Protein AF-A0A094PE48-F1 (afdb_monomer_lite)

Radius of gyration: 35.79 Å; chains: 1; bounding box: 101×92×123 Å

Secondary structure (DSSP, 8-state):
-HHHHHHHHHHHHHHHHHHHHHHHHHHHHHHHHHH-TTS-HHHHHHHHHHHHHHHHHHHHHHHHHHHHHHHHHHHHHHHHHHHHHHHHHHHHHHHHHHHHHHHT-S-TTSHHHHHHHHHHHHHHHHHHHHHHHHHSS---HHHHHHHHTT---S---------PPP---------------------------------------PPPP----PPPHHHHHHHHHTT----S-----HHHHHTT-TTS-S--HHHHHHSHHHHHHHHHHHHTT--HHHHHHHHTTSHHHHHHHHHHHHHHHHHHHHHHHHHHT--GGGSHHHHHHHHHHHHHHHHHHHHHS----HHHHHHHHHHHHHHT-TT-HHHHHHHHGGG-PPEEEEETTTEEEEE--HHHHHHHHHHHHHHHHTT--HHHH-TT--TTTTTS-HHHHHHHHHHHSSS-HHHHHHHHHHHHTTT--HHHHHHHHTT--HHHHHHHHHHHHHHHHT--TTTS-TT-HHHHTTEETTEEPPHHHHHHHHTTSTTGGGSHHHHHHHHHHHHHHHHHTTS--

pLDDT: mean 72.5, std 22.16, range [21.67, 96.94]

Structure (mmCIF, N/CA/C/O backbone):
data_AF-A0A094PE48-F1
#
_entry.id   AF-A0A094PE48-F1
#
loop_
_atom_site.group_PDB
_atom_site.id
_atom_site.type_symbol
_atom_site.label_atom_id
_atom_site.label_alt_id
_atom_site.label_comp_id
_atom_site.label_asym_id
_atom_site.label_entity_id
_atom_site.label_seq_id
_atom_site.pdbx_PDB_ins_code
_atom_site.Cartn_x
_atom_site.Cartn_y
_atom_site.Cartn_z
_atom_site.occupancy
_atom_site.B_iso_or_equiv
_atom_site.auth_seq_id
_atom_site.auth_comp_id
_atom_site.auth_asym_id
_atom_site.auth_atom_id
_atom_site.pdbx_PDB_model_num
ATOM 1 N N . MET A 1 1 ? 7.106 21.219 -24.027 1.00 51.66 1 MET A N 1
ATOM 2 C CA . MET A 1 1 ? 6.263 22.219 -23.322 1.00 51.66 1 MET A CA 1
ATOM 3 C C . MET A 1 1 ? 5.459 21.604 -22.176 1.00 51.66 1 MET A C 1
ATOM 5 O O . MET A 1 1 ? 5.628 22.069 -21.058 1.00 51.66 1 MET A O 1
ATOM 9 N N . ALA A 1 2 ? 4.629 20.577 -22.416 1.00 63.12 2 ALA A N 1
ATOM 10 C CA . ALA A 1 2 ? 3.730 19.982 -21.412 1.00 63.12 2 ALA A CA 1
ATOM 11 C C . ALA A 1 2 ? 4.385 19.663 -20.049 1.00 63.12 2 ALA A C 1
ATOM 13 O O . ALA A 1 2 ? 3.868 20.060 -19.009 1.00 63.12 2 ALA A O 1
ATOM 14 N N . GLU A 1 3 ? 5.557 19.024 -20.057 1.00 63.53 3 GLU A N 1
ATOM 15 C CA . GLU A 1 3 ? 6.330 18.662 -18.857 1.00 63.53 3 GLU A CA 1
ATOM 16 C C . GLU A 1 3 ? 6.668 19.873 -17.964 1.00 63.53 3 GLU A C 1
ATOM 18 O O . GLU A 1 3 ? 6.484 19.827 -16.750 1.00 63.53 3 GLU A O 1
ATOM 23 N N . ALA A 1 4 ? 7.072 21.003 -18.555 1.00 66.94 4 ALA A N 1
ATOM 24 C CA . ALA A 1 4 ? 7.342 22.236 -17.813 1.00 66.94 4 ALA A CA 1
ATOM 25 C C . ALA A 1 4 ? 6.063 22.834 -17.193 1.00 66.94 4 ALA A C 1
ATOM 27 O O . ALA A 1 4 ? 6.111 23.407 -16.104 1.00 66.94 4 ALA A O 1
ATOM 28 N N . GLY A 1 5 ? 4.911 22.663 -17.853 1.00 68.94 5 GLY A N 1
ATOM 29 C CA . GLY A 1 5 ? 3.599 23.011 -17.300 1.00 68.94 5 GLY A CA 1
ATOM 30 C C . GLY A 1 5 ? 3.230 22.137 -16.099 1.00 68.94 5 GLY A C 1
ATOM 31 O O . GLY A 1 5 ? 2.875 22.666 -15.046 1.00 68.94 5 GLY A O 1
ATOM 32 N N . PHE A 1 6 ? 3.398 20.817 -16.224 1.00 75.50 6 PHE A N 1
ATOM 33 C CA . PHE A 1 6 ? 3.176 19.861 -15.136 1.00 75.50 6 PHE A CA 1
ATOM 34 C C . PHE A 1 6 ? 4.070 20.158 -13.926 1.00 75.50 6 PHE A C 1
ATOM 36 O O . PHE A 1 6 ? 3.561 20.345 -12.823 1.00 75.50 6 PHE A O 1
ATOM 43 N N . ASN A 1 7 ? 5.383 20.296 -14.137 1.00 73.69 7 ASN A N 1
ATOM 44 C CA . ASN A 1 7 ? 6.352 20.559 -13.071 1.00 73.69 7 ASN A CA 1
ATOM 45 C C . ASN A 1 7 ? 6.084 21.899 -12.362 1.00 73.69 7 ASN A C 1
ATOM 47 O O . ASN A 1 7 ? 6.197 21.980 -11.139 1.00 73.69 7 ASN A O 1
ATOM 51 N N . ARG A 1 8 ? 5.648 22.938 -13.093 1.00 81.88 8 ARG A N 1
ATOM 52 C CA . ARG A 1 8 ? 5.226 24.223 -12.505 1.00 81.88 8 ARG A CA 1
ATOM 53 C C . ARG A 1 8 ? 3.960 24.094 -11.650 1.00 81.88 8 ARG A C 1
ATOM 55 O O . ARG A 1 8 ? 3.874 24.734 -10.604 1.00 81.88 8 ARG A O 1
ATOM 62 N N . LEU A 1 9 ? 2.976 23.305 -12.087 1.00 79.00 9 LEU A N 1
ATOM 63 C CA . LEU A 1 9 ? 1.732 23.090 -11.340 1.00 79.00 9 LEU A CA 1
ATOM 64 C C . LEU A 1 9 ? 1.953 22.206 -10.105 1.00 79.00 9 LEU A C 1
ATOM 66 O O . LEU A 1 9 ? 1.471 22.561 -9.029 1.00 79.00 9 LEU A O 1
ATOM 70 N N . LYS A 1 10 ? 2.732 21.123 -10.226 1.00 79.31 10 LYS A N 1
ATOM 71 C CA . LYS A 1 10 ? 3.126 20.273 -9.094 1.00 79.31 10 LYS A CA 1
ATOM 72 C C . LYS A 1 10 ? 3.924 21.074 -8.060 1.00 79.31 10 LYS A C 1
ATOM 74 O O . LYS A 1 10 ? 3.490 21.178 -6.921 1.00 79.31 10 LYS A O 1
ATOM 79 N N . GLY A 1 11 ? 4.965 21.797 -8.480 1.00 79.75 11 GLY A N 1
ATOM 80 C CA . GLY A 1 11 ? 5.757 22.653 -7.587 1.00 79.75 11 GLY A CA 1
ATOM 81 C C . GLY A 1 11 ? 4.958 23.754 -6.868 1.00 79.75 11 GLY A C 1
ATOM 82 O O . GLY A 1 11 ? 5.394 24.247 -5.827 1.00 79.75 11 GLY A O 1
ATOM 83 N N . ASN A 1 12 ? 3.776 24.133 -7.377 1.00 81.31 12 ASN A N 1
ATOM 84 C CA . ASN A 1 12 ? 2.846 25.006 -6.660 1.00 81.31 12 ASN A CA 1
ATOM 85 C C . ASN A 1 12 ? 2.075 24.265 -5.551 1.00 81.31 12 ASN A C 1
ATOM 87 O O . ASN A 1 12 ? 1.950 24.810 -4.457 1.00 81.31 12 ASN A O 1
ATOM 91 N N . VAL A 1 13 ? 1.610 23.036 -5.806 1.00 83.75 13 VAL A N 1
ATOM 92 C CA . VAL A 1 13 ? 1.013 22.147 -4.787 1.00 83.75 13 VAL A CA 1
ATOM 93 C C . VAL A 1 13 ? 2.031 21.885 -3.672 1.00 83.75 13 VAL A C 1
ATOM 95 O O . VAL A 1 13 ? 1.782 22.264 -2.528 1.00 83.75 13 VAL A O 1
ATOM 98 N N . ASP A 1 14 ? 3.233 21.420 -4.027 1.00 81.94 14 ASP A N 1
ATOM 99 C CA . ASP A 1 14 ? 4.333 21.130 -3.093 1.00 81.94 14 ASP A CA 1
ATOM 100 C C . ASP A 1 14 ? 4.715 22.354 -2.227 1.00 81.94 14 ASP A C 1
ATOM 102 O O . ASP A 1 14 ? 5.267 22.231 -1.132 1.00 81.94 14 ASP A O 1
ATOM 106 N N . ARG A 1 15 ? 4.492 23.578 -2.728 1.00 89.06 15 ARG A N 1
ATOM 107 C CA . ARG A 1 15 ? 4.728 24.836 -1.999 1.00 89.06 15 ARG A CA 1
ATOM 108 C C . ARG A 1 15 ? 3.610 25.139 -0.997 1.00 89.06 15 ARG A C 1
ATOM 110 O O . ARG A 1 15 ? 3.914 25.549 0.122 1.00 89.06 15 ARG A O 1
ATOM 117 N N . ILE A 1 16 ? 2.349 24.936 -1.376 1.00 83.19 16 ILE A N 1
ATOM 118 C CA . ILE A 1 16 ? 1.191 25.171 -0.500 1.00 83.19 16 ILE A CA 1
ATOM 119 C C . ILE A 1 16 ? 1.172 24.144 0.643 1.00 83.19 16 ILE A C 1
ATOM 121 O O . ILE A 1 16 ? 0.955 24.513 1.793 1.00 83.19 16 ILE A O 1
ATOM 125 N N . GLU A 1 17 ? 1.505 22.879 0.377 1.00 82.00 17 GLU A N 1
ATOM 126 C CA . GLU A 1 17 ? 1.587 21.835 1.412 1.00 82.00 17 GLU A CA 1
ATOM 127 C C . GLU A 1 17 ? 2.679 22.130 2.455 1.00 82.00 17 GLU A C 1
ATOM 129 O O . GLU A 1 17 ? 2.459 21.980 3.662 1.00 82.00 17 GLU A O 1
ATOM 134 N N . ARG A 1 18 ? 3.831 22.663 2.022 1.00 86.31 18 ARG A N 1
ATOM 135 C CA . ARG A 1 18 ? 4.873 23.167 2.934 1.00 86.31 18 ARG A CA 1
ATOM 136 C C . ARG A 1 18 ? 4.407 24.375 3.752 1.00 86.31 18 ARG A C 1
ATOM 138 O O . ARG A 1 18 ? 4.722 24.440 4.940 1.00 86.31 18 ARG A O 1
ATOM 145 N N . ALA A 1 19 ? 3.629 25.291 3.170 1.00 85.00 19 ALA A N 1
ATOM 146 C CA . ALA A 1 19 ? 3.027 26.401 3.913 1.00 85.00 19 ALA A CA 1
ATOM 147 C C . ALA A 1 19 ? 2.038 25.894 4.982 1.00 85.00 19 ALA A C 1
ATOM 149 O O . ALA A 1 19 ? 2.153 26.279 6.143 1.00 85.00 19 ALA A O 1
ATOM 150 N N . ILE A 1 20 ? 1.161 24.941 4.641 1.00 87.44 20 ILE A N 1
ATOM 151 C CA . ILE A 1 20 ? 0.234 24.275 5.578 1.00 87.44 20 ILE A CA 1
ATOM 152 C C . ILE A 1 20 ? 0.988 23.611 6.738 1.00 87.44 20 ILE A C 1
ATOM 154 O O . ILE A 1 20 ? 0.581 23.736 7.893 1.00 87.44 20 ILE A O 1
ATOM 158 N N . SER A 1 21 ? 2.098 22.921 6.456 1.00 84.69 21 SER A N 1
ATOM 159 C CA . SER A 1 21 ? 2.946 22.294 7.481 1.00 84.69 21 SER A CA 1
ATOM 160 C C . SER A 1 21 ? 3.569 23.317 8.444 1.00 84.69 21 SER A C 1
ATOM 162 O O . SER A 1 21 ? 3.703 23.064 9.643 1.00 84.69 21 SER A O 1
ATOM 164 N N . THR A 1 22 ? 3.923 24.508 7.958 1.00 83.81 22 THR A N 1
ATOM 165 C CA . THR A 1 22 ? 4.417 25.610 8.799 1.00 83.81 22 THR A CA 1
ATOM 166 C C . THR A 1 22 ? 3.289 26.273 9.596 1.00 83.81 22 THR A C 1
ATOM 168 O O . THR A 1 22 ? 3.425 26.404 10.812 1.00 83.81 22 THR A O 1
ATOM 171 N N . ALA A 1 23 ? 2.148 26.578 8.971 1.00 86.06 23 ALA A N 1
ATOM 172 C CA . ALA A 1 23 ? 0.977 27.151 9.642 1.00 86.06 23 ALA A CA 1
ATOM 173 C C . ALA A 1 23 ? 0.469 26.250 10.784 1.00 86.06 23 ALA A C 1
ATOM 175 O O . ALA A 1 23 ? 0.266 26.725 11.897 1.00 86.06 23 ALA A O 1
ATOM 176 N N . LYS A 1 24 ? 0.376 24.926 10.571 1.00 87.12 24 LYS A N 1
ATOM 177 C CA . LYS A 1 24 ? 0.022 23.953 11.627 1.00 87.12 24 LYS A CA 1
ATOM 178 C C . LYS A 1 24 ? 0.995 23.966 12.815 1.00 87.12 24 LYS A C 1
ATOM 180 O O . LYS A 1 24 ? 0.566 23.798 13.955 1.00 87.12 24 LYS A O 1
ATOM 185 N N . ARG A 1 25 ? 2.296 24.168 12.574 1.00 85.50 25 ARG A N 1
ATOM 186 C CA . ARG A 1 25 ? 3.313 24.259 13.640 1.00 85.50 25 ARG A CA 1
ATOM 187 C C . ARG A 1 25 ? 3.214 25.577 14.415 1.00 85.50 25 ARG A C 1
ATOM 189 O O . ARG A 1 25 ? 3.312 25.542 15.641 1.00 85.50 25 ARG A O 1
ATOM 196 N N . SER A 1 26 ? 2.951 26.697 13.734 1.00 85.50 26 SER A N 1
ATOM 197 C CA . SER A 1 26 ? 2.635 27.985 14.377 1.00 85.50 26 SER A CA 1
ATOM 198 C C . SER A 1 26 ? 1.381 27.861 15.251 1.00 85.50 26 SER A C 1
ATOM 200 O O . SER A 1 26 ? 1.447 28.096 16.457 1.00 85.50 26 SER A O 1
ATOM 202 N N . LEU A 1 27 ? 0.293 27.327 14.684 1.00 90.12 27 LEU A N 1
ATOM 203 C CA . LEU A 1 27 ? -0.998 27.141 15.348 1.00 90.12 27 LEU A CA 1
ATOM 204 C C . LEU A 1 27 ? -0.879 26.314 16.633 1.00 90.12 27 LEU A C 1
ATOM 206 O O . LEU A 1 27 ? -1.335 26.752 17.685 1.00 90.12 27 LEU A O 1
ATOM 210 N N . ASN A 1 28 ? -0.213 25.155 16.588 1.00 86.06 28 ASN A N 1
ATOM 211 C CA . ASN A 1 28 ? 0.002 24.323 17.780 1.00 86.06 28 ASN A CA 1
ATOM 212 C C . ASN A 1 28 ? 0.847 25.038 18.852 1.00 86.06 28 ASN A C 1
ATOM 214 O O . ASN A 1 28 ? 0.590 24.891 20.048 1.00 86.06 28 ASN A O 1
ATOM 218 N N . THR A 1 29 ? 1.835 25.833 18.433 1.00 88.50 29 THR A N 1
ATOM 219 C CA . THR A 1 29 ? 2.709 26.597 19.335 1.00 88.50 29 THR A CA 1
ATOM 220 C C . THR A 1 29 ? 1.939 27.733 20.014 1.00 88.50 29 THR A C 1
ATOM 222 O O . THR A 1 29 ? 1.949 27.849 21.239 1.00 88.50 29 THR A O 1
ATOM 225 N N . ASN A 1 30 ? 1.199 28.529 19.238 1.00 87.31 30 ASN A N 1
ATOM 226 C CA . ASN A 1 30 ? 0.360 29.612 19.746 1.00 87.31 30 ASN A CA 1
ATOM 227 C C . ASN A 1 30 ? -0.808 29.091 20.599 1.00 87.31 30 ASN A C 1
ATOM 229 O O . ASN A 1 30 ? -1.154 29.724 21.595 1.00 87.31 30 ASN A O 1
ATOM 233 N N . LYS A 1 31 ? -1.357 27.907 20.290 1.00 90.81 31 LYS A N 1
ATOM 234 C CA . LYS A 1 31 ? -2.344 27.227 21.142 1.00 90.81 31 LYS A CA 1
ATOM 235 C C . LYS A 1 31 ? -1.775 26.939 22.533 1.00 90.81 31 LYS A C 1
ATOM 237 O O . LYS A 1 31 ? -2.341 27.393 23.525 1.00 90.81 31 LYS A O 1
ATOM 242 N N . LYS A 1 32 ? -0.612 26.273 22.606 1.00 90.25 32 LYS A N 1
ATOM 243 C CA . LYS A 1 32 ? 0.063 25.951 23.877 1.00 90.25 32 LYS A CA 1
ATOM 244 C C . LYS A 1 32 ? 0.302 27.200 24.734 1.00 90.25 32 LYS A C 1
ATOM 246 O O . LYS A 1 32 ? 0.033 27.173 25.932 1.00 90.25 32 LYS A O 1
ATOM 251 N N . PHE A 1 33 ? 0.780 28.288 24.130 1.00 87.19 33 PHE A N 1
ATOM 252 C CA . PHE A 1 33 ? 1.039 29.538 24.852 1.00 87.19 33 PHE A CA 1
ATOM 253 C C . PHE A 1 33 ? -0.226 30.311 25.254 1.00 87.19 33 PHE A C 1
ATOM 255 O O . PHE A 1 33 ? -0.164 31.079 26.205 1.00 87.19 33 PHE A O 1
ATOM 262 N N . ALA A 1 34 ? -1.369 30.119 24.586 1.00 87.31 34 ALA A N 1
ATOM 263 C CA . ALA A 1 34 ? -2.646 30.709 25.000 1.00 87.31 34 ALA A CA 1
ATOM 264 C C . ALA A 1 34 ? -3.308 29.930 26.158 1.00 87.31 34 ALA A C 1
ATOM 266 O O . ALA A 1 34 ? -3.862 30.526 27.089 1.00 87.31 34 ALA A O 1
ATOM 267 N N . GLU A 1 35 ? -3.247 28.598 26.098 1.00 87.44 35 GLU A N 1
ATOM 268 C CA . GLU A 1 35 ? -3.920 27.691 27.037 1.00 87.44 35 GLU A CA 1
ATOM 269 C C . GLU A 1 35 ? -3.127 27.450 28.331 1.00 87.44 35 GLU A C 1
ATOM 271 O O . GLU A 1 35 ? -3.740 27.253 29.379 1.00 87.44 35 GLU A O 1
ATOM 276 N N . GLY A 1 36 ? -1.790 27.507 28.290 1.00 84.56 36 GLY A N 1
ATOM 277 C CA . GLY A 1 36 ? -0.937 27.277 29.461 1.00 84.56 36 GLY A CA 1
ATOM 278 C C . GLY A 1 36 ? -1.162 28.289 30.590 1.00 84.56 36 GLY A C 1
ATOM 279 O O . GLY A 1 36 ? -1.152 29.500 30.365 1.00 84.56 36 GLY A O 1
ATOM 280 N N . VAL A 1 37 ? -1.348 27.783 31.812 1.00 73.06 37 VAL A N 1
ATOM 281 C CA . VAL A 1 37 ? -1.613 28.589 33.018 1.00 73.06 37 VAL A CA 1
ATOM 282 C C . VAL A 1 37 ? -0.365 29.266 33.590 1.00 73.06 37 VAL A C 1
ATOM 284 O O . VAL A 1 37 ? -0.491 30.321 34.202 1.00 73.06 37 VAL A O 1
ATOM 287 N N . ASP A 1 38 ? 0.826 28.726 33.323 1.00 86.56 38 ASP A N 1
ATOM 288 C CA . ASP A 1 38 ? 2.113 29.240 33.827 1.00 86.56 38 ASP A CA 1
ATOM 289 C C . ASP A 1 38 ? 2.657 30.445 33.026 1.00 86.56 38 ASP A C 1
ATOM 291 O O . ASP A 1 38 ? 3.752 30.943 33.289 1.00 86.56 38 ASP A O 1
ATOM 295 N N . TYR A 1 39 ? 1.921 30.903 32.007 1.00 84.19 39 TYR A N 1
ATOM 296 C CA . TYR A 1 39 ? 2.318 31.997 31.118 1.00 84.19 39 TYR A CA 1
ATOM 297 C C . TYR A 1 39 ? 1.633 33.317 31.492 1.00 84.19 39 TYR A C 1
ATOM 299 O O . TYR A 1 39 ? 0.460 33.341 31.867 1.00 84.19 39 TYR A O 1
ATOM 307 N N . SER A 1 40 ? 2.349 34.437 31.331 1.00 90.31 40 SER A N 1
ATOM 308 C CA . SER A 1 40 ? 1.807 35.770 31.619 1.00 90.31 40 SER A CA 1
ATOM 309 C C . SER A 1 40 ? 0.582 36.091 30.759 1.00 90.31 40 SER A C 1
ATOM 311 O O . SER A 1 40 ? 0.492 35.688 29.597 1.00 90.31 40 SER A O 1
ATOM 313 N N . GLU A 1 41 ? -0.359 36.856 31.315 1.00 89.06 41 GLU A N 1
ATOM 314 C CA . GLU A 1 41 ? -1.610 37.213 30.636 1.00 89.06 41 GLU A CA 1
ATOM 315 C C . GLU A 1 41 ? -1.367 37.906 29.285 1.00 89.06 41 GLU A C 1
ATOM 317 O O . GLU A 1 41 ? -2.032 37.589 28.300 1.00 89.06 41 GLU A O 1
ATOM 322 N N . GLU A 1 42 ? -0.350 38.770 29.195 1.00 90.12 42 GLU A N 1
ATOM 323 C CA . GLU A 1 42 ? 0.056 39.410 27.939 1.00 90.12 42 GLU A CA 1
ATOM 324 C C . GLU A 1 42 ? 0.522 38.388 26.887 1.00 90.12 42 GLU A C 1
ATOM 326 O O . GLU A 1 42 ? 0.094 38.455 25.730 1.00 90.12 42 GLU A O 1
ATOM 331 N N . LEU A 1 43 ? 1.354 37.410 27.275 1.00 87.25 43 LEU A N 1
ATOM 332 C CA . LEU A 1 43 ? 1.817 36.357 26.368 1.00 87.25 43 LEU A CA 1
ATOM 333 C C . LEU A 1 43 ? 0.641 35.493 25.902 1.00 87.25 43 LEU A C 1
ATOM 335 O O . LEU A 1 43 ? 0.488 35.271 24.701 1.00 87.25 43 LEU A O 1
ATOM 339 N N . ARG A 1 44 ? -0.242 35.091 26.823 1.00 89.19 44 ARG A N 1
ATOM 340 C CA . ARG A 1 44 ? -1.455 34.320 26.511 1.00 89.19 44 ARG A CA 1
ATOM 341 C C . ARG A 1 44 ? -2.379 35.081 25.560 1.00 89.19 44 ARG A C 1
ATOM 343 O O . ARG A 1 44 ? -2.830 34.523 24.559 1.00 89.19 44 ARG A O 1
ATOM 350 N N . ALA A 1 45 ? -2.612 36.370 25.809 1.00 91.31 45 ALA A N 1
ATOM 351 C CA . ALA A 1 45 ? -3.436 37.231 24.963 1.00 91.31 45 ALA A CA 1
ATOM 352 C C . ALA A 1 45 ? -2.822 37.454 23.570 1.00 91.31 45 ALA A C 1
ATOM 354 O O . ALA A 1 45 ? -3.548 37.471 22.573 1.00 91.31 45 ALA A O 1
ATOM 355 N N . LYS A 1 46 ? -1.493 37.593 23.474 1.00 92.50 46 LYS A N 1
ATOM 356 C CA . LYS A 1 46 ? -0.754 37.694 22.206 1.00 92.50 46 LYS A CA 1
ATOM 357 C C . LYS A 1 46 ? -0.835 36.390 21.410 1.00 92.50 46 LYS A C 1
ATOM 359 O O . LYS A 1 46 ? -1.216 36.410 20.240 1.00 92.50 46 LYS A O 1
ATOM 364 N N . SER A 1 47 ? -0.572 35.255 22.049 1.00 91.00 47 SER A N 1
ATOM 365 C CA . SER A 1 47 ? -0.652 33.936 21.420 1.00 91.00 47 SER A CA 1
ATOM 366 C C . SER A 1 47 ? -2.079 33.563 21.008 1.00 91.00 47 SER A C 1
ATOM 368 O O . SER A 1 47 ? -2.259 33.005 19.931 1.00 91.00 47 SER A O 1
ATOM 370 N N . LEU A 1 48 ? -3.112 33.971 21.754 1.00 92.00 48 LEU A N 1
ATOM 371 C CA . LEU A 1 48 ? -4.513 33.788 21.349 1.00 92.00 48 LEU A CA 1
ATOM 372 C C . LEU A 1 48 ? -4.893 34.609 20.100 1.00 92.00 48 LEU A C 1
ATOM 374 O O . LEU A 1 48 ? -5.725 34.165 19.306 1.00 92.00 48 LEU A O 1
ATOM 378 N N . ARG A 1 49 ? -4.294 35.793 19.894 1.00 92.81 49 ARG A N 1
ATOM 379 C CA . ARG A 1 49 ? -4.455 36.562 18.642 1.00 92.81 49 ARG A CA 1
ATOM 380 C C . ARG A 1 49 ? -3.770 35.843 17.481 1.00 92.81 49 ARG A C 1
ATOM 382 O O . ARG A 1 49 ? -4.404 35.651 16.448 1.00 92.81 49 ARG A O 1
ATOM 389 N N . ASN A 1 50 ? -2.528 35.398 17.675 1.00 89.19 50 ASN A N 1
ATOM 390 C CA . ASN A 1 50 ? -1.764 34.676 16.655 1.00 89.19 50 ASN A CA 1
ATOM 391 C C . ASN A 1 50 ? -2.439 33.355 16.257 1.00 89.19 50 ASN A C 1
ATOM 393 O O . ASN A 1 50 ? -2.627 33.114 15.074 1.00 89.19 50 ASN A O 1
ATOM 397 N N . TYR A 1 51 ? -2.922 32.565 17.220 1.00 90.19 51 TYR A N 1
ATOM 398 C CA . TYR A 1 51 ? -3.683 31.335 16.974 1.00 90.19 51 TYR A CA 1
ATOM 399 C C . TYR A 1 51 ? -4.888 31.566 16.041 1.00 90.19 51 TYR A C 1
ATOM 401 O O . TYR A 1 51 ? -5.116 30.805 15.103 1.00 90.19 51 TYR A O 1
ATOM 409 N N . LYS A 1 52 ? -5.631 32.664 16.246 1.00 92.50 52 LYS A N 1
ATOM 410 C CA . LYS A 1 52 ? -6.776 33.055 15.400 1.00 92.50 52 LYS A CA 1
ATOM 411 C C . LYS A 1 52 ? -6.373 33.584 14.016 1.00 92.50 52 LYS A C 1
ATOM 413 O O . LYS A 1 52 ? -7.227 33.642 13.130 1.00 92.50 52 LYS A O 1
ATOM 418 N N . LEU A 1 53 ? -5.117 33.989 13.825 1.00 91.31 53 LEU A N 1
ATOM 419 C CA . LEU A 1 53 ? -4.549 34.338 12.520 1.00 91.31 53 LEU A CA 1
ATOM 420 C C . LEU A 1 53 ? -4.061 33.075 11.799 1.00 91.31 53 LEU A C 1
ATOM 422 O O . LEU A 1 53 ? -4.507 32.827 10.681 1.00 91.31 53 LEU A O 1
ATOM 426 N N . ASP A 1 54 ? -3.265 32.235 12.473 1.00 88.44 54 ASP A N 1
ATOM 427 C CA . ASP A 1 54 ? -2.786 30.944 11.960 1.00 88.44 54 ASP A CA 1
ATOM 428 C C . ASP A 1 54 ? -3.953 30.054 11.501 1.00 88.44 54 ASP A C 1
ATOM 430 O O . ASP A 1 54 ? -3.860 29.384 10.475 1.00 88.44 54 ASP A O 1
ATOM 434 N N . GLN A 1 55 ? -5.072 30.055 12.241 1.00 91.44 55 GLN A N 1
ATOM 435 C CA . GLN A 1 55 ? -6.271 29.298 11.879 1.00 91.44 55 GLN A CA 1
ATOM 436 C C . GLN A 1 55 ? -6.865 29.776 10.543 1.00 91.44 55 GLN A C 1
ATOM 438 O O . GLN A 1 55 ? -7.127 28.957 9.664 1.00 91.44 55 GLN A O 1
ATOM 443 N N . LYS A 1 56 ? -7.020 31.093 10.352 1.00 93.12 56 LYS A N 1
ATOM 444 C CA . LYS A 1 56 ? -7.537 31.673 9.099 1.00 93.12 56 LYS A CA 1
ATOM 445 C C . LYS A 1 56 ? -6.579 31.472 7.926 1.00 93.12 56 LYS A C 1
ATOM 447 O O . LYS A 1 56 ? -7.020 31.267 6.797 1.00 93.12 56 LYS A O 1
ATOM 452 N N . GLU A 1 57 ? -5.272 31.531 8.177 1.00 90.50 57 GLU A N 1
ATOM 453 C CA . GLU A 1 57 ? -4.264 31.232 7.161 1.00 90.50 57 GLU A CA 1
ATOM 454 C C . GLU A 1 57 ? -4.305 29.750 6.764 1.00 90.50 57 GLU A C 1
ATOM 456 O O . GLU A 1 57 ? -4.296 29.437 5.576 1.00 90.50 57 GLU A O 1
ATOM 461 N N . LEU A 1 58 ? -4.445 28.837 7.729 1.00 90.56 58 LEU A N 1
ATOM 462 C CA . LEU A 1 58 ? -4.590 27.404 7.478 1.00 90.56 58 LEU A CA 1
ATOM 463 C C . LEU A 1 58 ? -5.864 27.077 6.681 1.00 90.56 58 LEU A C 1
ATOM 465 O O . LEU A 1 58 ? -5.788 26.308 5.724 1.00 90.56 58 LEU A O 1
ATOM 469 N N . GLU A 1 59 ? -7.006 27.673 7.036 1.00 93.81 59 GLU A N 1
ATOM 470 C CA . GLU A 1 59 ? -8.274 27.553 6.298 1.00 93.81 59 GLU A CA 1
ATOM 471 C C . GLU A 1 59 ? -8.114 28.025 4.840 1.00 93.81 59 GLU A C 1
ATOM 473 O O . GLU A 1 59 ? -8.482 27.308 3.906 1.00 93.81 59 GLU A O 1
ATOM 478 N N . LYS A 1 60 ? -7.480 29.187 4.624 1.00 95.12 60 LYS A N 1
ATOM 479 C CA . LYS A 1 60 ? -7.193 29.704 3.279 1.00 95.12 60 LYS A CA 1
ATOM 480 C C . LYS A 1 60 ? -6.264 28.775 2.490 1.00 95.12 60 LYS A C 1
ATOM 482 O O . LYS A 1 60 ? -6.574 28.426 1.354 1.00 95.12 60 LYS A O 1
ATOM 487 N N . LEU A 1 61 ? -5.144 28.353 3.080 1.00 93.31 61 LEU A N 1
ATOM 488 C CA . LEU A 1 61 ? -4.159 27.500 2.410 1.00 93.31 61 LEU A CA 1
ATOM 489 C C . LEU A 1 61 ? -4.742 26.130 2.021 1.00 93.31 61 LEU A C 1
ATOM 491 O O . LEU A 1 61 ? -4.336 25.562 1.009 1.00 93.31 61 LEU A O 1
ATOM 495 N N . GLN A 1 62 ? -5.705 25.601 2.781 1.00 90.62 62 GLN A N 1
ATOM 496 C CA . GLN A 1 62 ? -6.427 24.373 2.426 1.00 90.62 62 GLN A CA 1
ATOM 497 C C . GLN A 1 62 ? -7.317 24.550 1.184 1.00 90.62 62 GLN A C 1
ATOM 499 O O . GLN A 1 62 ? -7.359 23.660 0.330 1.00 90.62 62 GLN A O 1
ATOM 504 N N . GLU A 1 63 ? -7.982 25.698 1.034 1.00 94.50 63 GLU A N 1
ATOM 505 C CA . GLU A 1 63 ? -8.740 26.022 -0.180 1.00 94.50 63 GLU A CA 1
ATOM 506 C C . GLU A 1 63 ? -7.802 26.291 -1.374 1.00 94.50 63 GLU A C 1
ATOM 508 O O . GLU A 1 63 ? -8.016 25.730 -2.451 1.00 94.50 63 GLU A O 1
ATOM 513 N N . ASP A 1 64 ? -6.701 27.028 -1.176 1.00 90.00 64 ASP A N 1
ATOM 514 C CA . ASP A 1 64 ? -5.656 27.227 -2.195 1.00 90.00 64 ASP A CA 1
ATOM 515 C C . ASP A 1 64 ? -5.084 25.871 -2.680 1.00 90.00 64 ASP A C 1
ATOM 517 O O . ASP A 1 64 ? -4.902 25.656 -3.884 1.00 90.00 64 ASP A O 1
ATOM 521 N N . LEU A 1 65 ? -4.864 24.910 -1.770 1.00 93.12 65 LEU A N 1
ATOM 522 C CA . LEU A 1 65 ? -4.395 23.553 -2.087 1.00 93.12 65 LEU A CA 1
ATOM 523 C C . LEU A 1 65 ? -5.410 22.765 -2.928 1.00 93.12 65 LEU A C 1
ATOM 525 O O . LEU A 1 65 ? -5.041 22.089 -3.894 1.00 93.12 65 LEU A O 1
ATOM 529 N N . LYS A 1 66 ? -6.691 22.842 -2.561 1.00 92.62 66 LYS A N 1
ATOM 530 C CA . LYS A 1 66 ? -7.817 22.206 -3.261 1.00 92.62 66 LYS A CA 1
ATOM 531 C C . LYS A 1 66 ? -7.985 22.773 -4.674 1.00 92.62 66 LYS A C 1
ATOM 533 O O . LYS A 1 66 ? -8.198 22.010 -5.624 1.00 92.62 66 LYS A O 1
ATOM 538 N N . GLN A 1 67 ? -7.812 24.082 -4.846 1.00 91.25 67 GLN A N 1
ATOM 539 C CA . GLN A 1 67 ? -7.822 24.734 -6.156 1.00 91.25 67 GLN A CA 1
ATOM 540 C C . GLN A 1 67 ? -6.597 24.344 -6.995 1.00 91.25 67 GLN A C 1
ATOM 542 O O . GLN A 1 67 ? -6.763 23.915 -8.139 1.00 91.25 67 GLN A O 1
ATOM 547 N N . ALA A 1 68 ? -5.386 24.378 -6.429 1.00 84.56 68 ALA A N 1
ATOM 548 C CA . ALA A 1 68 ? -4.161 23.958 -7.117 1.00 84.56 68 ALA A CA 1
ATOM 549 C C . ALA A 1 68 ? -4.235 22.497 -7.604 1.00 84.56 68 ALA A C 1
ATOM 551 O O . ALA A 1 68 ? -3.950 22.215 -8.771 1.00 84.56 68 ALA A O 1
ATOM 552 N N . ASN A 1 69 ? -4.717 21.581 -6.758 1.00 83.81 69 ASN A N 1
ATOM 553 C CA . ASN A 1 69 ? -4.964 20.186 -7.128 1.00 83.81 69 ASN A CA 1
ATOM 554 C C . ASN A 1 69 ? -6.038 20.035 -8.219 1.00 83.81 69 ASN A C 1
ATOM 556 O O . ASN A 1 69 ? -5.922 19.171 -9.088 1.00 83.81 69 ASN A O 1
ATOM 560 N N . THR A 1 70 ? -7.070 20.882 -8.217 1.00 91.50 70 THR A N 1
ATOM 561 C CA . THR A 1 70 ? -8.103 20.889 -9.266 1.00 91.50 70 THR A CA 1
ATOM 562 C C . THR A 1 70 ? -7.529 21.326 -10.618 1.00 91.50 70 THR A C 1
ATOM 564 O O . THR A 1 70 ? -7.839 20.712 -11.640 1.00 91.50 70 THR A O 1
ATOM 567 N N . VAL A 1 71 ? -6.654 22.338 -10.641 1.00 87.94 71 VAL A N 1
ATOM 568 C CA . VAL A 1 71 ? -5.955 22.782 -11.861 1.00 87.94 71 VAL A CA 1
ATOM 569 C C . VAL A 1 71 ? -4.992 21.703 -12.367 1.00 87.94 71 VAL A C 1
ATOM 571 O O . VAL A 1 71 ? -5.020 21.379 -13.553 1.00 87.94 71 VAL A O 1
ATOM 574 N N . LEU A 1 72 ? -4.202 21.084 -11.481 1.00 85.19 72 LEU A N 1
ATOM 575 C CA . LEU A 1 72 ? -3.284 19.998 -11.842 1.00 85.19 72 LEU A CA 1
ATOM 576 C C . LEU A 1 72 ? -4.029 18.795 -12.453 1.00 85.19 72 LEU A C 1
ATOM 578 O O . LEU A 1 72 ? -3.632 18.294 -13.505 1.00 85.19 72 LEU A O 1
ATOM 582 N N . LYS A 1 73 ? -5.156 18.379 -11.856 1.00 85.19 73 LYS A N 1
ATOM 583 C CA . LYS A 1 73 ? -6.004 17.292 -12.382 1.00 85.19 73 LYS A CA 1
ATOM 584 C C . LYS A 1 73 ? -6.596 17.618 -13.760 1.00 85.19 73 LYS A C 1
ATOM 586 O O . LYS A 1 73 ? -6.614 16.741 -14.623 1.00 85.19 73 LYS A O 1
ATOM 591 N N . LYS A 1 74 ? -7.035 18.863 -13.996 1.00 84.69 74 LYS A N 1
ATOM 592 C CA . LYS A 1 74 ? -7.498 19.318 -15.323 1.00 84.69 74 LYS A CA 1
ATOM 593 C C . LYS A 1 74 ? -6.378 19.251 -16.363 1.00 84.69 74 LYS A C 1
ATOM 595 O O . LYS A 1 74 ? -6.559 18.604 -17.391 1.00 84.69 74 LYS A O 1
ATOM 600 N N . PHE A 1 75 ? -5.207 19.810 -16.050 1.00 81.50 75 PHE A N 1
ATOM 601 C CA . PHE A 1 75 ? -4.042 19.812 -16.939 1.00 81.50 75 PHE A CA 1
ATOM 602 C C . PHE A 1 75 ? -3.624 18.393 -17.361 1.00 81.50 75 PHE A C 1
ATOM 604 O O . PHE A 1 75 ? -3.478 18.116 -18.550 1.00 81.50 75 PHE A O 1
ATOM 611 N N . VAL A 1 76 ? -3.514 17.457 -16.410 1.00 77.12 76 VAL A N 1
ATOM 612 C CA . VAL A 1 76 ? -3.181 16.049 -16.706 1.00 77.12 76 VAL A CA 1
ATOM 613 C C . VAL A 1 76 ? -4.247 15.385 -17.591 1.00 77.12 76 VAL A C 1
ATOM 615 O O . VAL A 1 76 ? -3.907 14.657 -18.525 1.00 77.12 76 VAL A O 1
ATOM 618 N N . ALA A 1 77 ? -5.534 15.657 -17.353 1.00 76.25 77 ALA A N 1
ATOM 619 C CA . ALA A 1 77 ? -6.626 15.129 -18.174 1.00 76.25 77 ALA A CA 1
ATOM 620 C C . ALA A 1 77 ? -6.695 15.751 -19.585 1.00 76.25 77 ALA A C 1
ATOM 622 O O . ALA A 1 77 ? -7.222 15.124 -20.504 1.00 76.25 77 ALA A O 1
ATOM 623 N N . GLU A 1 78 ? -6.191 16.970 -19.771 1.00 81.88 78 GLU A N 1
ATOM 624 C CA . GLU A 1 78 ? -6.090 17.644 -21.070 1.00 81.88 78 GLU A CA 1
ATOM 625 C C . GLU A 1 78 ? -4.882 17.147 -21.872 1.00 81.88 78 GLU A C 1
ATOM 627 O O . GLU A 1 78 ? -5.049 16.757 -23.025 1.00 81.88 78 GLU A O 1
ATOM 632 N N . GLU A 1 79 ? -3.696 17.047 -21.267 1.00 79.69 79 GLU A N 1
ATOM 633 C CA . GLU A 1 79 ? -2.504 16.488 -21.927 1.00 79.69 79 GLU A CA 1
ATOM 634 C C . GLU A 1 79 ? -2.685 15.005 -22.299 1.00 79.69 79 GLU A C 1
ATOM 636 O O . GLU A 1 79 ? -2.293 14.585 -23.390 1.00 79.69 79 GLU A O 1
ATOM 641 N N . ARG A 1 80 ? -3.365 14.212 -21.455 1.00 73.00 80 ARG A N 1
ATOM 642 C CA . ARG A 1 80 ? -3.755 12.832 -21.799 1.00 73.00 80 ARG A CA 1
ATOM 643 C C . ARG A 1 80 ? -4.728 12.778 -22.984 1.00 73.00 80 ARG A C 1
ATOM 645 O O . ARG A 1 80 ? -4.624 11.870 -23.807 1.00 73.00 80 ARG A O 1
ATOM 652 N N . SER A 1 81 ? -5.639 13.746 -23.092 1.00 79.44 81 SER A N 1
ATOM 653 C CA . SER A 1 81 ? -6.578 13.845 -24.216 1.00 79.44 81 SER A CA 1
ATOM 654 C C . SER A 1 81 ? -5.853 14.228 -25.516 1.00 79.44 81 SER A C 1
ATOM 656 O O . SER A 1 81 ? -6.057 13.565 -26.530 1.00 79.44 81 SER A O 1
ATOM 658 N N . LYS A 1 82 ? -4.916 15.193 -25.476 1.00 83.88 82 LYS A N 1
ATOM 659 C CA . LYS A 1 82 ? -4.062 15.583 -26.622 1.00 83.88 82 LYS A CA 1
ATOM 660 C C . LYS A 1 82 ? -3.228 14.414 -27.153 1.00 83.88 82 LYS A C 1
ATOM 662 O O . LYS A 1 82 ? -3.345 14.079 -28.328 1.00 83.88 82 LYS A O 1
ATOM 667 N N . LYS A 1 83 ? -2.477 13.723 -26.283 1.00 77.50 83 LYS A N 1
ATOM 668 C CA . LYS A 1 83 ? -1.728 12.506 -26.660 1.00 77.50 83 LYS A CA 1
ATOM 669 C C . LYS A 1 83 ? -2.649 11.412 -27.218 1.00 77.50 83 LYS A C 1
ATOM 671 O O . LYS A 1 83 ? -2.269 10.680 -28.130 1.00 77.50 83 LYS A O 1
ATOM 676 N N . GLY A 1 84 ? -3.880 11.320 -26.706 1.00 79.25 84 GLY A N 1
ATOM 677 C CA . GLY A 1 84 ? -4.933 10.474 -27.269 1.00 79.25 84 GLY A CA 1
ATOM 678 C C . GLY A 1 84 ? -5.286 10.847 -28.713 1.00 79.25 84 GLY A C 1
ATOM 679 O O . GLY A 1 84 ? -5.301 9.967 -29.567 1.00 79.25 84 GLY A O 1
ATOM 680 N N . GLN A 1 85 ? -5.512 12.133 -29.004 1.00 81.50 85 GLN A N 1
ATOM 681 C CA . GLN A 1 85 ? -5.822 12.639 -30.353 1.00 81.50 85 GLN A CA 1
ATOM 682 C C . GLN A 1 85 ? -4.669 12.424 -31.347 1.00 81.50 85 GLN A C 1
ATOM 684 O O . GLN A 1 85 ? -4.910 12.085 -32.504 1.00 81.50 85 GLN A O 1
ATOM 689 N N . GLU A 1 86 ? -3.420 12.589 -30.908 1.00 84.62 86 GLU A N 1
ATOM 690 C CA . GLU A 1 86 ? -2.231 12.304 -31.723 1.00 84.62 86 GLU A CA 1
ATOM 691 C C . GLU A 1 86 ? -2.131 10.809 -32.061 1.00 84.62 86 GLU A C 1
ATOM 693 O O . GLU A 1 86 ? -1.955 10.444 -33.227 1.00 84.62 86 GLU A O 1
ATOM 698 N N . LYS A 1 87 ? -2.329 9.929 -31.066 1.00 81.62 87 LYS A N 1
ATOM 699 C CA . LYS A 1 87 ? -2.342 8.475 -31.282 1.00 81.62 87 LYS A CA 1
ATOM 700 C C . LYS A 1 87 ? -3.505 8.040 -32.185 1.00 81.62 87 LYS A C 1
ATOM 702 O O . LYS A 1 87 ? -3.297 7.200 -33.055 1.00 81.62 87 LYS A O 1
ATOM 707 N N . ALA A 1 88 ? -4.696 8.618 -32.010 1.00 88.19 88 ALA A N 1
ATOM 708 C CA . ALA A 1 88 ? -5.877 8.337 -32.830 1.00 88.19 88 ALA A CA 1
ATOM 709 C C . ALA A 1 88 ? -5.606 8.600 -34.321 1.00 88.19 88 ALA A C 1
ATOM 711 O O . ALA A 1 88 ? -5.676 7.666 -35.119 1.00 88.19 88 ALA A O 1
ATOM 712 N N . LYS A 1 89 ? -5.132 9.806 -34.668 1.00 88.94 89 LYS A N 1
ATOM 713 C CA . LYS A 1 89 ? -4.750 10.179 -36.044 1.00 88.94 89 LYS A CA 1
ATOM 714 C C . LYS A 1 89 ? -3.690 9.256 -36.651 1.00 88.94 89 LYS A C 1
ATOM 716 O O . LYS A 1 89 ? -3.771 8.896 -37.825 1.00 88.94 89 LYS A O 1
ATOM 721 N N . LEU A 1 90 ? -2.691 8.850 -35.862 1.00 87.12 90 LEU A N 1
ATOM 722 C CA . LEU A 1 90 ? -1.665 7.907 -36.318 1.00 87.12 90 LEU A CA 1
ATOM 723 C C . LEU A 1 90 ? -2.253 6.516 -36.611 1.00 87.12 90 LEU A C 1
ATOM 725 O O . LEU A 1 90 ? -1.822 5.857 -37.558 1.00 87.12 90 LEU A O 1
ATOM 729 N N . ILE A 1 91 ? -3.224 6.063 -35.817 1.00 89.06 91 ILE A N 1
ATOM 730 C CA . ILE A 1 91 ? -3.894 4.776 -36.026 1.00 89.06 91 ILE A CA 1
ATOM 731 C C . ILE A 1 91 ? -4.851 4.840 -37.220 1.00 89.06 91 ILE A C 1
ATOM 733 O O . ILE A 1 91 ? -4.803 3.937 -38.047 1.00 89.06 91 ILE A O 1
ATOM 737 N N . GLU A 1 92 ? -5.635 5.908 -37.377 1.00 89.00 92 GLU A N 1
ATOM 738 C CA . GLU A 1 92 ? -6.474 6.159 -38.562 1.00 89.00 92 GLU A CA 1
ATOM 739 C C . GLU A 1 92 ? -5.648 6.055 -39.857 1.00 89.00 92 GLU A C 1
ATOM 741 O O . GLU A 1 92 ? -5.999 5.303 -40.769 1.00 89.00 92 GLU A O 1
ATOM 746 N N . GLY A 1 93 ? -4.490 6.726 -39.906 1.00 87.62 93 GLY A N 1
ATOM 747 C CA . GLY A 1 93 ? -3.576 6.684 -41.052 1.00 87.62 93 GLY A CA 1
ATOM 748 C C . GLY A 1 93 ? -2.913 5.321 -41.303 1.00 87.62 93 GLY A C 1
ATOM 749 O O . GLY A 1 93 ? -2.562 5.016 -42.443 1.00 87.62 93 GLY A O 1
ATOM 750 N N . LYS A 1 94 ? -2.753 4.476 -40.274 1.00 90.06 94 LYS A N 1
ATOM 751 C CA . LYS A 1 94 ? -2.312 3.076 -40.433 1.00 90.06 94 LYS A CA 1
ATOM 752 C C . LYS A 1 94 ? -3.457 2.172 -40.902 1.00 90.06 94 LYS A C 1
ATOM 754 O O . LYS A 1 94 ? -3.251 1.340 -41.779 1.00 90.06 94 LYS A O 1
ATOM 759 N N . TYR A 1 95 ? -4.652 2.354 -40.346 1.00 89.38 95 TYR A N 1
ATOM 760 C CA . TYR A 1 95 ? -5.840 1.556 -40.640 1.00 89.38 95 TYR A CA 1
ATOM 761 C C . TYR A 1 95 ? -6.280 1.729 -42.098 1.00 89.38 95 TYR A C 1
ATOM 763 O O . TYR A 1 95 ? -6.508 0.736 -42.783 1.00 89.38 95 TYR A O 1
ATOM 771 N N . ALA A 1 96 ? -6.281 2.968 -42.606 1.00 88.69 96 ALA A N 1
ATOM 772 C CA . ALA A 1 96 ? -6.564 3.261 -44.011 1.00 88.69 96 ALA A CA 1
ATOM 773 C C . ALA A 1 96 ? -5.609 2.526 -44.975 1.00 88.69 96 ALA A C 1
ATOM 775 O O . ALA A 1 96 ? -6.064 1.921 -45.943 1.00 88.69 96 ALA A O 1
ATOM 776 N N . LYS A 1 97 ? -4.301 2.499 -44.675 1.00 88.06 97 LYS A N 1
ATOM 777 C CA . LYS A 1 97 ? -3.295 1.788 -45.488 1.00 88.06 97 LYS A CA 1
ATOM 778 C C . LYS A 1 97 ? -3.463 0.269 -45.462 1.00 88.06 97 LYS A C 1
ATOM 780 O O . LYS A 1 97 ? -3.241 -0.385 -46.475 1.00 88.06 97 LYS A O 1
ATOM 785 N N . LEU A 1 98 ? -3.860 -0.308 -44.326 1.00 88.00 98 LEU A N 1
ATOM 786 C CA . LEU A 1 98 ? -4.181 -1.737 -44.258 1.00 88.00 98 LEU A CA 1
ATOM 787 C C . LEU A 1 98 ? -5.486 -2.062 -44.998 1.00 88.00 98 LEU A C 1
ATOM 789 O O . LEU A 1 98 ? -5.558 -3.085 -45.670 1.00 88.00 98 LEU A O 1
ATOM 793 N N . GLN A 1 99 ? -6.487 -1.181 -44.944 1.00 86.50 99 GLN A N 1
ATOM 794 C CA . GLN A 1 99 ? -7.732 -1.328 -45.702 1.00 86.50 99 GLN A CA 1
ATOM 795 C C . GLN A 1 99 ? -7.489 -1.271 -47.223 1.00 86.50 99 GLN A C 1
ATOM 797 O O . GLN A 1 99 ? -8.062 -2.069 -47.963 1.00 86.50 99 GLN A O 1
ATOM 802 N N . GLU A 1 100 ? -6.602 -0.386 -47.682 1.00 86.69 100 GLU A N 1
ATOM 803 C CA . GLU A 1 100 ? -6.114 -0.328 -49.067 1.00 86.69 100 GLU A CA 1
ATOM 804 C C . GLU A 1 100 ? -5.353 -1.611 -49.453 1.00 86.69 100 GLU A C 1
ATOM 806 O O . GLU A 1 100 ? -5.710 -2.278 -50.423 1.00 86.69 100 GLU A O 1
ATOM 811 N N . ALA A 1 101 ? -4.371 -2.028 -48.643 1.00 85.25 101 ALA A N 1
ATOM 812 C CA . ALA A 1 101 ? -3.602 -3.254 -48.870 1.00 85.25 101 ALA A CA 1
ATOM 813 C C . ALA A 1 101 ? -4.464 -4.532 -48.861 1.00 85.25 101 ALA A C 1
ATOM 815 O O . ALA A 1 101 ? -4.126 -5.501 -49.545 1.00 85.25 101 ALA A O 1
ATOM 816 N N . LEU A 1 102 ? -5.577 -4.534 -48.115 1.00 85.88 102 LEU A N 1
ATOM 817 C CA . LEU A 1 102 ? -6.575 -5.604 -48.120 1.00 85.88 102 LEU A CA 1
ATOM 818 C C . LEU A 1 102 ? -7.414 -5.600 -49.405 1.00 85.88 102 LEU A C 1
ATOM 820 O O . LEU A 1 102 ? -7.683 -6.666 -49.950 1.00 85.88 102 LEU A O 1
ATOM 824 N N . GLY A 1 103 ? -7.794 -4.420 -49.906 1.00 83.88 103 GLY A N 1
ATOM 825 C CA . GLY A 1 103 ? -8.498 -4.264 -51.185 1.00 83.88 103 GLY A CA 1
ATOM 826 C C . GLY A 1 103 ? -7.673 -4.696 -52.403 1.00 83.88 103 GLY A C 1
ATOM 827 O O . GLY A 1 103 ? -8.242 -5.063 -53.426 1.00 83.88 103 GLY A O 1
ATOM 828 N N . LEU A 1 104 ? -6.342 -4.714 -52.275 1.00 83.56 104 LEU A N 1
ATOM 829 C CA . LEU A 1 104 ? -5.407 -5.226 -53.283 1.00 83.56 104 LEU A CA 1
ATOM 830 C C . LEU A 1 104 ? -5.188 -6.755 -53.218 1.00 83.56 104 LEU A C 1
ATOM 832 O O . LEU A 1 104 ? -4.466 -7.298 -54.055 1.00 83.56 104 LEU A O 1
ATOM 836 N N . GLN A 1 105 ? -5.784 -7.475 -52.257 1.00 83.62 105 GLN A N 1
ATOM 837 C CA . GLN A 1 105 ? -5.666 -8.937 -52.180 1.00 83.62 105 GLN A CA 1
ATOM 838 C C . GLN A 1 105 ? -6.655 -9.627 -53.129 1.00 83.62 105 GLN A C 1
ATOM 840 O O . GLN A 1 105 ? -7.862 -9.622 -52.893 1.00 83.62 105 GLN A O 1
ATOM 845 N N . LEU A 1 106 ? -6.130 -10.289 -54.166 1.00 73.00 106 LEU A N 1
ATOM 846 C CA . LEU A 1 106 ? -6.921 -11.068 -55.133 1.00 73.00 106 LEU A CA 1
ATOM 847 C C . LEU A 1 106 ? -7.645 -12.268 -54.495 1.00 73.00 106 LEU A C 1
ATOM 849 O O . LEU A 1 106 ? -8.728 -12.636 -54.942 1.00 73.00 106 LEU A O 1
ATOM 853 N N . ASP A 1 107 ? -7.065 -12.860 -53.446 1.00 81.44 107 ASP A N 1
ATOM 854 C CA . ASP A 1 107 ? -7.691 -13.907 -52.634 1.00 81.44 107 ASP A CA 1
ATOM 855 C C . ASP A 1 107 ? -7.970 -13.383 -51.207 1.00 81.44 107 ASP A C 1
ATOM 857 O O . ASP A 1 107 ? -7.028 -13.197 -50.423 1.00 81.44 107 ASP A O 1
ATOM 861 N N . PRO A 1 108 ? -9.249 -13.184 -50.820 1.00 72.88 108 PRO A N 1
ATOM 862 C CA . PRO A 1 108 ? -9.630 -12.698 -49.495 1.00 72.88 108 PRO A CA 1
ATOM 863 C C . PRO A 1 108 ? -9.483 -13.751 -48.381 1.00 72.88 108 PRO A C 1
ATOM 865 O O . PRO A 1 108 ? -9.646 -13.405 -47.204 1.00 72.88 108 PRO A O 1
ATOM 868 N N . THR A 1 109 ? -9.205 -15.013 -48.726 1.00 82.81 109 THR A N 1
ATOM 869 C CA . THR A 1 109 ? -8.949 -16.130 -47.797 1.00 82.81 109 THR A CA 1
ATOM 870 C C . THR A 1 109 ? -7.459 -16.404 -47.567 1.00 82.81 109 THR A C 1
ATOM 872 O O . THR A 1 109 ? -7.110 -17.086 -46.602 1.00 82.81 109 THR A O 1
ATOM 875 N N . SER A 1 110 ? -6.586 -15.813 -48.389 1.00 87.38 110 SER A N 1
ATOM 876 C CA . SER A 1 110 ? -5.131 -15.966 -48.320 1.00 87.38 110 SER A CA 1
ATOM 877 C C . SER A 1 110 ? -4.548 -15.632 -46.943 1.00 87.38 110 SER A C 1
ATOM 879 O O . SER A 1 110 ? -5.058 -14.787 -46.201 1.00 87.38 110 SER A O 1
ATOM 881 N N . ALA A 1 111 ? -3.402 -16.238 -46.617 1.00 86.12 111 ALA A N 1
ATOM 882 C CA . ALA A 1 111 ? -2.672 -15.942 -45.382 1.00 86.12 111 ALA A CA 1
ATOM 883 C C . ALA A 1 111 ? -2.288 -14.450 -45.260 1.00 86.12 111 ALA A C 1
ATOM 885 O O . ALA A 1 111 ? -2.286 -13.909 -44.154 1.00 86.12 111 ALA A O 1
ATOM 886 N N . ALA A 1 112 ? -2.034 -13.771 -46.386 1.00 82.25 112 ALA A N 1
ATOM 887 C CA . ALA A 1 112 ? -1.799 -12.329 -46.434 1.00 82.25 112 ALA A CA 1
ATOM 888 C C . ALA A 1 112 ? -3.069 -11.532 -46.089 1.00 82.25 112 ALA A C 1
ATOM 890 O O . ALA A 1 112 ? -3.045 -10.718 -45.166 1.00 82.25 112 ALA A O 1
ATOM 891 N N . ALA A 1 113 ? -4.202 -11.818 -46.746 1.00 83.06 113 ALA A N 1
ATOM 892 C CA . ALA A 1 113 ? -5.483 -11.181 -46.436 1.00 83.06 113 ALA A CA 1
ATOM 893 C C . ALA A 1 113 ? -5.937 -11.440 -44.990 1.00 83.06 113 ALA A C 1
ATOM 895 O O . ALA A 1 113 ? -6.520 -10.554 -44.365 1.00 83.06 113 ALA A O 1
ATOM 896 N N . LYS A 1 114 ? -5.648 -12.625 -44.434 1.00 89.81 114 LYS A N 1
ATOM 897 C CA . LYS A 1 114 ? -5.873 -12.920 -43.014 1.00 89.81 114 LYS A CA 1
ATOM 898 C C . LYS A 1 114 ? -4.987 -12.052 -42.118 1.00 89.81 114 LYS A C 1
ATOM 900 O O . LYS A 1 114 ? -5.525 -11.348 -41.271 1.00 89.81 114 LYS A O 1
ATOM 905 N N . LYS A 1 115 ? -3.665 -12.030 -42.337 1.00 89.38 115 LYS A N 1
ATOM 906 C CA . LYS A 1 115 ? -2.744 -11.225 -41.518 1.00 89.38 115 LYS A CA 1
ATOM 907 C C . LYS A 1 115 ? -3.121 -9.739 -41.529 1.00 89.38 115 LYS A C 1
ATOM 909 O O . LYS A 1 115 ? -3.105 -9.111 -40.480 1.00 89.38 115 LYS A O 1
ATOM 914 N N . ILE A 1 116 ? -3.516 -9.189 -42.679 1.00 86.38 116 ILE A N 1
ATOM 915 C CA . ILE A 1 116 ? -3.944 -7.785 -42.777 1.00 86.38 116 ILE A CA 1
ATOM 916 C C . ILE A 1 116 ? -5.207 -7.530 -41.932 1.00 86.38 116 ILE A C 1
ATOM 918 O O . ILE A 1 116 ? -5.282 -6.511 -41.250 1.00 86.38 116 ILE 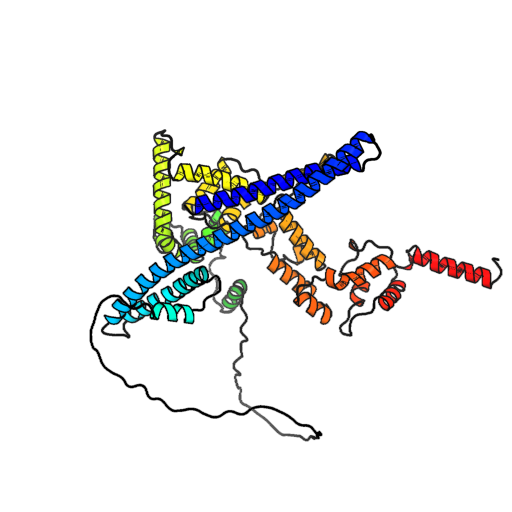A O 1
ATOM 922 N N . LYS A 1 117 ? -6.172 -8.463 -41.905 1.00 87.06 117 LYS A N 1
ATOM 923 C CA . LYS A 1 117 ? -7.349 -8.382 -41.017 1.00 87.06 117 LYS A CA 1
ATOM 924 C C . LYS A 1 117 ? -6.952 -8.454 -39.538 1.00 87.06 117 LYS A C 1
ATOM 926 O O . LYS A 1 117 ? -7.457 -7.660 -38.751 1.00 87.06 117 LYS A O 1
ATOM 931 N N . ASP A 1 118 ? -6.031 -9.346 -39.176 1.00 90.69 118 ASP A N 1
ATOM 932 C CA . ASP A 1 118 ? -5.523 -9.483 -37.804 1.00 90.69 118 ASP A CA 1
ATOM 933 C C . ASP A 1 118 ? -4.773 -8.200 -37.354 1.00 90.69 118 ASP A C 1
ATOM 935 O O . ASP A 1 118 ? -5.013 -7.687 -36.258 1.00 90.69 118 ASP A O 1
ATOM 939 N N . ASP A 1 119 ? -3.946 -7.611 -38.229 1.00 89.94 119 ASP A N 1
ATOM 940 C CA . ASP A 1 119 ? -3.256 -6.329 -38.006 1.00 89.94 119 ASP A CA 1
ATOM 941 C C . ASP A 1 119 ? -4.259 -5.160 -37.850 1.00 89.94 119 ASP A C 1
ATOM 943 O O . ASP A 1 119 ? -4.103 -4.305 -36.972 1.00 89.94 119 ASP A O 1
ATOM 947 N N . MET A 1 120 ? -5.323 -5.123 -38.665 1.00 88.19 120 MET A N 1
ATOM 948 C CA . MET A 1 120 ? -6.414 -4.143 -38.540 1.00 88.19 120 MET A CA 1
ATOM 949 C C . MET A 1 120 ? -7.178 -4.301 -37.218 1.00 88.19 120 MET A C 1
ATOM 951 O O . MET A 1 120 ? -7.551 -3.301 -36.601 1.00 88.19 120 MET A O 1
ATOM 955 N N . ASP A 1 121 ? -7.388 -5.530 -36.748 1.00 89.50 121 ASP A N 1
ATOM 956 C CA . ASP A 1 121 ? -8.097 -5.807 -35.497 1.00 89.50 121 ASP A CA 1
ATOM 957 C C . ASP A 1 121 ? -7.294 -5.457 -34.242 1.00 89.50 121 ASP A C 1
ATOM 959 O O . ASP A 1 121 ? -7.900 -5.080 -33.231 1.00 89.50 121 ASP A O 1
ATOM 963 N N . ALA A 1 122 ? -5.961 -5.510 -34.325 1.00 89.25 122 ALA A N 1
ATOM 964 C CA . ALA A 1 122 ? -5.062 -4.964 -33.314 1.00 89.25 122 ALA A CA 1
ATOM 965 C C . ALA A 1 122 ? -5.144 -3.426 -33.262 1.00 89.25 122 ALA A C 1
ATOM 967 O O . ALA A 1 122 ? -5.296 -2.857 -32.180 1.00 89.25 122 ALA A O 1
ATOM 968 N N . LEU A 1 123 ? -5.144 -2.744 -34.418 1.00 90.38 123 LEU A N 1
ATOM 969 C CA . LEU A 1 123 ? -5.316 -1.284 -34.477 1.00 90.38 123 LEU A CA 1
ATOM 970 C C . LEU A 1 123 ? -6.654 -0.815 -33.879 1.00 90.38 123 LEU A C 1
ATOM 972 O O . LEU A 1 123 ? -6.696 0.244 -33.256 1.00 90.38 123 LEU A O 1
ATOM 976 N N . VAL A 1 124 ? -7.733 -1.596 -34.001 1.00 89.81 124 VAL A N 1
ATOM 977 C CA . VAL A 1 124 ? -9.028 -1.276 -33.366 1.00 89.81 124 VAL A CA 1
ATOM 978 C C . VAL A 1 124 ? -8.926 -1.246 -31.834 1.00 89.81 124 VAL A C 1
ATOM 980 O O . VAL A 1 124 ? -9.474 -0.335 -31.208 1.00 89.81 124 VAL A O 1
ATOM 983 N N . ASP A 1 125 ? -8.222 -2.195 -31.209 1.00 87.56 125 ASP A N 1
ATOM 984 C CA . ASP A 1 125 ? -8.007 -2.178 -29.752 1.00 87.56 125 ASP A CA 1
ATOM 985 C C . ASP A 1 125 ? -7.036 -1.066 -29.324 1.00 87.56 125 ASP A C 1
ATOM 987 O O . ASP A 1 125 ? -7.222 -0.425 -28.284 1.00 87.56 125 ASP A O 1
ATOM 991 N N . ASP A 1 126 ? -6.051 -0.757 -30.165 1.00 86.06 126 ASP A N 1
ATOM 992 C CA . ASP A 1 126 ? -5.104 0.331 -29.934 1.00 86.06 126 ASP A CA 1
ATOM 993 C C . ASP A 1 126 ? -5.787 1.720 -30.007 1.00 86.06 126 ASP A C 1
ATOM 995 O O . ASP A 1 126 ? -5.441 2.638 -29.246 1.00 86.06 126 ASP A O 1
ATOM 999 N N . TYR A 1 127 ? -6.806 1.847 -30.873 1.00 90.12 127 TYR A N 1
ATOM 1000 C CA . TYR A 1 127 ? -7.664 3.026 -31.063 1.00 90.12 127 TYR A CA 1
ATOM 1001 C C . TYR A 1 127 ? -8.714 3.167 -29.962 1.00 90.12 127 TYR A C 1
ATOM 1003 O O . TYR A 1 127 ? -8.912 4.259 -29.437 1.00 90.12 127 TYR A O 1
ATOM 1011 N N . LYS A 1 128 ? -9.315 2.060 -29.510 1.00 90.88 128 LYS A N 1
ATOM 1012 C CA . LYS A 1 128 ? -10.155 2.006 -28.300 1.00 90.88 128 LYS A CA 1
ATOM 1013 C C . LYS A 1 128 ? -9.433 2.616 -27.088 1.00 90.88 128 LYS A C 1
ATOM 1015 O O . LYS A 1 128 ? -10.040 3.370 -26.323 1.00 90.88 128 LYS A O 1
ATOM 1020 N N . GLY A 1 129 ? -8.132 2.349 -26.930 1.00 82.88 129 GLY A N 1
ATOM 1021 C CA . GLY A 1 129 ? -7.289 2.971 -25.897 1.00 82.88 129 GLY A CA 1
ATOM 1022 C C . GLY A 1 129 ? -7.054 4.478 -26.097 1.00 82.88 129 GLY A C 1
ATOM 1023 O O . GLY A 1 129 ? -7.050 5.239 -25.122 1.00 82.88 129 GLY A O 1
ATOM 1024 N N . ALA A 1 130 ? -6.916 4.924 -27.351 1.00 85.12 130 ALA A N 1
ATOM 1025 C CA . ALA A 1 130 ? -6.825 6.342 -27.707 1.00 85.12 130 ALA A CA 1
ATOM 1026 C C . ALA A 1 130 ? -8.142 7.078 -27.399 1.00 85.12 130 ALA A C 1
ATOM 1028 O O . ALA A 1 130 ? -8.143 8.005 -26.589 1.00 85.12 130 ALA A O 1
ATOM 1029 N N . LEU A 1 131 ? -9.273 6.603 -27.935 1.00 82.81 131 LEU A N 1
ATOM 1030 C CA . LEU A 1 131 ? -10.611 7.150 -27.686 1.00 82.81 131 LEU A CA 1
ATOM 1031 C C . LEU A 1 131 ? -10.972 7.171 -26.196 1.00 82.81 131 LEU A C 1
ATOM 1033 O O . LEU A 1 131 ? -11.520 8.161 -25.722 1.00 82.81 131 LEU A O 1
ATOM 1037 N N . THR A 1 132 ? -10.611 6.137 -25.428 1.00 83.44 132 THR A N 1
ATOM 1038 C CA . THR A 1 132 ? -10.811 6.118 -23.964 1.00 83.44 132 THR A CA 1
ATOM 1039 C C . THR A 1 132 ? -10.081 7.279 -23.271 1.00 83.44 132 THR A C 1
ATOM 1041 O O . THR A 1 132 ? -10.597 7.878 -22.327 1.00 83.44 132 THR A O 1
ATOM 1044 N N . SER A 1 133 ? -8.893 7.645 -23.765 1.00 81.38 133 SER A N 1
ATOM 1045 C CA . SER A 1 133 ? -8.106 8.776 -23.251 1.00 81.38 133 SER A CA 1
ATOM 1046 C C . SER A 1 133 ? -8.602 10.140 -23.756 1.00 81.38 133 SER A C 1
ATOM 1048 O O . SER A 1 133 ? -8.481 11.128 -23.033 1.00 81.38 133 SER A O 1
ATOM 1050 N N . ILE A 1 134 ? -9.201 10.202 -24.952 1.00 82.69 134 ILE A N 1
ATOM 1051 C CA . ILE A 1 134 ? -9.832 11.414 -25.502 1.00 82.69 134 ILE A CA 1
ATOM 1052 C C . ILE A 1 134 ? -11.147 11.716 -24.772 1.00 82.69 134 ILE A C 1
ATOM 1054 O O . ILE A 1 134 ? -11.300 12.795 -24.198 1.00 82.69 134 ILE A O 1
ATOM 1058 N N . ASN A 1 135 ? -12.060 10.740 -24.759 1.00 79.75 135 ASN A N 1
ATOM 1059 C CA . ASN A 1 135 ? -13.454 10.862 -24.322 1.00 79.75 135 ASN A CA 1
ATOM 1060 C C . ASN A 1 135 ? -13.631 10.783 -22.797 1.00 79.75 135 ASN A C 1
ATOM 1062 O O . ASN A 1 135 ? -14.747 10.942 -22.304 1.00 79.75 135 ASN A O 1
ATOM 1066 N N . LYS A 1 136 ? -12.547 10.524 -22.046 1.00 80.19 136 LYS A N 1
ATOM 1067 C CA . LYS A 1 136 ? -12.514 10.456 -20.570 1.00 80.19 136 LYS A CA 1
ATOM 1068 C C . LYS A 1 136 ? -13.508 9.436 -19.972 1.00 80.19 136 LYS A C 1
ATOM 1070 O O . LYS A 1 136 ? -13.876 9.535 -18.806 1.00 80.19 136 LYS A O 1
ATOM 1075 N N . ARG A 1 137 ? -13.906 8.438 -20.771 1.00 82.56 137 ARG A N 1
ATOM 1076 C CA . ARG A 1 137 ? -14.788 7.309 -20.432 1.00 82.56 137 ARG A CA 1
ATOM 1077 C C . ARG A 1 137 ? -14.253 6.036 -21.083 1.00 82.56 137 ARG A C 1
ATOM 1079 O O . ARG A 1 137 ? -13.592 6.127 -22.114 1.00 82.56 137 ARG A O 1
ATOM 1086 N N . ALA A 1 138 ? -14.580 4.865 -20.543 1.00 75.81 138 ALA A N 1
ATOM 1087 C CA . ALA A 1 138 ? -14.281 3.603 -21.217 1.00 75.81 138 ALA A CA 1
ATOM 1088 C C . ALA A 1 138 ? -15.026 3.517 -22.562 1.00 75.81 138 ALA A C 1
ATOM 1090 O O . ALA A 1 138 ? -16.243 3.695 -22.609 1.00 75.81 138 ALA A O 1
ATOM 1091 N N . VAL A 1 139 ? -14.291 3.243 -23.640 1.00 80.44 139 VAL A N 1
ATOM 1092 C CA . VAL A 1 139 ? -14.829 3.012 -24.990 1.00 80.44 139 VAL A CA 1
ATOM 1093 C C . VAL A 1 139 ? -14.777 1.516 -25.303 1.00 80.44 139 VAL A C 1
ATOM 1095 O O . VAL A 1 139 ? -13.840 0.816 -24.906 1.00 80.44 139 VAL A O 1
ATOM 1098 N N . ASN A 1 140 ? -15.794 0.998 -25.993 1.00 82.81 140 ASN A N 1
ATOM 1099 C CA . ASN A 1 140 ? -15.879 -0.428 -26.333 1.00 82.81 140 ASN A CA 1
ATOM 1100 C C . ASN A 1 140 ? -15.312 -0.733 -27.741 1.00 82.81 140 ASN A C 1
ATOM 1102 O O . ASN A 1 140 ? -15.139 0.169 -28.559 1.00 82.81 140 ASN A O 1
ATOM 1106 N N . LYS A 1 141 ? -15.003 -2.008 -28.042 1.00 82.25 141 LYS A N 1
ATOM 1107 C CA . LYS A 1 141 ? -14.358 -2.388 -29.322 1.00 82.25 141 LYS A CA 1
ATOM 1108 C C . LYS A 1 141 ? -15.257 -2.126 -30.546 1.00 82.25 141 LYS A C 1
ATOM 1110 O O . LYS A 1 141 ? -14.744 -1.823 -31.620 1.00 82.25 141 LYS A O 1
ATOM 1115 N N . ILE A 1 142 ? -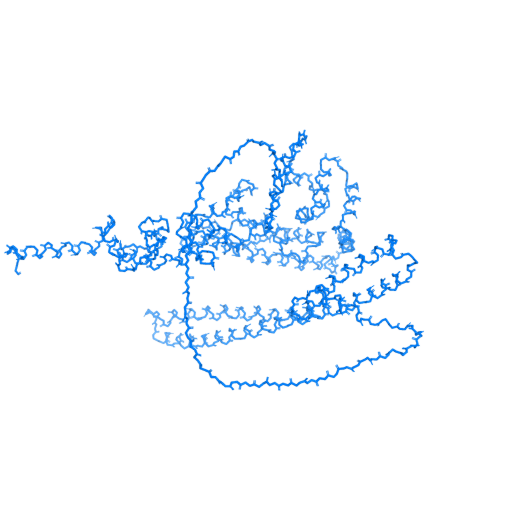16.582 -2.195 -30.385 1.00 78.88 142 ILE A N 1
ATOM 1116 C CA . ILE A 1 142 ? -17.554 -1.953 -31.464 1.00 78.88 142 ILE A CA 1
ATOM 1117 C C . ILE A 1 142 ? -17.612 -0.457 -31.789 1.00 78.88 142 ILE A C 1
ATOM 1119 O O . ILE A 1 142 ? -17.517 -0.086 -32.953 1.00 78.88 142 ILE A O 1
ATOM 1123 N N . GLU A 1 143 ? -17.688 0.397 -30.767 1.00 79.25 143 GLU A N 1
ATOM 1124 C CA . GLU A 1 143 ? -17.624 1.863 -30.871 1.00 79.25 143 GLU A CA 1
ATOM 1125 C C . GLU A 1 143 ? -16.317 2.316 -31.547 1.00 79.25 143 GLU A C 1
ATOM 1127 O O . GLU A 1 143 ? -16.361 3.060 -32.524 1.00 79.25 143 GLU A O 1
ATOM 1132 N N . ALA A 1 144 ? -15.171 1.770 -31.121 1.00 86.50 144 ALA A N 1
ATOM 1133 C CA . ALA A 1 144 ? -13.867 2.055 -31.722 1.00 86.50 144 ALA A CA 1
ATOM 1134 C C . ALA A 1 144 ? -13.758 1.609 -33.194 1.00 86.50 144 ALA A C 1
ATOM 1136 O O . ALA A 1 144 ? -13.299 2.384 -34.036 1.00 86.50 144 ALA A O 1
ATOM 1137 N N . ARG A 1 145 ? -14.221 0.394 -33.538 1.00 87.25 145 ARG A N 1
ATOM 1138 C CA . ARG A 1 145 ? -14.266 -0.063 -34.941 1.00 87.25 145 ARG A CA 1
ATOM 1139 C C . ARG A 1 145 ? -15.188 0.823 -35.773 1.00 87.25 145 ARG A C 1
ATOM 1141 O O . ARG A 1 145 ? -14.807 1.230 -36.862 1.00 87.25 145 ARG A O 1
ATOM 1148 N N . ALA A 1 146 ? -16.365 1.150 -35.244 1.00 85.31 146 ALA A N 1
ATOM 1149 C CA . ALA A 1 146 ? -17.367 1.959 -35.924 1.00 85.31 146 ALA A CA 1
ATOM 1150 C C . ALA A 1 146 ? -16.950 3.423 -36.123 1.00 85.31 146 ALA A C 1
ATOM 1152 O O . ALA A 1 146 ? -17.646 4.139 -36.838 1.00 85.31 146 ALA A O 1
ATOM 1153 N N . GLU A 1 147 ? -15.875 3.908 -35.501 1.00 85.38 147 GLU A N 1
ATOM 1154 C CA . GLU A 1 147 ? -15.257 5.191 -35.856 1.00 85.38 147 GLU A CA 1
ATOM 1155 C C . GLU A 1 147 ? -14.137 5.022 -36.888 1.00 85.38 147 GLU A C 1
ATOM 1157 O O . GLU A 1 147 ? -14.183 5.713 -37.903 1.00 85.38 147 GLU A O 1
ATOM 1162 N N . LEU A 1 148 ? -13.235 4.042 -36.736 1.00 85.44 148 LEU A N 1
ATOM 1163 C CA . LEU A 1 148 ? -12.204 3.749 -37.750 1.00 85.44 148 LEU A CA 1
ATOM 1164 C C . LEU A 1 148 ? -12.779 3.422 -39.138 1.00 85.44 148 LEU A C 1
ATOM 1166 O O . LEU A 1 148 ? -12.199 3.802 -40.149 1.00 85.44 148 LEU A O 1
ATOM 1170 N N . THR A 1 149 ? -13.937 2.760 -39.214 1.00 81.12 149 THR A N 1
ATOM 1171 C CA . THR A 1 149 ? -14.596 2.459 -40.498 1.00 81.12 149 THR A CA 1
ATOM 1172 C C . THR A 1 149 ? -15.400 3.631 -41.075 1.00 81.12 149 THR A C 1
ATOM 1174 O O . THR A 1 149 ? -15.981 3.488 -42.149 1.00 81.12 149 THR A O 1
ATOM 1177 N N . LYS A 1 150 ? -15.477 4.785 -40.392 1.00 73.00 150 LYS A N 1
ATOM 1178 C CA . LYS A 1 150 ? -16.062 6.029 -40.940 1.00 73.00 150 LYS A CA 1
ATOM 1179 C C . LYS A 1 150 ? -15.013 6.930 -41.595 1.00 73.00 150 LYS A C 1
ATOM 1181 O O . LYS A 1 150 ? -15.392 7.848 -42.323 1.00 73.00 150 LYS A O 1
ATOM 1186 N N . THR A 1 151 ? -13.723 6.708 -41.339 1.00 52.72 151 THR A N 1
ATOM 1187 C CA . THR A 1 151 ? -12.633 7.556 -41.835 1.00 52.72 151 THR A CA 1
ATOM 1188 C C . THR A 1 151 ? -12.469 7.383 -43.348 1.00 52.72 151 THR A C 1
ATOM 1190 O O . THR A 1 151 ? -11.789 6.482 -43.834 1.00 52.72 151 THR A O 1
ATOM 1193 N N . LYS A 1 152 ? -13.154 8.237 -44.115 1.00 42.03 152 LYS A N 1
ATOM 1194 C CA . LYS A 1 152 ? -13.187 8.197 -45.582 1.00 42.03 152 LYS A CA 1
ATOM 1195 C C . LYS A 1 152 ? -11.791 8.465 -46.160 1.00 42.03 152 LYS A C 1
ATOM 1197 O O . LYS A 1 152 ? -11.219 9.525 -45.913 1.00 42.03 152 LYS A O 1
ATOM 1202 N N . VAL A 1 153 ? -11.273 7.528 -46.957 1.00 32.19 153 VAL A N 1
ATOM 1203 C CA . VAL A 1 153 ? -9.969 7.659 -47.629 1.00 32.19 153 VAL A CA 1
ATOM 1204 C C . VAL A 1 153 ? -9.981 8.875 -48.574 1.00 32.19 153 VAL A C 1
ATOM 1206 O O . VAL A 1 153 ? -10.912 8.996 -49.380 1.00 32.19 153 VAL A O 1
ATOM 1209 N N . PRO A 1 154 ? -8.987 9.783 -48.514 1.00 31.94 154 PRO A N 1
ATOM 1210 C CA . PRO A 1 154 ? -8.882 10.882 -49.467 1.00 31.94 154 PRO A CA 1
ATOM 1211 C C . PRO A 1 154 ? -8.393 10.391 -50.837 1.00 31.94 154 PRO A C 1
ATOM 1213 O O . PRO A 1 154 ? -7.246 9.981 -50.971 1.00 31.94 154 PRO A O 1
ATOM 1216 N N . GLY A 1 155 ? -9.240 10.513 -51.862 1.00 30.36 155 GLY A N 1
ATOM 1217 C CA . GLY A 1 155 ? -8.794 10.559 -53.259 1.00 30.36 155 GLY A CA 1
ATOM 1218 C C . GLY A 1 155 ? -8.660 9.230 -54.009 1.00 30.36 155 GLY A C 1
ATOM 1219 O O . GLY A 1 155 ? -7.564 8.869 -54.417 1.00 30.36 155 GLY A O 1
ATOM 1220 N N . PHE A 1 156 ? -9.789 8.603 -54.346 1.00 24.69 156 PHE A N 1
ATOM 1221 C CA . PHE A 1 156 ? -9.998 8.129 -55.722 1.00 24.69 156 PHE A CA 1
ATOM 1222 C C . PHE A 1 156 ? -11.494 8.166 -56.059 1.00 24.69 156 PHE A C 1
ATOM 1224 O O . PHE A 1 156 ? -12.318 7.706 -55.267 1.00 24.69 156 PHE A O 1
ATOM 1231 N N . GLU A 1 157 ? -11.861 8.745 -57.204 1.00 34.56 157 GLU A N 1
ATOM 1232 C CA . GLU A 1 157 ? -13.254 8.811 -57.662 1.00 34.56 157 GLU A CA 1
ATOM 1233 C C . GLU A 1 157 ? -13.546 7.714 -58.690 1.00 34.56 157 GLU A C 1
ATOM 1235 O O . GLU A 1 157 ? -12.778 7.512 -59.628 1.00 34.56 157 GLU A O 1
ATOM 1240 N N . SER A 1 158 ? -14.682 7.028 -58.537 1.00 24.09 158 SER A N 1
ATOM 1241 C CA . SER A 1 158 ? -15.288 6.209 -59.590 1.00 24.09 158 SER A CA 1
ATOM 1242 C C . SER A 1 158 ? -16.751 5.891 -59.260 1.00 24.09 158 SER A C 1
ATOM 1244 O O . SER A 1 158 ? -17.069 5.555 -58.121 1.00 24.09 158 SER A O 1
ATOM 1246 N N . GLY A 1 159 ? -17.626 5.954 -60.268 1.00 24.69 159 GLY A N 1
ATOM 1247 C CA . GLY A 1 159 ? -18.931 5.279 -60.264 1.00 24.69 159 GLY A CA 1
ATOM 1248 C C . GLY A 1 159 ? -20.057 5.921 -59.445 1.00 24.69 159 GLY A C 1
ATOM 1249 O O . GLY A 1 159 ? -20.398 5.460 -58.357 1.00 24.69 159 GLY A O 1
ATOM 1250 N N . THR A 1 160 ? -20.756 6.899 -60.024 1.00 27.14 160 THR A N 1
ATOM 1251 C CA . THR A 1 160 ? -22.122 7.242 -59.596 1.00 27.14 160 THR A CA 1
ATOM 1252 C C . THR A 1 160 ? -23.101 6.107 -59.919 1.00 27.14 160 THR A C 1
ATOM 1254 O O . THR A 1 160 ? -23.169 5.631 -61.048 1.00 27.14 160 THR A O 1
ATOM 1257 N N . SER A 1 161 ? -23.948 5.727 -58.958 1.00 23.77 161 SER A N 1
ATOM 1258 C CA . SER A 1 161 ? -25.227 5.065 -59.250 1.00 23.77 161 SER A CA 1
ATOM 1259 C C . SER A 1 161 ? -26.298 5.485 -58.240 1.00 23.77 161 SER A C 1
ATOM 1261 O O . SER A 1 161 ? -26.011 5.759 -57.075 1.00 23.77 161 SER A O 1
ATOM 1263 N N . THR A 1 162 ? -27.540 5.610 -58.705 1.00 33.28 162 THR A N 1
ATOM 1264 C CA . THR A 1 162 ? -28.668 6.160 -57.943 1.00 33.28 162 THR A CA 1
ATOM 1265 C C . THR A 1 162 ? -29.584 5.045 -57.426 1.00 33.28 162 THR A C 1
ATOM 1267 O O . THR A 1 162 ? -30.273 4.380 -58.194 1.00 33.28 162 THR A O 1
ATOM 1270 N N . GLY A 1 163 ? -29.625 4.852 -56.102 1.00 24.66 163 GLY A N 1
ATOM 1271 C CA . GLY A 1 163 ? -30.462 3.844 -55.431 1.00 24.66 163 GLY A CA 1
ATOM 1272 C C . GLY A 1 163 ? -31.631 4.463 -54.655 1.00 24.66 163 GLY A C 1
ATOM 1273 O O . GLY A 1 163 ? -31.428 5.307 -53.785 1.00 24.66 163 GLY A O 1
ATOM 1274 N N . LYS A 1 164 ? -32.870 4.056 -54.963 1.00 25.73 164 LYS A N 1
ATOM 1275 C CA . LYS A 1 164 ? -34.100 4.624 -54.376 1.00 25.73 164 LYS A CA 1
ATOM 1276 C C . LYS A 1 164 ? -34.302 4.256 -52.898 1.00 25.73 164 LYS A C 1
ATOM 1278 O O . LYS A 1 164 ? -34.210 3.094 -52.516 1.00 25.73 164 LYS A O 1
ATOM 1283 N N . LYS A 1 165 ? -34.751 5.237 -52.110 1.00 28.53 165 LYS A N 1
ATOM 1284 C CA . LYS A 1 165 ? -35.407 5.057 -50.803 1.00 28.53 165 LYS A CA 1
ATOM 1285 C C . LYS A 1 165 ? -36.861 4.569 -50.982 1.00 28.53 165 LYS A C 1
ATOM 1287 O O . LYS A 1 165 ? -37.599 5.218 -51.725 1.00 28.53 165 LYS A O 1
ATOM 1292 N N . PRO A 1 166 ? -37.322 3.535 -50.254 1.00 24.48 166 PRO A N 1
ATOM 1293 C CA . PRO A 1 166 ? -38.742 3.298 -49.976 1.00 24.48 166 PRO A CA 1
ATOM 1294 C C . PRO A 1 166 ? -39.206 4.041 -48.709 1.00 24.48 166 PRO A C 1
ATOM 1296 O O . PRO A 1 166 ? -38.410 4.329 -47.814 1.00 24.48 166 PRO A O 1
ATOM 1299 N N . SER A 1 167 ? -40.501 4.349 -48.612 1.00 26.97 167 SER A N 1
ATOM 1300 C CA . SER A 1 167 ? -41.108 5.013 -47.449 1.00 26.97 167 SER A CA 1
ATOM 1301 C C . SER A 1 167 ? -42.564 4.578 -47.285 1.00 26.97 167 SER A C 1
ATOM 1303 O O . SER A 1 167 ? -43.343 4.732 -48.220 1.00 26.97 167 SER A O 1
ATOM 1305 N N . VAL A 1 168 ? -42.931 4.083 -46.101 1.00 25.72 168 VAL A N 1
ATOM 1306 C CA . VAL A 1 168 ? -44.305 3.723 -45.696 1.00 25.72 168 VAL A CA 1
ATOM 1307 C C . VAL A 1 168 ? -44.439 4.172 -44.231 1.00 25.72 168 VAL A C 1
ATOM 1309 O O . VAL A 1 168 ? -43.741 3.635 -43.381 1.00 25.72 168 VAL A O 1
ATOM 1312 N N . VAL A 1 169 ? -44.976 5.376 -43.981 1.00 26.05 169 VAL A N 1
ATOM 1313 C CA . VAL A 1 169 ? -46.379 5.677 -43.584 1.00 26.05 169 VAL A CA 1
ATOM 1314 C C . VAL A 1 169 ? -46.654 5.364 -42.101 1.00 26.05 169 VAL A C 1
ATOM 1316 O O . VAL A 1 169 ? -46.147 4.391 -41.560 1.00 26.05 169 VAL A O 1
ATOM 1319 N N . ALA A 1 170 ? -47.412 6.237 -41.424 1.00 26.50 170 ALA A N 1
ATOM 1320 C CA . ALA A 1 170 ? -47.541 6.261 -39.965 1.00 26.50 170 ALA A CA 1
ATOM 1321 C C . ALA A 1 170 ? -48.968 6.576 -39.474 1.00 26.50 170 ALA A C 1
ATOM 1323 O O . ALA A 1 170 ? -49.727 7.260 -40.159 1.00 26.50 170 ALA A O 1
ATOM 1324 N N . GLY A 1 171 ? -49.258 6.161 -38.233 1.00 23.72 171 GLY A N 1
ATOM 1325 C CA . GLY A 1 171 ? -50.387 6.609 -37.404 1.00 23.72 171 GLY A CA 1
ATOM 1326 C C . GLY A 1 171 ? -51.339 5.486 -36.949 1.00 23.72 171 GLY A C 1
ATOM 1327 O O . GLY A 1 171 ? -51.350 4.431 -37.582 1.00 23.72 171 GLY A O 1
ATOM 1328 N N . PRO A 1 172 ? -52.171 5.696 -35.901 1.00 31.92 172 PRO A N 1
ATOM 1329 C CA . PRO A 1 172 ? -52.219 6.828 -34.961 1.00 31.92 172 PRO A CA 1
ATOM 1330 C C . PRO A 1 172 ? -52.069 6.425 -33.463 1.00 31.92 172 PRO A C 1
ATOM 1332 O O . PRO A 1 172 ? -51.858 5.265 -33.122 1.00 31.92 172 PRO A O 1
ATOM 1335 N N . LYS A 1 173 ? -52.168 7.416 -32.563 1.00 31.67 173 LYS A N 1
ATOM 1336 C CA . LYS A 1 173 ? -52.016 7.345 -31.088 1.00 31.67 173 LYS A CA 1
ATOM 1337 C C . LYS A 1 173 ? -53.387 7.298 -30.371 1.00 31.67 173 LYS A C 1
ATOM 1339 O O . LYS A 1 173 ? -54.296 7.999 -30.808 1.00 31.67 173 LYS A O 1
ATOM 1344 N N . PRO A 1 174 ? -53.507 6.588 -29.231 1.00 26.77 174 PRO A N 1
ATOM 1345 C CA . PRO A 1 174 ? -54.085 7.175 -28.002 1.00 26.77 174 PRO A CA 1
ATOM 1346 C C . PRO A 1 174 ? -53.135 6.995 -26.786 1.00 26.77 174 PRO A C 1
ATOM 1348 O O . PRO A 1 174 ? -52.326 6.074 -26.781 1.00 26.77 174 PRO A O 1
ATOM 1351 N N . GLU A 1 175 ? -52.990 7.897 -25.802 1.00 24.14 175 GLU A N 1
ATOM 1352 C CA . GLU A 1 175 ? -53.945 8.613 -24.910 1.00 24.14 175 GLU A CA 1
ATOM 1353 C C . GLU A 1 175 ? -54.450 7.752 -23.719 1.00 24.14 175 GLU A C 1
ATOM 1355 O O . GLU A 1 175 ? -54.474 6.529 -23.808 1.00 24.14 175 GLU A O 1
ATOM 1360 N N . VAL A 1 176 ? -54.724 8.365 -22.552 1.00 27.27 176 VAL A N 1
ATOM 1361 C CA . VAL A 1 176 ? -54.562 7.713 -21.223 1.00 27.27 176 VAL A CA 1
ATOM 1362 C C . VAL A 1 176 ? -55.695 8.011 -20.210 1.00 27.27 176 VAL A C 1
ATOM 1364 O O . VAL A 1 176 ? -56.108 9.161 -20.098 1.00 27.27 176 VAL A O 1
ATOM 1367 N N . LYS A 1 177 ? -56.023 7.006 -19.358 1.00 24.95 177 LYS A N 1
ATOM 1368 C CA . LYS A 1 177 ? -56.850 7.027 -18.105 1.00 24.95 177 LYS A CA 1
ATOM 1369 C C . LYS A 1 177 ? -58.383 7.205 -18.263 1.00 24.95 177 LYS A C 1
ATOM 1371 O O . LYS A 1 177 ? -58.805 7.707 -19.298 1.00 24.95 177 LYS A O 1
ATOM 1376 N N . PRO A 1 178 ? -59.218 6.903 -17.226 1.00 32.59 178 PRO A N 1
ATOM 1377 C CA . PRO A 1 178 ? -58.989 6.148 -15.962 1.00 32.59 178 PRO A CA 1
ATOM 1378 C C . PRO A 1 178 ? -60.049 5.037 -15.646 1.00 32.59 178 PRO A C 1
ATOM 1380 O O . PRO A 1 178 ? -61.116 5.033 -16.245 1.00 32.59 178 PRO A O 1
ATOM 1383 N N . GLY A 1 179 ? -59.840 4.189 -14.611 1.00 24.98 179 GLY A N 1
ATOM 1384 C CA . GLY A 1 179 ? -60.974 3.600 -13.841 1.00 24.98 179 GLY A CA 1
ATOM 1385 C C . GLY A 1 179 ? -60.909 2.146 -13.300 1.00 24.98 179 GLY A C 1
ATOM 1386 O O . GLY A 1 179 ? -61.177 1.208 -14.032 1.00 24.98 179 GLY A O 1
ATOM 1387 N N . ALA A 1 180 ? -60.682 2.007 -11.983 1.00 22.92 180 ALA A N 1
ATOM 1388 C CA . ALA A 1 180 ? -61.452 1.202 -10.998 1.00 22.92 180 ALA A CA 1
ATOM 1389 C C . ALA A 1 180 ? -61.791 -0.325 -11.153 1.00 22.92 180 ALA A C 1
ATOM 1391 O O . ALA A 1 180 ? -62.648 -0.687 -11.946 1.00 22.92 180 ALA A O 1
ATOM 1392 N N . LEU A 1 181 ? -61.337 -1.125 -10.150 1.00 24.84 181 LEU A N 1
ATOM 1393 C CA . LEU A 1 181 ? -62.004 -2.307 -9.509 1.00 24.84 181 LEU A CA 1
ATOM 1394 C C . LEU A 1 181 ? -62.171 -3.616 -10.360 1.00 24.84 181 LEU A C 1
ATOM 1396 O O . LEU A 1 181 ? -62.317 -3.546 -11.567 1.00 24.84 181 LEU A O 1
ATOM 1400 N N . THR A 1 182 ? -62.184 -4.873 -9.856 1.00 22.77 182 THR A N 1
ATOM 1401 C CA . THR A 1 182 ? -61.971 -5.475 -8.507 1.00 22.77 182 THR A CA 1
ATOM 1402 C C . THR A 1 182 ? -61.654 -6.997 -8.568 1.00 22.77 182 THR A C 1
ATOM 1404 O O . THR A 1 182 ? -62.048 -7.650 -9.524 1.00 22.77 182 THR A O 1
ATOM 1407 N N . LYS A 1 183 ? -61.150 -7.554 -7.443 1.00 24.61 183 LYS A N 1
ATOM 1408 C CA . LYS A 1 183 ? -61.281 -8.954 -6.930 1.00 24.61 183 LYS A CA 1
ATOM 1409 C C . LYS A 1 183 ? -60.412 -10.113 -7.494 1.00 24.61 183 LYS A C 1
ATOM 1411 O O . LYS A 1 183 ? -60.443 -10.467 -8.662 1.00 24.61 183 LYS A O 1
ATOM 1416 N N . THR A 1 184 ? -59.731 -10.754 -6.537 1.00 24.25 184 THR A N 1
ATOM 1417 C CA . THR A 1 184 ? -59.185 -12.133 -6.433 1.00 24.25 184 THR A CA 1
ATOM 1418 C C . THR A 1 184 ? -60.305 -13.216 -6.409 1.00 24.25 184 THR A C 1
ATOM 1420 O O . THR A 1 184 ? -61.463 -12.797 -6.330 1.00 24.25 184 THR A O 1
ATOM 1423 N N . PRO A 1 185 ? -60.055 -14.565 -6.430 1.00 30.41 185 PRO A N 1
ATOM 1424 C CA . PRO A 1 185 ? -58.926 -15.292 -5.799 1.00 30.41 185 PRO A CA 1
ATOM 1425 C C . PRO A 1 185 ? -58.313 -16.522 -6.531 1.00 30.41 185 PRO A C 1
ATOM 1427 O O . PRO A 1 185 ? -58.710 -16.902 -7.626 1.00 30.41 185 PRO A O 1
ATOM 1430 N N . LEU A 1 186 ? -57.329 -17.147 -5.858 1.00 31.91 186 LEU A N 1
ATOM 1431 C CA . LEU A 1 186 ? -56.795 -18.504 -6.101 1.00 31.91 186 LEU A CA 1
ATOM 1432 C C . LEU A 1 186 ? -57.875 -19.601 -5.921 1.00 31.91 186 LEU A C 1
ATOM 1434 O O . LEU A 1 186 ? -58.885 -19.363 -5.255 1.00 31.91 186 LEU A O 1
ATOM 1438 N N . PRO A 1 187 ? -57.621 -20.834 -6.410 1.00 28.39 187 PRO A N 1
ATOM 1439 C CA . PRO A 1 187 ? -57.222 -21.886 -5.456 1.00 28.39 187 PRO A CA 1
ATOM 1440 C C . PRO A 1 187 ? -56.028 -22.765 -5.899 1.00 28.39 187 PRO A C 1
ATOM 1442 O O . PRO A 1 187 ? -55.604 -22.761 -7.050 1.00 28.39 187 PRO A O 1
ATOM 1445 N N . ASN A 1 188 ? -55.505 -23.540 -4.943 1.00 28.08 188 ASN A N 1
ATOM 1446 C CA . ASN A 1 188 ? -54.414 -24.520 -5.060 1.00 28.08 188 ASN A CA 1
ATOM 1447 C C . ASN A 1 188 ? -54.895 -25.878 -4.509 1.00 28.08 188 ASN A C 1
ATOM 1449 O O . ASN A 1 188 ? -55.537 -25.878 -3.461 1.00 28.08 188 ASN A O 1
ATOM 1453 N N . THR A 1 189 ? -54.528 -27.004 -5.133 1.00 24.62 189 THR A N 1
ATOM 1454 C CA . THR A 1 189 ? -54.611 -28.370 -4.561 1.00 24.62 189 THR A CA 1
ATOM 1455 C C . THR A 1 189 ? -53.714 -29.358 -5.329 1.00 24.62 189 THR A C 1
ATOM 1457 O O . THR A 1 189 ? -53.436 -29.167 -6.509 1.00 24.62 189 THR A O 1
ATOM 1460 N N . GLY A 1 190 ? -53.292 -30.455 -4.683 1.00 21.78 190 GLY A N 1
ATOM 1461 C CA . GLY A 1 190 ? -52.568 -31.569 -5.322 1.00 21.78 190 GLY A CA 1
ATOM 1462 C C . GLY A 1 190 ? -52.534 -32.839 -4.453 1.00 21.78 190 GLY A C 1
ATOM 1463 O O . GLY A 1 190 ? -52.884 -32.776 -3.274 1.00 21.78 190 GLY A O 1
ATOM 1464 N N . GLY A 1 191 ? -52.110 -33.994 -4.998 1.00 22.06 191 GLY A N 1
ATOM 1465 C CA . GLY A 1 191 ? -52.053 -35.247 -4.220 1.00 22.06 191 GLY A CA 1
ATOM 1466 C C . GLY A 1 191 ? -51.539 -36.528 -4.917 1.00 22.06 191 GLY A C 1
ATOM 1467 O O . GLY A 1 191 ? -52.252 -37.127 -5.704 1.00 22.06 191 GLY A O 1
ATOM 1468 N N . LYS A 1 192 ? -50.326 -36.962 -4.527 1.00 24.80 192 LYS A N 1
ATOM 1469 C CA . LYS A 1 192 ? -49.808 -38.345 -4.290 1.00 24.80 192 LYS A CA 1
ATOM 1470 C C . LYS A 1 192 ? -50.339 -39.571 -5.087 1.00 24.80 192 LYS A C 1
ATOM 1472 O O . LYS A 1 192 ? -51.510 -39.904 -4.965 1.00 24.80 192 LYS A O 1
ATOM 1477 N N . THR A 1 193 ? -49.424 -40.406 -5.627 1.00 22.03 193 THR A N 1
ATOM 1478 C CA . THR A 1 193 ? -49.221 -41.869 -5.318 1.00 22.03 193 THR A CA 1
ATOM 1479 C C . THR A 1 193 ? -48.075 -42.525 -6.153 1.00 22.03 193 THR A C 1
ATOM 1481 O O . THR A 1 193 ? -47.561 -41.891 -7.070 1.00 22.03 193 THR A O 1
ATOM 1484 N N . LYS A 1 194 ? -47.587 -43.732 -5.769 1.00 24.02 194 LYS A N 1
ATOM 1485 C CA . LYS A 1 194 ? -46.400 -44.501 -6.289 1.00 24.02 194 LYS A CA 1
ATOM 1486 C C . LYS A 1 194 ? -46.408 -45.922 -5.645 1.00 24.02 194 LYS A C 1
ATOM 1488 O O . LYS A 1 194 ? -46.674 -45.911 -4.441 1.00 24.02 194 LYS A O 1
ATOM 1493 N N . PRO A 1 195 ? -46.147 -47.097 -6.310 1.00 33.53 195 PRO A N 1
ATOM 1494 C CA . PRO A 1 195 ? -44.769 -47.662 -6.461 1.00 33.53 195 PRO A CA 1
ATOM 1495 C C . PRO A 1 195 ? -44.464 -48.817 -7.492 1.00 33.53 195 PRO A C 1
ATOM 1497 O O . PRO A 1 195 ? -44.918 -49.941 -7.318 1.00 33.53 195 PRO A O 1
ATOM 1500 N N . GLY A 1 196 ? -43.489 -48.615 -8.400 1.00 23.45 196 GLY A N 1
ATOM 1501 C CA . GLY A 1 196 ? -42.578 -49.664 -8.950 1.00 23.45 196 GLY A CA 1
ATOM 1502 C C . GLY A 1 196 ? -43.151 -50.753 -9.886 1.00 23.45 196 GLY A C 1
ATOM 1503 O O . GLY A 1 196 ? -44.348 -50.738 -10.166 1.00 23.45 196 GLY A O 1
ATOM 1504 N N . PRO A 1 197 ? -42.323 -51.717 -10.372 1.00 28.52 197 PRO A N 1
ATOM 1505 C CA . PRO A 1 197 ? -40.841 -51.840 -10.313 1.00 28.52 197 PRO A CA 1
ATOM 1506 C C . PRO A 1 197 ? -40.146 -51.015 -11.448 1.00 28.52 197 PRO A C 1
ATOM 1508 O O . PRO A 1 197 ? -40.750 -50.045 -11.891 1.00 28.52 197 PRO A O 1
ATOM 1511 N N . GLY A 1 198 ? -38.901 -51.210 -11.934 1.00 23.84 198 GLY A N 1
ATOM 1512 C CA . GLY A 1 198 ? -37.827 -52.202 -11.691 1.00 23.84 198 GLY A CA 1
ATOM 1513 C C . GLY A 1 198 ? -36.455 -51.789 -12.293 1.00 23.84 198 GLY A C 1
ATOM 1514 O O . GLY A 1 198 ? -36.207 -50.600 -12.477 1.00 23.84 198 GLY A O 1
ATOM 1515 N N . THR A 1 199 ? -35.565 -52.750 -12.594 1.00 22.19 199 THR A N 1
ATOM 1516 C CA . THR A 1 199 ? -34.161 -52.567 -13.077 1.00 22.19 199 THR A CA 1
ATOM 1517 C C . THR A 1 199 ? -33.719 -53.717 -14.024 1.00 22.19 199 THR A C 1
ATOM 1519 O O . THR A 1 199 ? -34.497 -54.668 -14.127 1.00 22.19 199 THR A O 1
ATOM 1522 N N . PRO A 1 200 ? -32.518 -53.726 -14.680 1.00 27.03 200 PRO A N 1
ATOM 1523 C CA . PRO A 1 200 ? -31.393 -52.757 -14.676 1.00 27.03 200 PRO A CA 1
ATOM 1524 C C . PRO A 1 200 ? -30.787 -52.362 -16.060 1.00 27.03 200 PRO A C 1
ATOM 1526 O O . PRO A 1 200 ? -30.956 -53.058 -17.053 1.00 27.03 200 PRO A O 1
ATOM 1529 N N . GLY A 1 201 ? -29.907 -51.344 -16.062 1.00 21.67 201 GLY A N 1
ATOM 1530 C CA . GLY A 1 201 ? -28.596 -51.463 -16.741 1.00 21.67 201 GLY A CA 1
ATOM 1531 C C . GLY A 1 201 ? -28.315 -50.670 -18.031 1.00 21.67 201 GLY A C 1
ATOM 1532 O O . GLY A 1 201 ? -28.347 -51.240 -19.115 1.00 21.67 201 GLY A O 1
ATOM 1533 N N . ALA A 1 202 ? -27.870 -49.413 -17.903 1.00 24.25 202 ALA A N 1
ATOM 1534 C CA . ALA A 1 202 ? -26.978 -48.749 -18.868 1.00 24.25 202 ALA A CA 1
ATOM 1535 C C . ALA A 1 202 ? -26.229 -47.586 -18.186 1.00 24.25 202 ALA A C 1
ATOM 1537 O O . ALA A 1 202 ? -26.848 -46.788 -17.482 1.00 24.25 202 ALA A O 1
ATOM 1538 N N . THR A 1 203 ? -24.911 -47.481 -18.379 1.00 23.64 203 THR A N 1
ATOM 1539 C CA . THR A 1 203 ? -24.105 -46.364 -17.852 1.00 23.64 203 THR A CA 1
ATOM 1540 C C . THR A 1 203 ? -24.266 -45.142 -18.755 1.00 23.64 203 THR A C 1
ATOM 1542 O O . THR A 1 203 ? -24.072 -45.252 -19.963 1.00 23.64 203 THR A O 1
ATOM 1545 N N . VAL A 1 204 ? -24.587 -43.980 -18.183 1.00 23.73 204 VAL A N 1
ATOM 1546 C CA . VAL A 1 204 ? -24.671 -42.705 -18.913 1.00 23.73 204 VAL A CA 1
ATOM 1547 C C . VAL A 1 204 ? -23.705 -41.708 -18.289 1.00 23.73 204 VAL A C 1
ATOM 1549 O O . VAL A 1 204 ? -23.842 -41.354 -17.120 1.00 23.73 204 VAL A O 1
ATOM 1552 N N . GLU A 1 205 ? -22.740 -41.241 -19.076 1.00 23.28 205 GLU A N 1
ATOM 1553 C CA . GLU A 1 205 ? -21.855 -40.144 -18.691 1.00 23.28 205 GLU A CA 1
ATOM 1554 C C . GLU A 1 205 ? -22.616 -38.814 -18.779 1.00 23.28 205 GLU A C 1
ATOM 1556 O O . GLU A 1 205 ? -23.019 -38.377 -19.857 1.00 23.28 205 GLU A O 1
ATOM 1561 N N . THR A 1 206 ? -22.825 -38.145 -17.644 1.00 21.95 206 THR A N 1
ATOM 1562 C CA . THR A 1 206 ? -23.331 -36.766 -17.630 1.00 21.95 206 THR A CA 1
ATOM 1563 C C . THR A 1 206 ? -22.181 -35.780 -17.845 1.00 21.95 206 THR A C 1
ATOM 1565 O O . THR A 1 206 ? -21.261 -35.768 -17.022 1.00 21.95 206 THR A O 1
ATOM 1568 N N . PRO A 1 207 ? -22.219 -34.911 -18.873 1.00 22.67 207 PRO A N 1
ATOM 1569 C CA . PRO A 1 207 ? -21.203 -33.879 -19.051 1.00 22.67 207 PRO A CA 1
ATOM 1570 C C . PRO A 1 207 ? -21.287 -32.850 -17.916 1.00 22.67 207 PRO A C 1
ATOM 1572 O O . PRO A 1 207 ? -22.351 -32.289 -17.643 1.00 22.67 207 PRO A O 1
ATOM 1575 N N . ALA A 1 208 ? -20.162 -32.595 -17.249 1.00 22.95 208 ALA A N 1
ATOM 1576 C CA . ALA A 1 208 ? -20.097 -31.633 -16.156 1.00 22.95 208 ALA A CA 1
ATOM 1577 C C . ALA A 1 208 ? -20.249 -30.191 -16.674 1.00 22.95 208 ALA A C 1
ATOM 1579 O O . ALA A 1 208 ? -19.507 -29.746 -17.550 1.00 22.95 208 ALA A O 1
ATOM 1580 N N . VAL A 1 209 ? -21.192 -29.443 -16.098 1.00 23.53 209 VAL A N 1
ATOM 1581 C CA . VAL A 1 209 ? -21.322 -27.999 -16.326 1.00 23.53 209 VAL A CA 1
ATOM 1582 C C . VAL A 1 209 ? -20.300 -27.274 -15.454 1.00 23.53 209 VAL A C 1
ATOM 1584 O O . VAL A 1 209 ? -20.363 -27.373 -14.231 1.00 23.53 209 VAL A O 1
ATOM 1587 N N . THR A 1 210 ? -19.398 -26.512 -16.073 1.00 23.14 210 THR A N 1
ATOM 1588 C CA . THR A 1 210 ? -18.408 -25.675 -15.375 1.00 23.14 210 THR A CA 1
ATOM 1589 C C . THR A 1 210 ? -18.900 -24.226 -15.282 1.00 23.14 210 THR A C 1
ATOM 1591 O O . THR A 1 210 ? -18.942 -23.544 -16.309 1.00 23.14 210 THR A O 1
ATOM 1594 N N . PRO A 1 211 ? -19.240 -23.701 -14.089 1.00 25.69 211 PRO A N 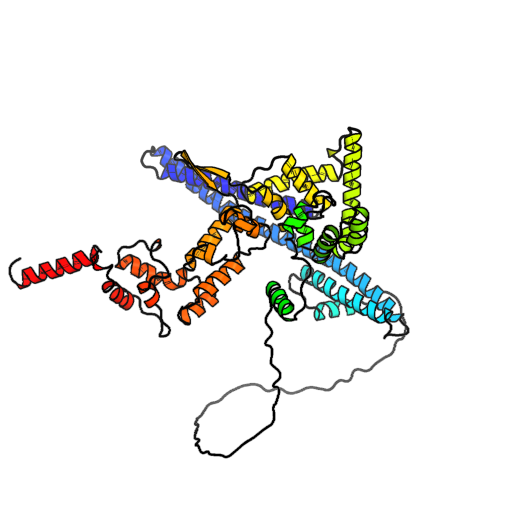1
ATOM 1595 C CA . PRO A 1 211 ? -19.471 -22.272 -13.899 1.00 25.69 211 PRO A CA 1
ATOM 1596 C C . PRO A 1 211 ? -18.144 -21.511 -14.002 1.00 25.69 211 PRO A C 1
ATOM 1598 O O . PRO A 1 211 ? -17.161 -21.873 -13.357 1.00 25.69 211 PRO A O 1
ATOM 1601 N N . GLY A 1 212 ? -18.103 -20.453 -14.812 1.00 30.23 212 GLY A N 1
ATOM 1602 C CA . GLY A 1 212 ? -16.893 -19.651 -14.997 1.00 30.23 212 GLY A CA 1
ATOM 1603 C C . GLY A 1 212 ? -16.594 -18.742 -13.801 1.00 30.23 212 GLY A C 1
ATOM 1604 O O . GLY A 1 212 ? -17.396 -17.872 -13.469 1.00 30.23 212 GLY A O 1
ATOM 1605 N N . GLY A 1 213 ? -15.408 -18.897 -13.214 1.00 25.23 213 GLY A N 1
ATOM 1606 C CA . GLY A 1 213 ? -14.797 -17.968 -12.262 1.00 25.23 213 GLY A CA 1
ATOM 1607 C C . GLY A 1 213 ? -13.300 -17.852 -12.555 1.00 25.23 213 GLY A C 1
ATOM 1608 O O . GLY A 1 213 ? -12.688 -18.823 -12.996 1.00 25.23 213 GLY A O 1
ATOM 1609 N N . GLY A 1 214 ? -12.716 -16.664 -12.377 1.00 31.56 214 GLY A N 1
ATOM 1610 C CA . GLY A 1 214 ? -11.297 -16.431 -12.668 1.00 31.56 214 GLY A CA 1
ATOM 1611 C C . GLY A 1 214 ? -10.386 -17.183 -11.695 1.00 31.56 214 GLY A C 1
ATOM 1612 O O . GLY A 1 214 ? -10.494 -16.993 -10.487 1.00 31.56 214 GLY A O 1
ATOM 1613 N N . ILE A 1 215 ? -9.494 -18.021 -12.225 1.00 26.28 215 ILE A N 1
ATOM 1614 C CA . ILE A 1 215 ? -8.534 -18.824 -11.456 1.00 26.28 215 ILE A CA 1
ATOM 1615 C C . ILE A 1 215 ? -7.159 -18.148 -11.514 1.00 26.28 215 ILE A C 1
ATOM 1617 O O . ILE A 1 215 ? -6.721 -17.749 -12.592 1.00 26.28 215 ILE A O 1
ATOM 1621 N N . THR A 1 216 ? -6.482 -18.026 -10.370 1.00 39.53 216 THR A N 1
ATOM 1622 C CA . THR A 1 216 ? -5.122 -17.473 -10.268 1.00 39.53 216 THR A CA 1
ATOM 1623 C C . THR A 1 216 ? -4.048 -18.528 -10.554 1.00 39.53 216 THR A C 1
ATOM 1625 O O . THR A 1 216 ? -4.247 -19.728 -10.346 1.00 39.53 216 THR A O 1
ATOM 1628 N N . ASP A 1 217 ? -2.885 -18.082 -11.031 1.00 43.59 217 ASP A N 1
ATOM 1629 C CA . ASP A 1 217 ? -1.899 -18.929 -11.718 1.00 43.59 217 ASP A CA 1
ATOM 1630 C C . ASP A 1 217 ? -1.368 -20.115 -10.896 1.00 43.59 217 ASP A C 1
ATOM 1632 O O . ASP A 1 217 ? -1.096 -21.184 -11.451 1.00 43.59 217 ASP A O 1
ATOM 1636 N N . SER A 1 218 ? -1.317 -19.993 -9.566 1.00 36.72 218 SER A N 1
ATOM 1637 C CA . SER A 1 218 ? -0.900 -21.072 -8.659 1.00 36.72 218 SER A CA 1
ATOM 1638 C C . SER A 1 218 ? -1.752 -22.347 -8.774 1.00 36.72 218 SER A C 1
ATOM 1640 O O . SER A 1 218 ? -1.254 -23.435 -8.489 1.00 36.72 218 SER A O 1
ATOM 1642 N N . GLN A 1 219 ? -3.015 -22.259 -9.211 1.00 37.16 219 GLN A N 1
ATOM 1643 C CA . GLN A 1 219 ? -3.878 -23.438 -9.384 1.00 37.16 219 GLN A CA 1
ATOM 1644 C C . GLN A 1 219 ? -3.719 -24.120 -10.756 1.00 37.16 219 GLN A C 1
ATOM 1646 O O . GLN A 1 219 ? -4.000 -25.315 -10.873 1.00 37.16 219 GLN A O 1
ATOM 1651 N N . ASN A 1 220 ? -3.192 -23.428 -11.775 1.00 37.06 220 ASN A N 1
ATOM 1652 C CA . ASN A 1 220 ? -2.839 -24.070 -13.049 1.00 37.06 220 ASN A CA 1
ATOM 1653 C C . ASN A 1 220 ? -1.663 -25.044 -12.872 1.00 37.06 220 ASN A C 1
ATOM 1655 O O . ASN A 1 220 ? -1.680 -26.136 -13.442 1.00 37.06 220 ASN A O 1
ATOM 1659 N N . ALA A 1 221 ? -0.696 -24.707 -12.009 1.00 33.50 221 ALA A N 1
ATOM 1660 C CA . ALA A 1 221 ? 0.384 -25.619 -11.629 1.00 33.50 221 ALA A CA 1
ATOM 1661 C C . ALA A 1 221 ? -0.155 -26.926 -11.009 1.00 33.50 221 ALA A C 1
ATOM 1663 O O . ALA A 1 221 ? 0.275 -28.013 -11.391 1.00 33.50 221 ALA A O 1
ATOM 1664 N N . ALA A 1 222 ? -1.148 -26.836 -10.116 1.00 32.38 222 ALA A N 1
ATOM 1665 C CA . ALA A 1 222 ? -1.754 -28.003 -9.470 1.00 32.38 222 ALA A CA 1
ATOM 1666 C C . ALA A 1 222 ? -2.482 -28.937 -10.457 1.00 32.38 222 ALA A C 1
ATOM 1668 O O . ALA A 1 222 ? -2.402 -30.156 -10.312 1.00 32.38 222 ALA A O 1
ATOM 1669 N N . ARG A 1 223 ? -3.145 -28.397 -11.493 1.00 35.50 223 ARG A N 1
ATOM 1670 C CA . ARG A 1 223 ? -3.755 -29.224 -12.551 1.00 35.50 223 ARG A CA 1
ATOM 1671 C C . ARG A 1 223 ? -2.717 -29.933 -13.420 1.00 35.50 223 ARG A C 1
ATOM 1673 O O . ARG A 1 223 ? -2.882 -31.115 -13.689 1.00 35.50 223 ARG A O 1
ATOM 1680 N N . LEU A 1 224 ? -1.642 -29.250 -13.811 1.00 33.66 224 LEU A N 1
ATOM 1681 C CA . LEU A 1 224 ? -0.584 -29.846 -14.640 1.00 33.66 224 LEU A CA 1
ATOM 1682 C C . LEU A 1 224 ? 0.199 -30.949 -13.901 1.00 33.66 224 LEU A C 1
ATOM 1684 O O . LEU A 1 224 ? 0.677 -31.889 -14.531 1.00 33.66 224 LEU A O 1
ATOM 1688 N N . ILE A 1 225 ? 0.270 -30.892 -12.566 1.00 38.34 225 ILE A N 1
ATOM 1689 C CA . ILE A 1 225 ? 0.827 -31.969 -11.727 1.00 38.34 225 ILE A CA 1
ATOM 1690 C C . ILE A 1 225 ? -0.027 -33.252 -11.793 1.00 38.34 225 ILE A C 1
ATOM 1692 O O . ILE A 1 225 ? 0.521 -34.352 -11.713 1.00 38.34 225 ILE A O 1
ATOM 1696 N N . ALA A 1 226 ? -1.346 -33.145 -11.990 1.00 32.69 226 ALA A N 1
ATOM 1697 C CA . ALA A 1 226 ? -2.244 -34.302 -12.064 1.00 32.69 226 ALA A CA 1
ATOM 1698 C C . ALA A 1 226 ? -2.139 -35.095 -13.386 1.00 32.69 226 ALA A C 1
ATOM 1700 O O . ALA A 1 226 ? -2.584 -36.238 -13.446 1.00 32.69 226 ALA A O 1
ATOM 1701 N N . GLU A 1 227 ? -1.527 -34.529 -14.433 1.00 35.97 227 GLU A N 1
ATOM 1702 C CA . GLU A 1 227 ? -1.425 -35.144 -15.771 1.00 35.97 227 GLU A CA 1
ATOM 1703 C C . GLU A 1 227 ? -0.162 -36.024 -15.956 1.00 35.97 227 GLU A C 1
ATOM 1705 O O . GLU A 1 227 ? 0.185 -36.434 -17.065 1.00 35.97 227 GLU A O 1
ATOM 1710 N N . GLY A 1 228 ? 0.504 -36.390 -14.851 1.00 28.44 228 GLY A N 1
ATOM 1711 C CA . GLY A 1 228 ? 1.278 -37.635 -14.757 1.00 28.44 228 GLY A CA 1
ATOM 1712 C C . GLY A 1 228 ? 2.629 -37.691 -15.482 1.00 28.44 228 GLY A C 1
ATOM 1713 O O . GLY A 1 228 ? 3.086 -38.787 -15.806 1.00 28.44 228 GLY A O 1
ATOM 1714 N N . LYS A 1 229 ? 3.292 -36.553 -15.742 1.00 30.66 229 LYS A N 1
ATOM 1715 C CA . LYS A 1 229 ? 4.622 -36.515 -16.387 1.00 30.66 229 LYS A CA 1
ATOM 1716 C C . LYS A 1 229 ? 5.686 -35.787 -15.561 1.00 30.66 229 LYS A C 1
ATOM 1718 O O . LYS A 1 229 ? 5.851 -34.576 -15.657 1.00 30.66 229 LYS A O 1
ATOM 1723 N N . ALA A 1 230 ? 6.458 -36.569 -14.812 1.00 26.28 230 ALA A N 1
ATOM 1724 C CA . ALA A 1 230 ? 7.694 -36.184 -14.128 1.00 26.28 230 ALA A CA 1
ATOM 1725 C C . ALA A 1 230 ? 8.566 -37.450 -13.914 1.00 26.28 230 ALA A C 1
ATOM 1727 O O . ALA A 1 230 ? 8.022 -38.549 -14.049 1.00 26.28 230 ALA A O 1
ATOM 1728 N N . PRO A 1 231 ? 9.862 -37.360 -13.537 1.00 45.53 231 PRO A N 1
ATOM 1729 C CA . PRO A 1 231 ? 10.676 -36.155 -13.340 1.00 45.53 231 PRO A CA 1
ATOM 1730 C C . PRO A 1 231 ? 12.043 -36.164 -14.070 1.00 45.53 231 PRO A C 1
ATOM 1732 O O . PRO A 1 231 ? 12.691 -37.199 -14.194 1.00 45.53 231 PRO A O 1
ATOM 1735 N N . THR A 1 232 ? 12.580 -34.979 -14.374 1.00 30.50 232 THR A N 1
ATOM 1736 C CA . THR A 1 232 ? 14.035 -34.725 -14.355 1.00 30.50 232 THR A CA 1
ATOM 1737 C C . THR A 1 232 ? 14.304 -33.307 -13.850 1.00 30.50 232 THR A C 1
ATOM 1739 O O . THR A 1 232 ? 13.784 -32.338 -14.394 1.00 30.50 232 THR A O 1
ATOM 1742 N N . GLY A 1 233 ? 15.127 -33.190 -12.803 1.00 32.72 233 GLY A N 1
ATOM 1743 C CA . GLY A 1 233 ? 15.517 -31.912 -12.197 1.00 32.72 233 GLY A CA 1
ATOM 1744 C C . GLY A 1 233 ? 14.465 -31.299 -11.263 1.00 32.72 233 GLY A C 1
ATOM 1745 O O . GLY A 1 233 ? 13.384 -30.894 -11.684 1.00 32.72 233 GLY A O 1
ATOM 1746 N N . VAL A 1 234 ? 14.819 -31.147 -9.983 1.00 35.28 234 VAL A N 1
ATOM 1747 C CA . VAL A 1 234 ? 14.151 -30.170 -9.110 1.00 35.28 234 VAL A CA 1
ATOM 1748 C C . VAL A 1 234 ? 14.499 -28.787 -9.660 1.00 35.28 234 VAL A C 1
ATOM 1750 O O . VAL A 1 234 ? 15.677 -28.438 -9.710 1.00 35.28 234 VAL A O 1
ATOM 1753 N N . LYS A 1 235 ? 13.504 -28.010 -10.105 1.00 42.47 235 LYS A N 1
ATOM 1754 C CA . LYS A 1 235 ? 13.751 -26.643 -10.581 1.00 42.47 235 LYS A CA 1
ATOM 1755 C C . LYS A 1 235 ? 14.208 -25.774 -9.409 1.00 42.47 235 LYS A C 1
ATOM 1757 O O . LYS A 1 235 ? 13.435 -25.501 -8.495 1.00 42.47 235 LYS A O 1
ATOM 1762 N N . THR A 1 236 ? 15.468 -25.359 -9.454 1.00 45.66 236 THR A N 1
ATOM 1763 C CA . THR A 1 236 ? 16.075 -24.402 -8.526 1.00 45.66 236 THR A CA 1
ATOM 1764 C C . THR A 1 236 ? 15.247 -23.105 -8.487 1.00 45.66 236 THR A C 1
ATOM 1766 O O . THR A 1 236 ? 14.846 -22.647 -9.560 1.00 45.66 236 THR A O 1
ATOM 1769 N N . PRO A 1 237 ? 14.989 -22.493 -7.311 1.00 50.47 237 PRO A N 1
ATOM 1770 C CA . PRO A 1 237 ? 14.267 -21.221 -7.228 1.00 50.47 237 PRO A CA 1
ATOM 1771 C C . PRO A 1 237 ? 14.929 -20.124 -8.065 1.00 50.47 237 PRO A C 1
ATOM 1773 O O . PRO A 1 237 ? 16.158 -20.083 -8.163 1.00 50.47 237 PRO A O 1
ATOM 1776 N N . LEU A 1 238 ? 14.125 -19.223 -8.639 1.00 43.34 238 LEU A N 1
ATOM 1777 C CA . LEU A 1 238 ? 14.613 -18.177 -9.544 1.00 43.34 238 LEU A CA 1
ATOM 1778 C C . LEU A 1 238 ? 15.661 -17.282 -8.867 1.00 43.34 238 LEU A C 1
ATOM 1780 O O . LEU A 1 238 ? 16.714 -17.052 -9.448 1.00 43.34 238 LEU A O 1
ATOM 1784 N N . ASP A 1 239 ? 15.460 -16.920 -7.599 1.00 43.75 239 ASP A N 1
ATOM 1785 C CA . ASP A 1 239 ? 16.414 -16.156 -6.774 1.00 43.75 239 ASP A CA 1
ATOM 1786 C C . ASP A 1 239 ? 17.795 -16.841 -6.674 1.00 43.75 239 ASP A C 1
ATOM 1788 O O . ASP A 1 239 ? 18.844 -16.201 -6.662 1.00 43.75 239 ASP A O 1
ATOM 1792 N N . THR A 1 240 ? 17.806 -18.178 -6.652 1.00 50.97 240 THR A N 1
ATOM 1793 C CA . THR A 1 240 ? 19.018 -19.014 -6.569 1.00 50.97 240 THR A CA 1
ATOM 1794 C C . THR A 1 240 ? 19.679 -19.240 -7.941 1.00 50.97 240 THR A C 1
ATOM 1796 O O . THR A 1 240 ? 20.822 -19.702 -8.018 1.00 50.97 240 THR A O 1
ATOM 1799 N N . LEU A 1 241 ? 18.978 -18.914 -9.033 1.00 46.81 241 LEU A N 1
ATOM 1800 C CA . LEU A 1 241 ? 19.536 -18.815 -10.385 1.00 46.81 241 LEU A CA 1
ATOM 1801 C C . LEU A 1 241 ? 20.067 -17.394 -10.645 1.00 46.81 241 LEU A C 1
ATOM 1803 O O . LEU A 1 241 ? 21.186 -17.261 -11.132 1.00 46.81 241 LEU A O 1
ATOM 1807 N N . LEU A 1 242 ? 19.325 -16.359 -10.231 1.00 47.53 242 LEU A N 1
ATOM 1808 C CA . LEU A 1 242 ? 19.707 -14.942 -10.301 1.00 47.53 242 LEU A CA 1
ATOM 1809 C C . LEU A 1 242 ? 21.030 -14.662 -9.571 1.00 47.53 242 LEU A C 1
ATOM 1811 O O . LEU A 1 242 ? 21.921 -14.018 -10.121 1.00 47.53 242 LEU A O 1
ATOM 1815 N N . ALA A 1 243 ? 21.227 -15.263 -8.392 1.00 48.25 243 ALA A N 1
ATOM 1816 C CA . ALA A 1 243 ? 22.489 -15.216 -7.642 1.00 48.25 243 ALA A CA 1
ATOM 1817 C C . ALA A 1 243 ? 23.705 -15.851 -8.365 1.00 48.25 243 ALA A C 1
ATOM 1819 O O . ALA A 1 243 ? 24.805 -15.875 -7.815 1.00 48.25 243 ALA A O 1
ATOM 1820 N N . LYS A 1 244 ? 23.530 -16.395 -9.579 1.00 47.25 244 LYS A N 1
ATOM 1821 C CA . LYS A 1 244 ? 24.598 -16.924 -10.448 1.00 47.25 244 LYS A CA 1
ATOM 1822 C C . LYS A 1 244 ? 24.749 -16.148 -11.762 1.00 47.25 244 LYS A C 1
ATOM 1824 O O . LYS A 1 244 ? 25.616 -16.493 -12.561 1.00 47.25 244 LYS A O 1
ATOM 1829 N N . THR A 1 245 ? 23.927 -15.123 -12.003 1.00 50.28 245 THR A N 1
ATOM 1830 C CA . THR A 1 245 ? 23.862 -14.379 -13.275 1.00 50.28 245 THR A CA 1
ATOM 1831 C C . THR A 1 245 ? 24.273 -12.912 -13.157 1.00 50.28 245 THR A C 1
ATOM 1833 O O . THR A 1 245 ? 23.890 -12.099 -13.992 1.00 50.28 245 THR A O 1
ATOM 1836 N N . GLU A 1 246 ? 25.124 -12.572 -12.188 1.00 42.34 246 GLU A N 1
ATOM 1837 C CA . GLU A 1 246 ? 25.627 -11.214 -11.884 1.00 42.34 246 GLU A CA 1
ATOM 1838 C C . GLU A 1 2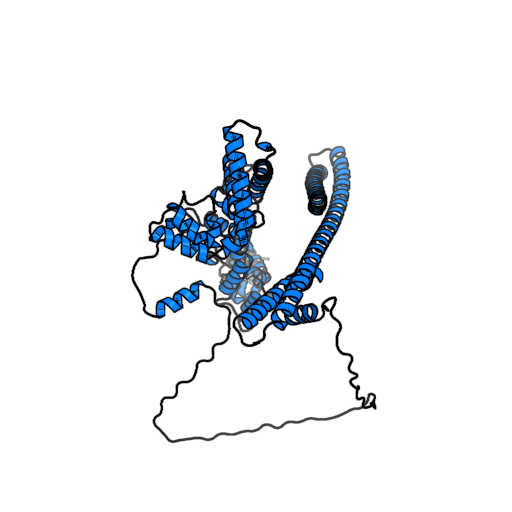46 ? 26.471 -10.549 -13.012 1.00 42.34 246 GLU A C 1
ATOM 1840 O O . GLU A 1 246 ? 27.132 -9.538 -12.804 1.00 42.34 246 GLU A O 1
ATOM 1845 N N . PHE A 1 247 ? 26.476 -11.121 -14.222 1.00 44.16 247 PHE A N 1
ATOM 1846 C CA . PHE A 1 247 ? 27.361 -10.777 -15.344 1.00 44.16 247 PHE A CA 1
ATOM 1847 C C . PHE A 1 247 ? 26.638 -10.688 -16.711 1.00 44.16 247 PHE A C 1
ATOM 1849 O O . PHE A 1 247 ? 27.273 -10.664 -17.768 1.00 44.16 247 PHE A O 1
ATOM 1856 N N . TRP A 1 248 ? 25.300 -10.681 -16.714 1.00 45.81 248 TRP A N 1
ATOM 1857 C CA . TRP A 1 248 ? 24.471 -10.994 -17.891 1.00 45.81 248 TRP A CA 1
ATOM 1858 C C . TRP A 1 248 ? 23.677 -9.798 -18.431 1.00 45.81 248 TRP A C 1
ATOM 1860 O O . TRP A 1 248 ? 22.479 -9.886 -18.696 1.00 45.81 248 TRP A O 1
ATOM 1870 N N . TYR A 1 249 ? 24.406 -8.702 -18.672 1.00 45.94 249 TYR A N 1
ATOM 1871 C CA . TYR A 1 249 ? 23.888 -7.354 -18.944 1.00 45.94 249 TYR A CA 1
ATOM 1872 C C . TYR A 1 249 ? 23.260 -6.689 -17.711 1.00 45.94 249 TYR A C 1
ATOM 1874 O O . TYR A 1 249 ? 22.707 -7.358 -16.847 1.00 45.94 249 TYR A O 1
ATOM 1882 N N . ASP A 1 250 ? 23.294 -5.357 -17.646 1.00 50.38 250 ASP A N 1
ATOM 1883 C CA . ASP A 1 250 ? 22.760 -4.568 -16.521 1.00 50.38 250 ASP A CA 1
ATOM 1884 C C . ASP A 1 250 ? 21.212 -4.522 -16.457 1.00 50.38 250 ASP A C 1
ATOM 1886 O O . ASP A 1 250 ? 20.634 -3.623 -15.844 1.00 50.38 250 ASP A O 1
ATOM 1890 N N . LEU A 1 251 ? 20.523 -5.476 -17.100 1.00 56.94 251 LEU A N 1
ATOM 1891 C CA . LEU A 1 251 ? 19.067 -5.619 -17.036 1.00 56.94 251 LEU A CA 1
ATOM 1892 C C . LEU A 1 251 ? 18.653 -6.080 -15.629 1.00 56.94 251 LEU A C 1
ATOM 1894 O O . LEU A 1 251 ? 19.091 -7.146 -15.198 1.00 56.94 251 LEU A O 1
ATOM 1898 N N . PRO A 1 252 ? 17.784 -5.342 -14.918 1.00 58.09 252 PRO A N 1
ATOM 1899 C CA . PRO A 1 252 ? 17.360 -5.746 -13.585 1.00 58.09 252 PRO A CA 1
ATOM 1900 C C . PRO A 1 252 ? 16.576 -7.053 -13.533 1.00 58.09 252 PRO A C 1
ATOM 1902 O O . PRO A 1 252 ? 15.670 -7.283 -14.333 1.00 58.09 252 PRO A O 1
ATOM 1905 N N . ASP A 1 253 ? 16.841 -7.819 -12.478 1.00 58.31 253 ASP A N 1
ATOM 1906 C CA . ASP A 1 253 ? 16.182 -9.055 -12.044 1.00 58.31 253 ASP A CA 1
ATOM 1907 C C . ASP A 1 253 ? 14.645 -8.987 -12.195 1.00 58.31 253 ASP A C 1
ATOM 1909 O O . ASP A 1 253 ? 14.005 -9.899 -12.717 1.00 58.31 253 ASP A O 1
ATOM 1913 N N . TYR A 1 254 ? 14.061 -7.842 -11.821 1.00 59.00 254 TYR A N 1
ATOM 1914 C CA . TYR A 1 254 ? 12.636 -7.514 -11.938 1.00 59.00 254 TYR A CA 1
ATOM 1915 C C . TYR A 1 254 ? 12.052 -7.722 -13.352 1.00 59.00 254 TYR A C 1
ATOM 1917 O O . TYR A 1 254 ? 10.903 -8.138 -13.486 1.00 59.00 254 TYR A O 1
ATOM 1925 N N . ILE A 1 255 ? 12.822 -7.489 -14.420 1.00 62.84 255 ILE A N 1
ATOM 1926 C CA . ILE A 1 255 ? 12.338 -7.642 -15.805 1.00 62.84 255 ILE A CA 1
ATOM 1927 C C . ILE A 1 255 ? 12.066 -9.116 -16.131 1.00 62.84 255 ILE A C 1
ATOM 1929 O O . ILE A 1 255 ? 11.099 -9.423 -16.827 1.00 62.84 255 ILE A O 1
ATOM 1933 N N . PHE A 1 256 ? 12.863 -10.032 -15.577 1.00 65.62 256 PHE A N 1
ATOM 1934 C CA . PHE A 1 256 ? 12.683 -11.478 -15.738 1.00 65.62 256 PHE A CA 1
ATOM 1935 C C . PHE A 1 256 ? 11.474 -12.012 -14.952 1.00 65.62 256 PHE A C 1
ATOM 1937 O O . PHE A 1 256 ? 10.911 -13.037 -15.328 1.00 65.62 256 PHE A O 1
ATOM 1944 N N . ASN A 1 257 ? 11.037 -11.290 -13.913 1.00 59.59 257 ASN A N 1
ATOM 1945 C CA . ASN A 1 257 ? 9.771 -11.544 -13.220 1.00 59.59 257 ASN A CA 1
ATOM 1946 C C . ASN A 1 257 ? 8.562 -10.962 -13.980 1.00 59.59 257 ASN A C 1
ATOM 1948 O O . ASN A 1 257 ? 7.469 -11.520 -13.904 1.00 59.59 257 ASN A O 1
ATOM 1952 N N . LEU A 1 258 ? 8.743 -9.850 -14.707 1.00 61.06 258 LEU A N 1
ATOM 1953 C CA . LEU A 1 258 ? 7.661 -9.123 -15.383 1.00 61.06 258 LEU A CA 1
ATOM 1954 C C . LEU A 1 258 ? 7.348 -9.634 -16.804 1.00 61.06 258 LEU A C 1
ATOM 1956 O O . LEU A 1 258 ? 6.181 -9.630 -17.198 1.00 61.06 258 LEU A O 1
ATOM 1960 N N . ASP A 1 259 ? 8.341 -10.088 -17.578 1.00 65.75 259 ASP A N 1
ATOM 1961 C CA . ASP A 1 259 ? 8.112 -10.803 -18.845 1.00 65.75 259 ASP A CA 1
ATOM 1962 C C . ASP A 1 259 ? 8.445 -12.290 -18.692 1.00 65.75 259 ASP A C 1
ATOM 1964 O O . ASP A 1 259 ? 9.608 -12.692 -18.609 1.00 65.75 259 ASP A O 1
ATOM 1968 N N . THR A 1 260 ? 7.403 -13.124 -18.698 1.00 71.56 260 THR A N 1
ATOM 1969 C CA . THR A 1 260 ? 7.527 -14.571 -18.478 1.00 71.56 260 THR A CA 1
ATOM 1970 C C . THR A 1 260 ? 8.417 -15.265 -19.503 1.00 71.56 260 THR A C 1
ATOM 1972 O O . THR A 1 260 ? 9.095 -16.221 -19.143 1.00 71.56 260 THR A O 1
ATOM 1975 N N . LYS A 1 261 ? 8.490 -14.779 -20.751 1.00 72.62 261 LYS A N 1
ATOM 1976 C CA . LYS A 1 261 ? 9.341 -15.382 -21.789 1.00 72.62 261 LYS A CA 1
ATOM 1977 C C . LYS A 1 261 ? 10.805 -15.005 -21.625 1.00 72.62 261 LYS A C 1
ATOM 1979 O O . LYS A 1 261 ? 11.679 -15.799 -21.965 1.00 72.62 261 LYS A O 1
ATOM 1984 N N . LEU A 1 262 ? 11.088 -13.810 -21.110 1.00 69.19 262 LEU A N 1
ATOM 1985 C CA . LEU A 1 262 ? 12.444 -13.425 -20.734 1.00 69.19 262 LEU A CA 1
ATOM 1986 C C . LEU A 1 262 ? 12.906 -14.207 -19.491 1.00 69.19 262 LEU A C 1
ATOM 1988 O O . LEU A 1 262 ? 14.042 -14.678 -19.467 1.00 69.19 262 LEU A O 1
ATOM 1992 N N . GLY A 1 263 ? 12.020 -14.421 -18.510 1.00 66.12 263 GLY A N 1
ATOM 1993 C CA . GLY A 1 263 ? 12.269 -15.287 -17.350 1.00 66.12 263 GLY A CA 1
ATOM 1994 C C . GLY A 1 263 ? 12.498 -16.758 -17.718 1.00 66.12 263 GLY A C 1
ATOM 1995 O O . GLY A 1 263 ? 13.483 -17.355 -17.286 1.00 66.12 263 GLY A O 1
ATOM 1996 N N . GLU A 1 264 ? 11.654 -17.335 -18.581 1.00 75.50 264 GLU A N 1
ATOM 1997 C CA . GLU A 1 264 ? 11.854 -18.674 -19.163 1.00 75.50 264 GLU A CA 1
ATOM 1998 C C . GLU A 1 264 ? 13.223 -18.786 -19.849 1.00 75.50 264 GLU A C 1
ATOM 2000 O O . GLU A 1 264 ? 13.968 -19.735 -19.597 1.00 75.50 264 GLU A O 1
ATOM 2005 N N . LEU A 1 265 ? 13.596 -17.784 -20.655 1.00 75.94 265 LEU A N 1
ATOM 2006 C CA . LEU A 1 265 ? 14.878 -17.757 -21.355 1.00 75.94 265 LEU A CA 1
ATOM 2007 C C . LEU A 1 265 ? 16.081 -17.664 -20.402 1.00 75.94 265 LEU A C 1
ATOM 2009 O O . LEU A 1 265 ? 17.114 -18.277 -20.669 1.00 75.94 265 LEU A O 1
ATOM 2013 N N . LEU A 1 266 ? 15.967 -16.926 -19.293 1.00 69.94 266 LEU A N 1
ATOM 2014 C CA . LEU A 1 266 ? 17.009 -16.877 -18.264 1.00 69.94 266 LEU A CA 1
ATOM 2015 C C . LEU A 1 266 ? 17.209 -18.261 -17.625 1.00 69.94 266 LEU A C 1
ATOM 2017 O O . LEU A 1 266 ? 18.343 -18.718 -17.481 1.00 69.94 266 LEU A O 1
ATOM 2021 N N . VAL A 1 267 ? 16.118 -18.969 -17.312 1.00 73.12 267 VAL A N 1
ATOM 2022 C CA . VAL A 1 267 ? 16.177 -20.341 -16.781 1.00 73.12 267 VAL A CA 1
ATOM 2023 C C . VAL A 1 267 ? 16.814 -21.304 -17.794 1.00 73.12 267 VAL A C 1
ATOM 2025 O O . VAL A 1 267 ? 17.666 -22.103 -17.402 1.00 73.12 267 VAL A O 1
ATOM 2028 N N . GLU A 1 268 ? 16.475 -21.211 -19.087 1.00 75.69 268 GLU A N 1
ATOM 2029 C CA . GLU A 1 268 ? 17.136 -21.991 -20.151 1.00 75.69 268 GLU A CA 1
ATOM 2030 C C . GLU A 1 268 ? 18.641 -21.694 -20.257 1.00 75.69 268 GLU A C 1
ATOM 2032 O O . GLU A 1 268 ? 19.443 -22.619 -20.412 1.00 75.69 268 GLU A O 1
ATOM 2037 N N . ALA A 1 269 ? 19.036 -20.423 -20.164 1.00 71.00 269 ALA A N 1
ATOM 2038 C CA . ALA A 1 269 ? 20.424 -19.998 -20.315 1.00 71.00 269 ALA A CA 1
ATOM 2039 C C . ALA A 1 269 ? 21.315 -20.456 -19.153 1.00 71.00 269 ALA A C 1
ATOM 2041 O O . ALA A 1 269 ? 22.421 -20.949 -19.391 1.00 71.00 269 ALA A O 1
ATOM 2042 N N . VAL A 1 270 ? 20.818 -20.361 -17.913 1.00 65.31 270 VAL A N 1
ATOM 2043 C CA . VAL A 1 270 ? 21.533 -20.836 -16.716 1.00 65.31 270 VAL A CA 1
ATOM 2044 C C . VAL A 1 270 ? 21.590 -22.361 -16.678 1.00 65.31 270 VAL A C 1
ATOM 2046 O O . VAL A 1 270 ? 22.655 -22.923 -16.432 1.00 65.31 270 VAL A O 1
ATOM 2049 N N . ALA A 1 271 ? 20.480 -23.051 -16.965 1.00 72.31 271 ALA A N 1
ATOM 2050 C CA . ALA A 1 271 ? 20.457 -24.515 -17.003 1.00 72.31 271 ALA A CA 1
ATOM 2051 C C . ALA A 1 271 ? 21.318 -25.089 -18.143 1.00 72.31 271 ALA A C 1
ATOM 2053 O O . ALA A 1 271 ? 21.901 -26.162 -18.000 1.00 72.31 271 ALA A O 1
ATOM 2054 N N . GLY A 1 272 ? 21.405 -24.377 -19.269 1.00 74.50 272 GLY A N 1
ATOM 2055 C CA . GLY A 1 272 ? 22.183 -24.775 -20.438 1.00 74.50 272 GLY A CA 1
ATOM 2056 C C . GLY A 1 272 ? 23.637 -24.296 -20.457 1.00 74.50 272 GLY A C 1
ATOM 2057 O O . GLY A 1 272 ? 24.316 -24.594 -21.439 1.00 74.50 272 GLY A O 1
ATOM 2058 N N . GLY A 1 273 ? 24.096 -23.529 -19.458 1.00 71.69 273 GLY A N 1
ATOM 2059 C CA . GLY A 1 273 ? 25.460 -22.985 -19.397 1.00 71.69 273 GLY A CA 1
ATOM 2060 C C . GLY A 1 273 ? 25.854 -22.199 -20.651 1.00 71.69 273 GLY A C 1
ATOM 2061 O O . GLY A 1 273 ? 26.851 -22.521 -21.294 1.00 71.69 273 GLY A O 1
ATOM 2062 N N . TRP A 1 274 ? 25.014 -21.253 -21.078 1.00 73.00 274 TRP A N 1
ATOM 2063 C CA . TRP A 1 274 ? 25.244 -20.490 -22.313 1.00 73.00 274 TRP A CA 1
ATOM 2064 C C . TRP A 1 274 ? 26.397 -19.481 -22.168 1.00 73.00 274 TRP A C 1
ATOM 2066 O O . TRP A 1 274 ? 26.951 -19.294 -21.088 1.00 73.00 274 TRP A O 1
ATOM 2076 N N . ASP A 1 275 ? 26.737 -18.816 -23.273 1.00 66.62 275 ASP A N 1
ATOM 2077 C CA . ASP A 1 275 ? 27.609 -17.639 -23.346 1.00 66.62 275 ASP A CA 1
ATOM 2078 C C . ASP A 1 275 ? 26.797 -16.342 -23.582 1.00 66.62 275 ASP A C 1
ATOM 2080 O O . ASP A 1 275 ? 25.630 -16.377 -24.002 1.00 66.62 275 ASP A O 1
ATOM 2084 N N . ASN A 1 276 ? 27.412 -15.188 -23.294 1.00 59.22 276 ASN A N 1
ATOM 2085 C CA . ASN A 1 276 ? 26.767 -13.870 -23.344 1.00 59.22 276 ASN A CA 1
ATOM 2086 C C . ASN A 1 276 ? 26.175 -13.547 -24.729 1.00 59.22 276 ASN A C 1
ATOM 2088 O O . ASN A 1 276 ? 25.112 -12.926 -24.820 1.00 59.22 276 ASN A O 1
ATOM 2092 N N . GLU A 1 277 ? 26.832 -13.976 -25.809 1.00 60.88 277 GLU A N 1
ATOM 2093 C CA . GLU A 1 277 ? 26.399 -13.700 -27.181 1.00 60.88 277 GLU A CA 1
ATOM 2094 C C . GLU A 1 277 ? 25.168 -14.532 -27.550 1.00 60.88 277 GLU A C 1
ATOM 2096 O O . GLU A 1 277 ? 24.195 -13.996 -28.087 1.00 60.88 277 GLU A O 1
ATOM 2101 N N . LYS A 1 278 ? 25.167 -15.818 -27.190 1.00 73.94 278 LYS A N 1
ATOM 2102 C CA . LYS A 1 278 ? 24.065 -16.767 -27.378 1.00 73.94 278 LYS A CA 1
ATOM 2103 C C . LYS A 1 278 ? 22.811 -16.364 -26.605 1.00 73.94 278 LYS A C 1
ATOM 2105 O O . LYS A 1 278 ? 21.717 -16.403 -27.176 1.00 73.94 278 LYS A O 1
ATOM 2110 N N . PHE A 1 279 ? 22.943 -15.931 -25.348 1.00 73.31 279 PHE A N 1
ATOM 2111 C CA . PHE A 1 279 ? 21.805 -15.391 -24.596 1.00 73.31 279 PHE A CA 1
ATOM 2112 C C . PHE A 1 279 ? 21.279 -14.109 -25.231 1.00 73.31 279 PHE A C 1
ATOM 2114 O O . PHE A 1 279 ? 20.091 -14.030 -25.534 1.00 73.31 279 PHE A O 1
ATOM 2121 N N . LEU A 1 280 ? 22.148 -13.139 -25.528 1.00 63.34 280 LEU A N 1
ATOM 2122 C CA . LEU A 1 280 ? 21.740 -11.878 -26.142 1.00 63.34 280 LEU A CA 1
ATOM 2123 C C . LEU A 1 280 ? 21.084 -12.088 -27.521 1.00 63.34 280 LEU A C 1
ATOM 2125 O O . LEU A 1 280 ? 20.108 -11.412 -27.850 1.00 63.34 280 LEU A O 1
ATOM 2129 N N . ALA A 1 281 ? 21.573 -13.036 -28.325 1.00 69.50 281 ALA A N 1
ATOM 2130 C CA . ALA A 1 281 ? 20.982 -13.415 -29.609 1.00 69.50 281 ALA A CA 1
ATOM 2131 C C . ALA A 1 281 ? 19.558 -13.976 -29.463 1.00 69.50 281 ALA A C 1
ATOM 2133 O O . ALA A 1 281 ? 18.708 -13.699 -30.308 1.00 69.50 281 ALA A O 1
ATOM 2134 N N . LYS A 1 282 ? 19.275 -14.717 -28.385 1.00 74.75 282 LYS A N 1
ATOM 2135 C CA . LYS A 1 282 ? 17.934 -15.226 -28.068 1.00 74.75 282 LYS A CA 1
ATOM 2136 C C . LYS A 1 282 ? 17.043 -14.166 -27.414 1.00 74.75 282 LYS A C 1
ATOM 2138 O O . LYS A 1 282 ? 15.884 -14.041 -27.797 1.00 74.75 282 LYS A O 1
ATOM 2143 N N . ALA A 1 283 ? 17.581 -13.351 -26.507 1.00 71.81 283 ALA A N 1
ATOM 2144 C CA . ALA A 1 283 ? 16.859 -12.269 -25.838 1.00 71.81 283 ALA A CA 1
ATOM 2145 C C . ALA A 1 283 ? 16.317 -11.256 -26.857 1.00 71.81 283 ALA A C 1
ATOM 2147 O O . ALA A 1 283 ? 15.152 -10.872 -26.775 1.00 71.81 283 ALA A O 1
ATOM 2148 N N . LYS A 1 284 ? 17.103 -10.941 -27.901 1.00 67.25 284 LYS A N 1
ATOM 2149 C CA . LYS A 1 284 ? 16.699 -10.136 -29.074 1.00 67.25 284 LYS A CA 1
ATOM 2150 C C . LYS A 1 284 ? 15.459 -10.654 -29.824 1.00 67.25 284 LYS A C 1
ATOM 2152 O O . LYS A 1 284 ? 14.861 -9.895 -30.586 1.00 67.25 284 LYS A O 1
ATOM 2157 N N . LEU A 1 285 ? 15.068 -11.917 -29.632 1.00 73.62 285 LEU A N 1
ATOM 2158 C CA . LEU A 1 285 ? 13.884 -12.536 -30.243 1.00 73.62 285 LEU A CA 1
ATOM 2159 C C . LEU A 1 285 ? 12.644 -12.519 -29.328 1.00 73.62 285 LEU A C 1
ATOM 2161 O O . LEU A 1 285 ? 11.565 -12.914 -29.767 1.00 73.62 285 LEU A O 1
ATOM 2165 N N . THR A 1 286 ? 12.769 -12.065 -28.077 1.00 73.56 286 THR A N 1
ATOM 2166 C CA . THR A 1 286 ? 11.632 -11.962 -27.146 1.00 73.56 286 THR A CA 1
ATOM 2167 C C . THR A 1 286 ? 10.705 -10.796 -27.522 1.00 73.56 286 THR A C 1
ATOM 2169 O O . THR A 1 286 ? 11.186 -9.766 -28.010 1.00 73.56 286 THR A O 1
ATOM 2172 N N . PRO A 1 287 ? 9.384 -10.891 -27.264 1.00 73.44 287 PRO A N 1
ATOM 2173 C CA . PRO A 1 287 ? 8.460 -9.780 -27.496 1.00 73.44 287 PRO A CA 1
ATOM 2174 C C . PRO A 1 287 ? 8.825 -8.526 -26.691 1.00 73.44 287 PRO A C 1
ATOM 2176 O O . PRO A 1 287 ? 8.720 -7.418 -27.216 1.00 73.44 287 PRO A O 1
ATOM 2179 N N . TRP A 1 288 ? 9.303 -8.693 -25.449 1.00 71.12 288 TRP A N 1
ATOM 2180 C CA . TRP A 1 288 ? 9.796 -7.591 -24.621 1.00 71.12 288 TRP A CA 1
ATOM 2181 C C . TRP A 1 288 ? 10.959 -6.856 -25.287 1.00 71.12 288 TRP A C 1
ATOM 2183 O O . TRP A 1 288 ? 10.901 -5.635 -25.441 1.00 71.12 288 TRP A O 1
ATOM 2193 N N . TRP A 1 289 ? 11.985 -7.581 -25.751 1.00 70.31 289 TRP A N 1
ATOM 2194 C CA . TRP A 1 289 ? 13.113 -6.938 -26.420 1.00 70.31 289 TRP A CA 1
ATOM 2195 C C . TRP A 1 289 ? 12.661 -6.267 -27.714 1.00 70.31 289 TRP A C 1
ATOM 2197 O O . TRP A 1 289 ? 12.967 -5.101 -27.924 1.00 70.31 289 TRP A O 1
ATOM 2207 N N . GLN A 1 290 ? 11.893 -6.950 -28.566 1.00 72.06 290 GLN A N 1
ATOM 2208 C CA . GLN A 1 290 ? 11.422 -6.388 -29.840 1.00 72.06 290 GLN A CA 1
ATOM 2209 C C . GLN A 1 290 ? 10.592 -5.107 -29.659 1.00 72.06 290 GLN A C 1
ATOM 2211 O O . GLN A 1 290 ? 10.693 -4.198 -30.480 1.00 72.06 290 GLN A O 1
ATOM 2216 N N . LYS A 1 291 ? 9.821 -5.005 -28.569 1.00 70.50 291 LYS A N 1
ATOM 2217 C CA . LYS A 1 291 ? 9.034 -3.818 -28.208 1.00 70.50 291 LYS A CA 1
ATOM 2218 C C . LYS A 1 291 ? 9.888 -2.652 -27.690 1.00 70.50 291 LYS A C 1
ATOM 2220 O O . LYS A 1 291 ? 9.556 -1.504 -27.967 1.00 70.50 291 LYS A O 1
ATOM 2225 N N . ASN A 1 292 ? 10.960 -2.932 -26.945 1.00 68.25 292 ASN A N 1
ATOM 2226 C CA . ASN A 1 292 ? 11.790 -1.913 -26.283 1.00 68.25 292 ASN A CA 1
ATOM 2227 C C . ASN A 1 292 ? 13.115 -1.603 -27.016 1.00 68.25 292 ASN A C 1
ATOM 2229 O O . ASN A 1 292 ? 13.824 -0.669 -26.637 1.00 68.25 292 ASN A O 1
ATOM 2233 N N . ALA A 1 293 ? 13.447 -2.365 -28.066 1.00 63.00 293 ALA A N 1
ATOM 2234 C CA . ALA A 1 293 ? 14.778 -2.439 -28.671 1.00 63.00 293 ALA A CA 1
ATOM 2235 C C . ALA A 1 293 ? 15.397 -1.085 -29.028 1.00 63.00 293 ALA A C 1
ATOM 2237 O O . ALA A 1 293 ? 16.582 -0.894 -28.785 1.00 63.00 293 ALA A O 1
ATOM 2238 N N . ASP A 1 294 ? 14.636 -0.156 -29.608 1.00 64.31 294 ASP A N 1
ATOM 2239 C CA . ASP A 1 294 ? 15.195 1.109 -30.101 1.00 64.31 294 ASP A CA 1
ATOM 2240 C C . ASP A 1 294 ? 15.481 2.112 -28.977 1.00 64.31 294 ASP A C 1
ATOM 2242 O O . ASP A 1 294 ? 16.484 2.827 -29.039 1.00 64.31 294 ASP A O 1
ATOM 2246 N N . SER A 1 295 ? 14.681 2.096 -27.903 1.00 68.88 295 SER A N 1
ATOM 2247 C CA . SER A 1 295 ? 14.997 2.846 -26.681 1.00 68.88 295 SER A CA 1
ATOM 2248 C C . SER A 1 295 ? 16.254 2.269 -26.029 1.00 68.88 295 SER A C 1
ATOM 2250 O O . SER A 1 295 ? 17.244 2.976 -25.850 1.00 68.88 295 SER A O 1
ATOM 2252 N N . VAL A 1 296 ? 16.265 0.951 -25.791 1.00 65.31 296 VAL A N 1
ATOM 2253 C CA . VAL A 1 296 ? 17.387 0.231 -25.170 1.00 65.31 296 VAL A CA 1
ATOM 2254 C C . VAL A 1 296 ? 18.688 0.436 -25.963 1.00 65.31 296 VAL A C 1
ATOM 2256 O O . VAL A 1 296 ? 19.687 0.858 -25.389 1.00 65.31 296 VAL A O 1
ATOM 2259 N N . ARG A 1 297 ? 18.685 0.266 -27.295 1.00 63.78 297 ARG A N 1
ATOM 2260 C CA . ARG A 1 297 ? 19.846 0.549 -28.169 1.00 63.78 297 ARG A CA 1
ATOM 2261 C C . ARG A 1 297 ? 20.367 1.980 -28.014 1.00 63.78 297 ARG A C 1
ATOM 2263 O O . ARG A 1 297 ? 21.576 2.174 -27.911 1.00 63.78 297 ARG A O 1
ATOM 2270 N N . THR A 1 298 ? 19.473 2.970 -28.008 1.00 68.81 298 THR A N 1
ATOM 2271 C CA . THR A 1 298 ? 19.846 4.391 -27.902 1.00 68.81 298 THR A CA 1
ATOM 2272 C C . THR A 1 298 ? 20.503 4.685 -26.555 1.00 68.81 298 THR A C 1
ATOM 2274 O O . THR A 1 298 ? 21.557 5.320 -26.506 1.00 68.81 298 THR A O 1
ATOM 2277 N N . LYS A 1 299 ? 19.935 4.150 -25.470 1.00 77.56 299 LYS A N 1
ATOM 2278 C CA . LYS A 1 299 ? 20.488 4.262 -24.117 1.00 77.56 299 LYS A CA 1
ATOM 2279 C C . LYS A 1 299 ? 21.867 3.631 -23.992 1.00 77.56 299 LYS A C 1
ATOM 2281 O O . LYS A 1 299 ? 22.782 4.297 -23.521 1.00 77.56 299 LYS A O 1
ATOM 2286 N N . ILE A 1 300 ? 22.047 2.410 -24.498 1.00 66.38 300 ILE A N 1
ATOM 2287 C CA . ILE A 1 300 ? 23.346 1.719 -24.519 1.00 66.38 300 ILE A CA 1
ATOM 2288 C C . ILE A 1 300 ? 24.397 2.579 -25.234 1.00 66.38 300 ILE A C 1
ATOM 2290 O O . ILE A 1 300 ? 25.463 2.842 -24.688 1.00 66.38 300 ILE A O 1
ATOM 2294 N N . VAL A 1 301 ? 24.079 3.101 -26.424 1.00 60.84 301 VAL A N 1
ATOM 2295 C CA . VAL A 1 301 ? 24.987 3.986 -27.176 1.00 60.84 301 VAL A CA 1
ATOM 2296 C C . VAL A 1 301 ? 25.313 5.270 -26.400 1.00 60.84 301 VAL A C 1
ATOM 2298 O O . VAL A 1 301 ? 26.449 5.739 -26.440 1.00 60.84 301 VAL A O 1
ATOM 2301 N N . ASN A 1 302 ? 24.352 5.846 -25.679 1.00 71.69 302 ASN A N 1
ATOM 2302 C CA . ASN A 1 302 ? 24.572 7.040 -24.859 1.00 71.69 302 ASN A CA 1
ATOM 2303 C C . ASN A 1 302 ? 25.380 6.758 -23.579 1.00 71.69 302 ASN A C 1
ATOM 2305 O O . ASN A 1 302 ? 26.162 7.612 -23.156 1.00 71.69 302 ASN A O 1
ATOM 2309 N N . ARG A 1 303 ? 25.247 5.557 -23.008 1.00 80.69 303 ARG A N 1
ATOM 2310 C CA . ARG A 1 303 ? 26.033 5.066 -21.871 1.00 80.69 303 ARG A CA 1
ATOM 2311 C C . ARG A 1 303 ? 27.485 4.798 -22.259 1.00 80.69 303 ARG A C 1
ATOM 2313 O O . ARG A 1 303 ? 28.385 5.271 -21.574 1.00 80.69 303 ARG A O 1
ATOM 2320 N N . GLU A 1 304 ? 27.737 4.132 -23.385 1.00 69.94 304 GLU A N 1
ATOM 2321 C CA . GLU A 1 304 ? 29.118 3.880 -23.819 1.00 69.94 304 GLU A CA 1
ATOM 2322 C C . GLU A 1 304 ? 29.836 5.167 -24.258 1.00 69.94 304 GLU A C 1
ATOM 2324 O O . GLU A 1 304 ? 30.986 5.371 -23.882 1.00 69.94 304 GLU A O 1
ATOM 2329 N N . LYS A 1 305 ? 29.140 6.120 -24.904 1.00 67.81 305 LYS A N 1
ATOM 2330 C CA . LYS A 1 305 ? 29.684 7.478 -25.126 1.00 67.81 305 LYS A CA 1
ATOM 2331 C C . LYS A 1 305 ? 30.094 8.165 -23.820 1.00 67.81 305 LYS A C 1
ATOM 2333 O O . LYS A 1 305 ? 31.153 8.779 -23.768 1.00 67.81 305 LYS A O 1
ATOM 2338 N N . TYR A 1 306 ? 29.270 8.077 -22.771 1.00 84.88 306 TYR A N 1
ATOM 2339 C CA . TYR A 1 306 ? 29.620 8.595 -21.443 1.00 84.88 306 TYR A CA 1
ATOM 2340 C C . TYR A 1 306 ? 30.863 7.887 -20.888 1.00 84.88 306 TYR A C 1
ATOM 2342 O O . TYR A 1 306 ? 31.773 8.556 -20.405 1.00 84.88 306 TYR A O 1
ATOM 2350 N N . ASN A 1 307 ? 30.934 6.557 -20.999 1.00 74.31 307 ASN A N 1
ATOM 2351 C CA . ASN A 1 307 ? 32.070 5.771 -20.521 1.00 74.31 307 ASN A CA 1
ATOM 2352 C C . ASN A 1 307 ? 33.374 6.148 -21.241 1.00 74.31 307 ASN A C 1
ATOM 2354 O O . ASN A 1 307 ? 34.414 6.248 -20.596 1.00 74.31 307 ASN A O 1
ATOM 2358 N N . ASP A 1 308 ? 33.339 6.375 -22.553 1.00 71.56 308 ASP A N 1
ATOM 2359 C CA . ASP A 1 308 ? 34.524 6.731 -23.340 1.00 71.56 308 ASP A CA 1
ATOM 2360 C C . ASP A 1 308 ? 34.987 8.173 -23.087 1.00 71.56 308 ASP A C 1
ATOM 2362 O O . ASP A 1 308 ? 36.178 8.402 -22.875 1.00 71.56 308 ASP A O 1
ATOM 2366 N N . LEU A 1 309 ? 34.057 9.129 -22.985 1.00 74.75 309 LEU A N 1
ATOM 2367 C CA . LEU A 1 309 ? 34.362 10.505 -22.569 1.00 74.75 309 LEU A CA 1
ATOM 2368 C C . LEU A 1 309 ? 34.932 10.558 -21.137 1.00 74.75 309 LEU A C 1
ATOM 2370 O O . LEU A 1 309 ? 35.861 11.318 -20.867 1.00 74.75 309 LEU A O 1
ATOM 2374 N N . LEU A 1 310 ? 34.437 9.710 -20.227 1.00 81.38 310 LEU A N 1
ATOM 2375 C CA . LEU A 1 310 ? 34.959 9.600 -18.862 1.00 81.38 310 LEU A CA 1
ATOM 2376 C C . LEU A 1 310 ? 36.388 9.030 -18.838 1.00 81.38 310 LEU A C 1
ATOM 2378 O O . LEU A 1 310 ? 37.226 9.541 -18.098 1.00 81.38 310 LEU A O 1
ATOM 2382 N N . LYS A 1 311 ? 36.694 8.022 -19.672 1.00 82.31 311 LYS A N 1
ATOM 2383 C CA . LYS A 1 311 ? 38.063 7.491 -19.854 1.00 82.31 311 LYS A CA 1
ATOM 2384 C C . LYS A 1 311 ? 39.013 8.539 -20.446 1.00 82.31 311 LYS A C 1
ATOM 2386 O O . LYS A 1 311 ? 40.188 8.549 -20.092 1.00 82.31 311 LYS A O 1
ATOM 2391 N N . ALA A 1 312 ? 38.513 9.415 -21.321 1.00 81.69 312 ALA A N 1
ATOM 2392 C CA . ALA A 1 312 ? 39.264 10.537 -21.887 1.00 81.69 312 ALA A CA 1
ATOM 2393 C C . ALA A 1 312 ? 39.474 11.707 -20.898 1.00 81.69 312 ALA A C 1
ATOM 2395 O O . ALA A 1 312 ? 40.290 12.588 -21.161 1.00 81.69 312 ALA A O 1
ATOM 2396 N N . GLY A 1 313 ? 38.773 11.714 -19.756 1.00 84.75 313 GLY A N 1
ATOM 2397 C CA . GLY A 1 313 ? 38.851 12.775 -18.746 1.00 84.75 313 GLY A CA 1
ATOM 2398 C C . GLY A 1 313 ? 37.982 14.007 -19.039 1.00 84.75 313 GLY A C 1
ATOM 2399 O O . GLY A 1 313 ? 38.201 15.059 -18.438 1.00 84.75 313 GLY A O 1
ATOM 2400 N N . GLU A 1 314 ? 37.008 13.902 -19.947 1.00 84.25 314 GLU A N 1
ATOM 2401 C CA . GLU A 1 314 ? 36.124 15.007 -20.341 1.00 84.25 314 GLU A CA 1
ATOM 2402 C C . GLU A 1 314 ? 34.933 15.211 -19.376 1.00 84.25 314 GLU A C 1
ATOM 2404 O O . GLU A 1 314 ? 34.559 14.320 -18.608 1.00 84.25 314 GLU A O 1
ATOM 2409 N N . ASP A 1 315 ? 34.293 16.394 -19.401 1.00 84.69 315 ASP A N 1
ATOM 2410 C CA . ASP A 1 315 ? 33.156 16.687 -18.511 1.00 84.69 315 ASP A CA 1
ATOM 2411 C C . ASP A 1 315 ? 31.847 16.027 -18.974 1.00 84.69 315 ASP A C 1
ATOM 2413 O O . ASP A 1 315 ? 30.985 16.625 -19.624 1.00 84.69 315 ASP A O 1
ATOM 2417 N N . VAL A 1 316 ? 31.661 14.781 -18.550 1.00 84.62 316 VAL A N 1
ATOM 2418 C CA . VAL A 1 316 ? 30.491 13.962 -18.880 1.00 84.62 316 VAL A CA 1
ATOM 2419 C C . VAL A 1 316 ? 29.152 14.459 -18.314 1.00 84.62 316 VAL A C 1
ATOM 2421 O O . VAL A 1 316 ? 28.105 13.938 -18.708 1.00 84.62 316 VAL A O 1
ATOM 2424 N N . LYS A 1 317 ? 29.125 15.466 -17.424 1.00 86.31 317 LYS A N 1
ATOM 2425 C CA . LYS A 1 317 ? 27.894 15.936 -16.744 1.00 86.31 317 LYS A CA 1
ATOM 2426 C C . LYS A 1 317 ? 26.786 16.392 -17.698 1.00 86.31 317 LYS A C 1
ATOM 2428 O O . LYS A 1 317 ? 25.611 16.229 -17.379 1.00 86.31 317 LYS A O 1
ATOM 2433 N N . ASN A 1 318 ? 27.160 16.949 -18.850 1.00 84.56 318 ASN A N 1
ATOM 2434 C CA . ASN A 1 318 ? 26.229 17.505 -19.839 1.00 84.56 318 ASN A CA 1
ATOM 2435 C C . ASN A 1 318 ? 25.837 16.507 -20.946 1.00 84.56 318 ASN A C 1
ATOM 2437 O O . ASN A 1 318 ? 25.037 16.840 -21.819 1.00 84.56 318 ASN A O 1
ATOM 2441 N N . THR A 1 319 ? 26.373 15.282 -20.917 1.00 83.62 319 THR A N 1
ATOM 2442 C CA . THR A 1 319 ? 25.916 14.192 -21.796 1.00 83.62 319 THR A CA 1
ATOM 2443 C C . THR A 1 319 ? 24.492 13.765 -21.430 1.00 83.62 319 THR A C 1
ATOM 2445 O O . THR A 1 319 ? 24.037 13.978 -20.306 1.00 83.62 319 THR A O 1
ATOM 2448 N N . GLU A 1 320 ? 23.782 13.113 -22.352 1.00 81.38 320 GLU A N 1
ATOM 2449 C CA . GLU A 1 320 ? 22.404 12.667 -22.112 1.00 81.38 320 GLU A CA 1
ATOM 2450 C C . GLU A 1 320 ? 22.301 11.716 -20.902 1.00 81.38 320 GLU A C 1
ATOM 2452 O O . GLU A 1 320 ? 21.460 11.924 -20.025 1.00 81.38 320 GLU A O 1
ATOM 2457 N N . TYR A 1 321 ? 23.218 10.745 -20.794 1.00 84.00 321 TYR A N 1
ATOM 2458 C CA . TYR A 1 321 ? 23.289 9.827 -19.654 1.00 84.00 321 TYR A CA 1
ATOM 2459 C C . TYR A 1 321 ? 23.763 10.522 -18.364 1.00 84.00 321 TYR A C 1
ATOM 2461 O O . TYR A 1 321 ? 23.185 10.294 -17.304 1.00 84.00 321 TYR A O 1
ATOM 2469 N N . GLY A 1 322 ? 24.733 11.443 -18.434 1.00 86.38 322 GLY A N 1
ATOM 2470 C CA . GLY A 1 322 ? 25.187 12.219 -17.271 1.00 86.38 322 GLY A CA 1
ATOM 2471 C C . GLY A 1 322 ? 24.096 13.123 -16.683 1.00 86.38 322 GLY A C 1
ATOM 2472 O O . GLY A 1 322 ? 23.884 13.141 -15.467 1.00 86.38 322 GLY A O 1
ATOM 2473 N N . MET A 1 323 ? 23.332 13.807 -17.542 1.00 88.25 323 MET A N 1
ATOM 2474 C CA . MET A 1 323 ? 22.166 14.593 -17.130 1.00 88.25 323 MET A CA 1
ATOM 2475 C C . MET A 1 323 ? 21.040 13.713 -16.579 1.00 88.25 323 MET A C 1
ATOM 2477 O O . MET A 1 323 ? 20.376 14.111 -15.617 1.00 88.25 323 MET A O 1
ATOM 2481 N N . TYR A 1 324 ? 20.813 12.537 -17.176 1.00 90.62 324 TYR A N 1
ATOM 2482 C CA . TYR A 1 324 ? 19.864 11.551 -16.665 1.00 90.62 324 TYR A CA 1
ATOM 2483 C C . TYR A 1 324 ? 20.264 11.088 -15.257 1.00 90.62 324 TYR A C 1
ATOM 2485 O O . TYR A 1 324 ? 19.474 11.271 -14.333 1.00 90.62 324 TYR A O 1
ATOM 2493 N N . LEU A 1 325 ? 21.495 10.597 -15.054 1.00 90.50 325 LEU A N 1
ATOM 2494 C CA . LEU A 1 325 ? 21.987 10.144 -13.747 1.00 90.50 325 LEU A CA 1
ATOM 2495 C C . LEU A 1 325 ? 21.846 11.252 -12.698 1.00 90.50 325 LEU A C 1
ATOM 2497 O O . LEU A 1 325 ? 21.269 11.031 -11.635 1.00 90.50 325 LEU A O 1
ATOM 2501 N N . GLY A 1 326 ? 22.282 12.474 -13.023 1.00 88.00 326 GLY A N 1
ATOM 2502 C CA . GLY A 1 326 ? 22.172 13.621 -12.124 1.00 88.00 326 GLY A CA 1
ATOM 2503 C C . GLY A 1 326 ? 20.732 13.941 -11.701 1.00 88.00 326 GLY A C 1
ATOM 2504 O O . GLY A 1 326 ? 20.512 14.357 -10.563 1.00 88.00 326 GLY A O 1
ATOM 2505 N N . LYS A 1 327 ? 19.736 13.740 -12.576 1.00 90.75 327 LYS A N 1
ATOM 2506 C CA . LYS A 1 327 ? 18.308 13.856 -12.224 1.00 90.75 327 LYS A CA 1
ATOM 2507 C C . LYS A 1 327 ? 17.826 12.649 -11.416 1.00 90.75 327 LYS A C 1
ATOM 2509 O O . LYS A 1 327 ? 17.252 12.834 -10.342 1.00 90.75 327 LYS A O 1
ATOM 2514 N N . GLN A 1 328 ? 18.066 11.44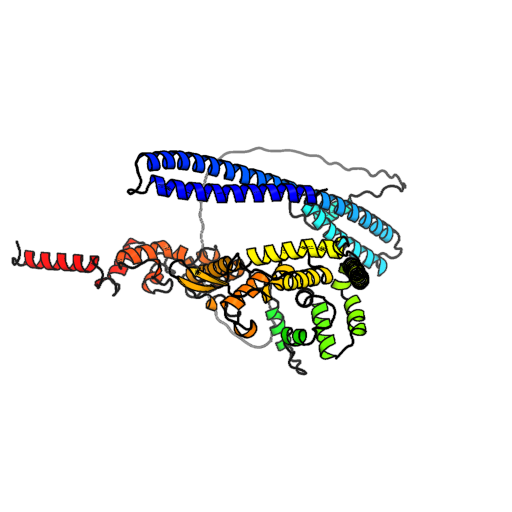1 -11.917 1.00 91.75 328 GLN A N 1
ATOM 2515 C CA . GLN A 1 328 ? 17.466 10.218 -11.399 1.00 91.75 328 GLN A CA 1
ATOM 2516 C C . GLN A 1 328 ? 18.005 9.854 -10.014 1.00 91.75 328 GLN A C 1
ATOM 2518 O O . GLN A 1 328 ? 17.211 9.510 -9.146 1.00 91.75 328 GLN A O 1
ATOM 2523 N N . VAL A 1 329 ? 19.302 10.055 -9.745 1.00 92.75 329 VAL A N 1
ATOM 2524 C CA . VAL A 1 329 ? 19.900 9.900 -8.403 1.00 92.75 329 VAL A CA 1
ATOM 2525 C C . VAL A 1 329 ? 19.142 10.721 -7.354 1.00 92.75 329 VAL A C 1
ATOM 2527 O O . VAL A 1 329 ? 18.864 10.226 -6.263 1.00 92.75 329 VAL A O 1
ATOM 2530 N N . ARG A 1 330 ? 18.740 11.959 -7.683 1.00 89.88 330 ARG A N 1
ATOM 2531 C CA . ARG A 1 330 ? 17.941 12.798 -6.773 1.00 89.88 330 ARG A CA 1
ATOM 2532 C C . ARG A 1 330 ? 16.505 12.294 -6.618 1.00 89.88 330 ARG A C 1
ATOM 2534 O O . ARG A 1 330 ? 15.987 12.352 -5.506 1.00 89.88 330 ARG A O 1
ATOM 2541 N N . SER A 1 331 ? 15.886 11.782 -7.686 1.00 91.06 331 SER A N 1
ATOM 2542 C CA . SER A 1 331 ? 14.554 11.157 -7.614 1.00 91.06 331 SER A CA 1
ATOM 2543 C C . SER A 1 331 ? 14.573 9.921 -6.715 1.00 91.06 331 SER A C 1
ATOM 2545 O O . SER A 1 331 ? 13.807 9.852 -5.763 1.00 91.06 331 SER A O 1
ATOM 2547 N N . ILE A 1 332 ? 15.519 9.005 -6.936 1.00 90.56 332 ILE A N 1
ATOM 2548 C CA . ILE A 1 332 ? 15.692 7.770 -6.161 1.00 90.56 332 ILE A CA 1
ATOM 2549 C C . ILE A 1 332 ? 15.944 8.074 -4.682 1.00 90.56 332 ILE A C 1
ATOM 2551 O O . ILE A 1 332 ? 15.327 7.453 -3.821 1.00 90.56 332 ILE A O 1
ATOM 2555 N N . LYS A 1 333 ? 16.803 9.054 -4.361 1.00 90.56 333 LYS A N 1
ATOM 2556 C CA . LYS A 1 333 ? 17.039 9.466 -2.965 1.00 90.56 333 LYS A CA 1
ATOM 2557 C C . LYS A 1 333 ? 15.786 10.043 -2.298 1.00 90.56 333 LYS A C 1
ATOM 2559 O O . LYS A 1 333 ? 15.559 9.754 -1.128 1.00 90.56 333 LYS A O 1
ATOM 2564 N N . ALA A 1 334 ? 14.971 10.816 -3.018 1.00 88.38 334 ALA A N 1
ATOM 2565 C CA . ALA A 1 334 ? 13.688 11.295 -2.501 1.00 88.38 334 ALA A CA 1
ATOM 2566 C C . ALA A 1 334 ? 12.693 10.136 -2.313 1.00 88.38 334 ALA A C 1
ATOM 2568 O O . ALA A 1 334 ? 12.148 9.973 -1.229 1.00 88.38 334 ALA A O 1
ATOM 2569 N N . GLN A 1 335 ? 12.542 9.272 -3.319 1.00 86.50 335 GLN A N 1
ATOM 2570 C CA . GLN A 1 335 ? 11.650 8.111 -3.278 1.00 86.50 335 GLN A CA 1
ATOM 2571 C C . GLN A 1 335 ? 12.021 7.133 -2.158 1.00 86.50 335 GLN A C 1
ATOM 2573 O O . GLN A 1 335 ? 11.132 6.667 -1.462 1.00 86.50 335 GLN A O 1
ATOM 2578 N N . ALA A 1 336 ? 13.306 6.866 -1.909 1.00 84.00 336 ALA A N 1
ATOM 2579 C CA . ALA A 1 336 ? 13.745 6.024 -0.792 1.00 84.00 336 ALA A CA 1
ATOM 2580 C C . ALA A 1 336 ? 13.430 6.644 0.584 1.00 84.00 336 ALA A C 1
ATOM 2582 O O . ALA A 1 336 ? 13.070 5.925 1.524 1.00 84.00 336 ALA A O 1
ATOM 2583 N N . LYS A 1 337 ? 13.505 7.978 0.685 1.00 83.25 337 LYS A N 1
ATOM 2584 C CA . LYS A 1 337 ? 13.145 8.721 1.895 1.00 83.25 337 LYS A CA 1
ATOM 2585 C C . LYS A 1 337 ? 11.630 8.713 2.129 1.00 83.25 337 LYS A C 1
ATOM 2587 O O . LYS A 1 337 ? 11.197 8.403 3.233 1.00 83.25 337 LYS A O 1
ATOM 2592 N N . ASP A 1 338 ? 10.829 8.956 1.096 1.00 81.88 338 ASP A N 1
ATOM 2593 C CA . ASP A 1 338 ? 9.364 8.911 1.179 1.00 81.88 338 ASP A CA 1
ATOM 2594 C C . ASP A 1 338 ? 8.850 7.480 1.447 1.00 81.88 338 ASP A C 1
ATOM 2596 O O . ASP A 1 338 ? 7.963 7.272 2.280 1.00 81.88 338 ASP A O 1
ATOM 2600 N N . LEU A 1 339 ? 9.439 6.478 0.782 1.00 75.00 339 LEU A N 1
ATOM 2601 C CA . LEU A 1 339 ? 9.036 5.075 0.868 1.00 75.00 339 LEU A CA 1
ATOM 2602 C C . LEU A 1 339 ? 9.329 4.474 2.246 1.00 75.00 339 LEU A C 1
ATOM 2604 O O . LEU A 1 339 ? 8.446 3.831 2.801 1.00 75.00 339 LEU A O 1
ATOM 2608 N N . ALA A 1 340 ? 10.523 4.674 2.816 1.00 70.44 340 ALA A N 1
ATOM 2609 C CA . ALA A 1 340 ? 10.930 3.973 4.043 1.00 70.44 340 ALA A CA 1
ATOM 2610 C C . ALA A 1 340 ? 11.823 4.779 5.013 1.00 70.44 340 ALA A C 1
ATOM 2612 O O . ALA A 1 340 ? 12.423 4.200 5.916 1.00 70.44 340 ALA A O 1
ATOM 2613 N N . ASP A 1 341 ? 11.915 6.104 4.848 1.00 74.25 341 ASP A N 1
ATOM 2614 C CA . ASP A 1 341 ? 12.844 7.012 5.551 1.00 74.25 341 ASP A CA 1
ATOM 2615 C C . ASP A 1 341 ? 14.346 6.757 5.274 1.00 74.25 341 ASP A C 1
ATOM 2617 O O . ASP A 1 341 ? 15.227 7.345 5.907 1.00 74.25 341 ASP A O 1
ATOM 2621 N N . VAL A 1 342 ? 14.665 5.952 4.258 1.00 76.94 342 VAL A N 1
ATOM 2622 C CA . VAL A 1 342 ? 16.034 5.534 3.914 1.00 76.94 342 VAL A CA 1
ATOM 2623 C C . VAL A 1 342 ? 16.840 6.673 3.284 1.00 76.94 342 VAL A C 1
ATOM 2625 O O . VAL A 1 342 ? 16.381 7.357 2.371 1.00 76.94 342 VAL A O 1
ATOM 2628 N N . THR A 1 343 ? 18.094 6.824 3.718 1.00 83.50 343 THR A N 1
ATOM 2629 C CA . THR A 1 343 ? 19.068 7.753 3.122 1.00 83.50 343 THR A CA 1
ATOM 2630 C C . THR A 1 343 ? 20.107 6.967 2.323 1.00 83.50 343 THR A C 1
ATOM 2632 O O . THR A 1 343 ? 21.078 6.465 2.883 1.00 83.50 343 THR A O 1
ATOM 2635 N N . LEU A 1 344 ? 19.913 6.859 1.006 1.00 83.06 344 LEU A N 1
ATOM 2636 C CA . LEU A 1 344 ? 20.860 6.177 0.116 1.00 83.06 344 LEU A CA 1
ATOM 2637 C C . LEU A 1 344 ? 22.145 6.997 -0.085 1.00 83.06 344 LEU A C 1
ATOM 2639 O O . LEU A 1 344 ? 22.102 8.219 -0.275 1.00 83.06 344 LEU A O 1
ATOM 2643 N N . THR A 1 345 ? 23.290 6.314 -0.131 1.00 89.25 345 THR A N 1
ATOM 2644 C CA . THR A 1 345 ? 24.555 6.904 -0.605 1.00 89.25 345 THR A CA 1
ATOM 2645 C C . THR A 1 345 ? 24.469 7.252 -2.094 1.00 89.25 345 THR A C 1
ATOM 2647 O O . THR A 1 345 ? 23.611 6.746 -2.819 1.00 89.25 345 THR A O 1
ATOM 2650 N N . ASP A 1 346 ? 25.352 8.128 -2.582 1.00 86.12 346 ASP A N 1
ATOM 2651 C CA . ASP A 1 346 ? 25.400 8.468 -4.012 1.00 86.12 346 ASP A CA 1
ATOM 2652 C C . ASP A 1 346 ? 25.731 7.251 -4.884 1.00 86.12 346 ASP A C 1
ATOM 2654 O O . ASP A 1 346 ? 25.076 7.058 -5.901 1.00 86.12 346 ASP A O 1
ATOM 2658 N N . ALA A 1 347 ? 26.630 6.366 -4.438 1.00 85.88 347 ALA A N 1
ATOM 2659 C CA . ALA A 1 347 ? 26.954 5.126 -5.147 1.00 85.88 347 ALA A CA 1
ATOM 2660 C C . ALA A 1 347 ? 25.744 4.176 -5.275 1.00 85.88 347 ALA A C 1
ATOM 2662 O O . ALA A 1 347 ? 25.466 3.678 -6.365 1.00 85.88 347 ALA A O 1
ATOM 2663 N N . GLN A 1 348 ? 24.979 3.965 -4.194 1.00 86.94 348 GLN A N 1
ATOM 2664 C CA . GLN A 1 348 ? 23.758 3.142 -4.231 1.00 86.94 348 GLN A CA 1
ATOM 2665 C C . GLN A 1 348 ? 22.697 3.757 -5.152 1.00 86.94 348 GLN A C 1
ATOM 2667 O O . GLN A 1 348 ? 22.164 3.081 -6.028 1.00 86.94 348 GLN A O 1
ATOM 2672 N N . ALA A 1 349 ? 22.423 5.056 -5.000 1.00 89.69 349 ALA A N 1
ATOM 2673 C CA . ALA A 1 349 ? 21.444 5.750 -5.832 1.00 89.69 349 ALA A CA 1
ATOM 2674 C C . ALA A 1 349 ? 21.863 5.816 -7.315 1.00 89.69 349 ALA A C 1
ATOM 2676 O O . ALA A 1 349 ? 21.002 5.770 -8.190 1.00 89.69 349 ALA A O 1
ATOM 2677 N N . GLN A 1 350 ? 23.164 5.879 -7.617 1.00 89.94 350 GLN A N 1
ATOM 2678 C CA . GLN A 1 350 ? 23.695 5.829 -8.982 1.00 89.94 350 GLN A CA 1
ATOM 2679 C C . GLN A 1 350 ? 23.594 4.423 -9.588 1.00 89.94 350 GLN A C 1
ATOM 2681 O O . GLN A 1 350 ? 23.192 4.301 -10.742 1.00 89.94 350 GLN A O 1
ATOM 2686 N N . SER A 1 351 ? 23.861 3.369 -8.810 1.00 85.06 351 SER A N 1
ATOM 2687 C CA . SER A 1 351 ? 23.651 1.980 -9.244 1.00 85.06 351 SER A CA 1
ATOM 2688 C C . SER A 1 351 ? 22.175 1.703 -9.568 1.00 85.06 351 SER A C 1
ATOM 2690 O O . SER A 1 351 ? 21.866 1.145 -10.620 1.00 85.06 351 SER A O 1
ATOM 2692 N N . ILE A 1 352 ? 21.247 2.182 -8.730 1.00 86.50 352 ILE A N 1
ATOM 2693 C CA . ILE A 1 352 ? 19.803 2.109 -9.005 1.00 86.50 352 ILE A CA 1
ATOM 2694 C C . ILE A 1 352 ? 19.442 2.927 -10.260 1.00 86.50 352 ILE A C 1
ATOM 2696 O O . ILE A 1 352 ? 18.687 2.447 -11.102 1.00 86.50 352 ILE A O 1
ATOM 2700 N N . ALA A 1 353 ? 20.001 4.132 -10.434 1.00 91.12 353 ALA A N 1
ATOM 2701 C CA . ALA A 1 353 ? 19.747 4.966 -11.613 1.00 91.12 353 ALA A CA 1
ATOM 2702 C C . ALA A 1 353 ? 20.196 4.297 -12.920 1.00 91.12 353 ALA A C 1
ATOM 2704 O O . ALA A 1 353 ? 19.458 4.351 -13.905 1.00 91.12 353 ALA A O 1
ATOM 2705 N N . GLN A 1 354 ? 21.363 3.645 -12.916 1.00 86.25 354 GLN A N 1
ATOM 2706 C CA . GLN A 1 354 ? 21.857 2.844 -14.035 1.00 86.25 354 GLN A CA 1
ATOM 2707 C C . GLN A 1 354 ? 20.917 1.667 -14.329 1.00 86.25 354 GLN A C 1
ATOM 2709 O O . GLN A 1 354 ? 20.434 1.548 -15.451 1.00 86.25 354 GLN A O 1
ATOM 2714 N N . LYS A 1 355 ? 20.564 0.868 -13.312 1.00 81.69 355 LYS A N 1
ATOM 2715 C CA . LYS A 1 355 ? 19.623 -0.260 -13.442 1.00 81.69 355 LYS A CA 1
ATOM 2716 C C . LYS A 1 355 ? 18.273 0.158 -14.048 1.00 81.69 355 LYS A C 1
ATOM 2718 O O . LYS A 1 355 ? 17.750 -0.528 -14.924 1.00 81.69 355 LYS A O 1
ATOM 2723 N N . ILE A 1 356 ? 17.730 1.312 -13.650 1.00 86.44 356 ILE A N 1
ATOM 2724 C CA . ILE A 1 356 ? 16.500 1.877 -14.239 1.00 86.44 356 ILE A CA 1
ATOM 2725 C C . ILE A 1 356 ? 16.699 2.266 -15.715 1.00 86.44 356 ILE A C 1
ATOM 2727 O O . ILE A 1 356 ? 15.810 2.030 -16.534 1.00 86.44 356 ILE A O 1
ATOM 2731 N N . TYR A 1 357 ? 17.856 2.839 -16.063 1.00 85.62 357 TYR A N 1
ATOM 2732 C CA . TYR A 1 357 ? 18.168 3.283 -17.424 1.00 85.62 357 TYR A CA 1
ATOM 2733 C C . TYR A 1 357 ? 18.276 2.096 -18.379 1.00 85.62 357 TYR A C 1
ATOM 2735 O O . TYR A 1 357 ? 17.523 2.014 -19.354 1.00 85.62 357 TYR A O 1
ATOM 2743 N N . ASP A 1 358 ? 19.168 1.163 -18.044 1.00 74.31 358 ASP A N 1
ATOM 2744 C CA . ASP A 1 358 ? 19.522 -0.005 -18.848 1.00 74.31 358 ASP A CA 1
ATOM 2745 C C . ASP A 1 358 ? 18.328 -0.963 -18.987 1.00 74.31 358 ASP A C 1
ATOM 2747 O O . ASP A 1 358 ? 18.084 -1.505 -20.066 1.00 74.31 358 ASP A O 1
ATOM 2751 N N . GLY A 1 359 ? 17.509 -1.084 -17.935 1.00 73.00 359 GLY A N 1
ATOM 2752 C CA . GLY A 1 359 ? 16.241 -1.815 -17.961 1.00 73.00 359 GLY A CA 1
ATOM 2753 C C . GLY A 1 359 ? 15.078 -1.116 -18.682 1.00 73.00 359 GLY A C 1
ATOM 2754 O O . GLY A 1 359 ? 14.071 -1.761 -18.961 1.00 73.00 359 GLY A O 1
ATOM 2755 N N . ASN A 1 360 ? 15.186 0.185 -18.978 1.00 77.88 360 ASN A N 1
ATOM 2756 C CA . ASN A 1 360 ? 14.091 1.028 -19.481 1.00 77.88 360 ASN A CA 1
ATOM 2757 C C . ASN A 1 360 ? 12.848 1.035 -18.563 1.00 77.88 360 ASN A C 1
ATOM 2759 O O . ASN A 1 360 ? 11.734 0.710 -18.981 1.00 77.88 360 ASN A O 1
ATOM 2763 N N . LEU A 1 361 ? 13.068 1.406 -17.299 1.00 79.31 361 LEU A N 1
ATOM 2764 C CA . LEU A 1 361 ? 12.106 1.307 -16.195 1.00 79.31 361 LEU A CA 1
ATOM 2765 C C . LEU A 1 361 ? 11.660 2.673 -15.637 1.00 79.31 361 LEU A C 1
ATOM 2767 O O . LEU A 1 361 ? 11.023 2.725 -14.589 1.00 79.31 361 LEU A O 1
ATOM 2771 N N . GLU A 1 362 ? 11.984 3.792 -16.296 1.00 82.25 362 GLU A N 1
ATOM 2772 C CA . GLU A 1 362 ? 11.682 5.145 -15.793 1.00 82.25 362 GLU A CA 1
ATOM 2773 C C . GLU A 1 362 ? 10.184 5.407 -15.560 1.00 82.25 362 GLU A C 1
ATOM 2775 O O . GLU A 1 362 ? 9.828 6.160 -14.654 1.00 82.25 362 GLU A O 1
ATOM 2780 N N . ASP A 1 363 ? 9.324 4.782 -16.368 1.00 77.75 363 ASP A N 1
ATOM 2781 C CA . ASP A 1 363 ? 7.862 4.892 -16.299 1.00 77.75 363 ASP A CA 1
ATOM 2782 C C . ASP A 1 363 ? 7.203 3.783 -15.436 1.00 77.75 363 ASP A C 1
ATOM 2784 O O . ASP A 1 363 ? 5.973 3.710 -15.389 1.00 77.75 363 ASP A O 1
ATOM 2788 N N . ASP A 1 364 ? 7.977 2.929 -14.745 1.00 71.50 364 ASP A N 1
ATOM 2789 C CA . ASP A 1 364 ? 7.470 1.874 -13.846 1.00 71.50 364 ASP A CA 1
ATOM 2790 C C . ASP A 1 364 ? 7.841 2.144 -12.366 1.00 71.50 364 ASP A C 1
ATOM 2792 O O . ASP A 1 364 ? 8.946 1.822 -11.915 1.00 71.50 364 ASP A O 1
ATOM 2796 N N . PRO A 1 365 ? 6.915 2.703 -11.559 1.00 77.94 365 PRO A N 1
ATOM 2797 C CA . PRO A 1 365 ? 7.146 2.945 -10.137 1.00 77.94 365 PRO A CA 1
ATOM 2798 C C . PRO A 1 365 ? 7.384 1.682 -9.299 1.00 77.94 365 PRO A C 1
ATOM 2800 O O . PRO A 1 365 ? 8.078 1.774 -8.287 1.00 77.94 365 PRO A O 1
ATOM 2803 N N . LEU A 1 366 ? 6.835 0.522 -9.683 1.00 71.75 366 LEU A N 1
ATOM 2804 C CA . LEU A 1 366 ? 7.036 -0.733 -8.947 1.00 71.75 366 LEU A CA 1
ATOM 2805 C C . LEU A 1 366 ? 8.443 -1.277 -9.198 1.00 71.75 366 LEU A C 1
ATOM 2807 O O . LEU A 1 366 ? 9.114 -1.682 -8.252 1.00 71.75 366 LEU A O 1
ATOM 2811 N N . ALA A 1 367 ? 8.943 -1.168 -10.430 1.00 71.62 367 ALA A N 1
ATOM 2812 C CA . ALA A 1 367 ? 10.336 -1.469 -10.753 1.00 71.62 367 ALA A CA 1
ATOM 2813 C C . ALA A 1 367 ? 11.318 -0.598 -9.950 1.00 71.62 367 ALA A C 1
ATOM 2815 O O . ALA A 1 367 ? 12.286 -1.095 -9.372 1.00 71.62 367 ALA A O 1
ATOM 2816 N N . ILE A 1 368 ? 11.051 0.712 -9.884 1.00 82.50 368 ILE A N 1
ATOM 2817 C CA . ILE A 1 368 ? 11.885 1.669 -9.142 1.00 82.50 368 ILE A CA 1
ATOM 2818 C C . ILE A 1 368 ? 11.854 1.362 -7.637 1.00 82.50 368 ILE A C 1
ATOM 2820 O O . ILE A 1 368 ? 12.906 1.346 -6.998 1.00 82.50 368 ILE A O 1
ATOM 2824 N N . ASN A 1 369 ? 10.679 1.061 -7.074 1.00 77.62 369 ASN A N 1
ATOM 2825 C CA . ASN A 1 369 ? 10.549 0.640 -5.679 1.00 77.62 369 ASN A CA 1
ATOM 2826 C C . ASN A 1 369 ? 11.293 -0.679 -5.417 1.00 77.62 369 ASN A C 1
ATOM 2828 O O . ASN A 1 369 ? 12.088 -0.747 -4.483 1.00 77.62 369 ASN A O 1
ATOM 2832 N N . SER A 1 370 ? 11.106 -1.694 -6.265 1.00 72.69 370 SER A N 1
ATOM 2833 C CA . SER A 1 370 ? 11.778 -2.999 -6.181 1.00 72.69 370 SER A CA 1
ATOM 2834 C C . SER A 1 370 ? 13.310 -2.876 -6.206 1.00 72.69 370 SER A C 1
ATOM 2836 O O . SER A 1 370 ? 13.998 -3.609 -5.502 1.00 72.69 370 SER A O 1
ATOM 2838 N N . LEU A 1 371 ? 13.863 -1.886 -6.917 1.00 77.62 371 LEU A N 1
ATOM 2839 C CA . LEU A 1 371 ? 15.300 -1.580 -6.907 1.00 77.62 371 LEU A CA 1
ATOM 2840 C C . LEU A 1 371 ? 15.780 -0.805 -5.665 1.00 77.62 371 LEU A C 1
ATOM 2842 O O . LEU A 1 371 ? 16.961 -0.874 -5.324 1.00 77.62 371 LEU A O 1
ATOM 2846 N N . ILE A 1 372 ? 14.893 -0.087 -4.972 1.00 81.19 372 ILE A N 1
ATOM 2847 C CA . ILE A 1 372 ? 15.180 0.570 -3.684 1.00 81.19 372 ILE A CA 1
ATOM 2848 C C . ILE A 1 372 ? 15.082 -0.436 -2.522 1.00 81.19 372 ILE A C 1
ATOM 2850 O O . ILE A 1 372 ? 15.859 -0.351 -1.571 1.00 81.19 372 ILE A O 1
ATOM 2854 N N . VAL A 1 373 ? 14.169 -1.410 -2.607 1.00 73.12 373 VAL A N 1
ATOM 2855 C CA . VAL A 1 373 ? 13.842 -2.395 -1.557 1.00 73.12 373 VAL A CA 1
ATOM 2856 C C . VAL A 1 373 ? 15.043 -3.131 -0.935 1.00 73.12 373 VAL A C 1
ATOM 2858 O O . VAL A 1 373 ? 15.069 -3.229 0.294 1.00 73.12 373 VAL A O 1
ATOM 2861 N N . PRO A 1 374 ? 16.065 -3.602 -1.680 1.00 72.88 374 PRO A N 1
ATOM 2862 C CA . PRO A 1 374 ? 17.256 -4.232 -1.098 1.00 72.88 374 PRO A CA 1
ATOM 2863 C C . PRO A 1 374 ? 18.036 -3.339 -0.123 1.00 72.88 374 PRO A C 1
ATOM 2865 O O . PRO A 1 374 ? 18.765 -3.842 0.728 1.00 72.88 374 PRO A O 1
ATOM 2868 N N . PHE A 1 375 ? 17.870 -2.018 -0.225 1.00 74.06 375 PHE A N 1
ATOM 2869 C CA . PHE A 1 375 ? 18.511 -1.021 0.631 1.00 74.06 375 PHE A CA 1
ATOM 2870 C C . PHE A 1 375 ? 17.592 -0.518 1.760 1.00 74.06 375 PHE A C 1
ATOM 2872 O O . PHE A 1 375 ? 17.999 0.337 2.549 1.00 74.06 375 PHE A O 1
ATOM 2879 N N . ILE A 1 376 ? 16.363 -1.043 1.866 1.00 66.50 376 ILE A N 1
ATOM 2880 C CA . ILE A 1 376 ? 15.437 -0.742 2.961 1.00 66.50 376 ILE A CA 1
ATOM 2881 C C . ILE A 1 376 ? 15.828 -1.556 4.201 1.00 66.50 376 ILE A C 1
ATOM 2883 O O . ILE A 1 376 ? 15.445 -2.713 4.369 1.00 66.50 376 ILE A O 1
ATOM 2887 N N . GLY A 1 377 ? 16.602 -0.924 5.084 1.00 60.56 377 GLY A N 1
ATOM 2888 C CA . GLY A 1 377 ? 16.893 -1.409 6.434 1.00 60.56 377 GLY A CA 1
ATOM 2889 C C . GLY A 1 377 ? 16.019 -0.735 7.496 1.00 60.56 377 GLY A C 1
ATOM 2890 O O . GLY A 1 377 ? 15.465 0.342 7.270 1.00 60.56 377 GLY A O 1
ATOM 2891 N N . LYS A 1 378 ? 15.925 -1.346 8.684 1.00 60.47 378 LYS A N 1
ATOM 2892 C CA . LYS A 1 378 ? 15.262 -0.722 9.838 1.00 60.47 378 LYS A CA 1
ATOM 2893 C C . LYS A 1 378 ? 16.067 0.487 10.317 1.00 60.47 378 LYS A C 1
ATOM 2895 O O . LYS A 1 378 ? 17.246 0.367 10.641 1.00 60.47 378 LYS A O 1
ATOM 2900 N N . THR A 1 379 ? 15.417 1.639 10.404 1.00 53.66 379 THR A N 1
ATOM 2901 C CA . THR A 1 379 ? 15.969 2.850 11.017 1.00 53.66 379 THR A CA 1
ATOM 2902 C C . THR A 1 379 ? 15.853 2.781 12.540 1.00 53.66 379 THR A C 1
ATOM 2904 O O . THR A 1 379 ? 14.815 2.386 13.070 1.00 53.66 379 THR A O 1
ATOM 2907 N N . THR A 1 380 ? 16.893 3.193 13.264 1.00 49.84 380 THR A N 1
ATOM 2908 C CA . THR A 1 380 ? 16.822 3.351 14.725 1.00 49.84 380 THR A CA 1
ATOM 2909 C C . THR A 1 380 ? 16.481 4.800 15.059 1.00 49.84 380 THR A C 1
ATOM 2911 O O . THR A 1 380 ? 17.312 5.686 14.872 1.00 49.84 380 THR A O 1
ATOM 2914 N N . SER A 1 381 ? 15.273 5.044 15.570 1.00 47.78 381 SER A N 1
ATOM 2915 C CA . SER A 1 381 ? 14.869 6.348 16.112 1.00 47.78 381 SER A CA 1
ATOM 2916 C C . SER A 1 381 ? 14.967 6.348 17.633 1.00 47.78 381 SER A C 1
ATOM 2918 O O . SER A 1 381 ? 14.458 5.440 18.287 1.00 47.78 381 SER A O 1
ATOM 2920 N N . ILE A 1 382 ? 15.589 7.380 18.205 1.00 47.31 382 ILE A N 1
ATOM 2921 C CA . ILE A 1 382 ? 15.595 7.604 19.656 1.00 47.31 382 ILE A CA 1
ATOM 2922 C C . ILE A 1 382 ? 14.333 8.395 20.006 1.00 47.31 382 ILE A C 1
ATOM 2924 O O . ILE A 1 382 ? 14.230 9.583 19.698 1.00 47.31 382 ILE A O 1
ATOM 2928 N N . VAL A 1 383 ? 13.362 7.741 20.641 1.00 41.22 383 VAL A N 1
ATOM 2929 C CA . VAL A 1 383 ? 12.153 8.407 21.146 1.00 41.22 383 VAL A CA 1
ATOM 2930 C C . VAL A 1 383 ? 12.519 9.198 22.410 1.00 41.22 383 VAL A C 1
ATOM 2932 O O . VAL A 1 383 ? 13.455 8.831 23.119 1.00 41.22 383 VAL A O 1
ATOM 2935 N N . GLY A 1 384 ? 11.796 10.285 22.711 1.00 38.72 384 GLY A N 1
ATOM 2936 C CA . GLY A 1 384 ? 12.188 11.350 23.659 1.00 38.72 384 GLY A CA 1
ATOM 2937 C C . GLY A 1 384 ? 12.537 10.972 25.112 1.00 38.72 384 GLY A C 1
ATOM 2938 O O . GLY A 1 384 ? 12.959 11.845 25.862 1.00 38.72 384 GLY A O 1
ATOM 2939 N N . ASN A 1 385 ? 12.423 9.698 25.497 1.00 47.19 385 ASN A N 1
ATOM 2940 C CA . ASN A 1 385 ? 12.863 9.158 26.788 1.00 47.19 385 ASN A CA 1
ATOM 2941 C C . ASN A 1 385 ? 14.223 8.422 26.694 1.00 47.19 385 ASN A C 1
ATOM 2943 O O . ASN A 1 385 ? 14.585 7.687 27.608 1.00 47.19 385 ASN A O 1
ATOM 2947 N N . GLY A 1 386 ? 14.952 8.555 25.579 1.00 40.12 386 GLY A N 1
ATOM 2948 C CA . GLY A 1 386 ? 16.216 7.848 25.322 1.00 40.12 386 GLY A CA 1
ATOM 2949 C C . GLY A 1 386 ? 16.050 6.403 24.834 1.00 40.12 386 GLY A C 1
ATOM 2950 O O . GLY A 1 386 ? 17.040 5.694 24.671 1.00 40.12 386 GLY A O 1
ATOM 2951 N N . LEU A 1 387 ? 14.814 5.956 24.589 1.00 35.62 387 LEU A N 1
ATOM 2952 C CA . LEU A 1 387 ? 14.522 4.590 24.161 1.00 35.62 387 LEU A CA 1
ATOM 2953 C C . LEU A 1 387 ? 14.642 4.470 22.633 1.00 35.62 387 LEU A C 1
ATOM 2955 O O . LEU A 1 387 ? 13.913 5.131 21.891 1.00 35.62 387 LEU A O 1
ATOM 2959 N N . SER A 1 388 ? 15.558 3.621 22.170 1.00 42.88 388 SER A N 1
ATOM 2960 C CA . SER A 1 388 ? 15.776 3.343 20.747 1.00 42.88 388 SER A CA 1
ATOM 2961 C C . SER A 1 388 ? 14.736 2.364 20.201 1.00 42.88 388 SER A C 1
ATOM 2963 O O . SER A 1 388 ? 14.719 1.199 20.593 1.00 42.88 388 SER A O 1
ATOM 2965 N N . THR A 1 389 ? 13.905 2.806 19.257 1.00 46.78 389 THR A N 1
ATOM 2966 C CA . THR A 1 389 ? 13.017 1.932 18.476 1.00 46.78 389 THR A CA 1
ATOM 2967 C C . THR A 1 389 ? 13.622 1.673 17.101 1.00 46.78 389 THR A C 1
ATOM 2969 O O . THR A 1 389 ? 13.803 2.614 16.324 1.00 46.78 389 THR A O 1
ATOM 2972 N N . THR A 1 390 ? 13.910 0.409 16.791 1.00 54.97 390 THR A N 1
ATOM 2973 C CA . THR A 1 390 ? 14.454 -0.022 15.495 1.00 54.97 390 THR A CA 1
ATOM 2974 C C . THR A 1 390 ? 13.332 -0.577 14.623 1.00 54.97 390 THR A C 1
ATOM 2976 O O . THR A 1 390 ? 12.845 -1.679 14.864 1.00 54.97 390 THR A O 1
ATOM 2979 N N . GLY A 1 391 ? 12.920 0.186 13.612 1.00 60.62 391 GLY A N 1
ATOM 2980 C CA . GLY A 1 391 ? 11.798 -0.131 12.726 1.00 60.62 391 GLY A CA 1
ATOM 2981 C C . GLY A 1 391 ? 11.870 0.655 11.418 1.00 60.62 391 GLY A C 1
ATOM 2982 O O . GLY A 1 391 ? 12.766 1.476 11.220 1.00 60.62 391 GLY A O 1
ATOM 2983 N N . PHE A 1 392 ? 10.954 0.398 10.494 1.00 64.75 392 PHE A N 1
ATOM 2984 C CA . PHE A 1 392 ? 10.917 1.119 9.218 1.00 64.75 392 PHE A CA 1
ATOM 2985 C C . PHE A 1 392 ? 10.217 2.481 9.360 1.00 64.75 392 PHE A C 1
ATOM 2987 O O . PHE A 1 392 ? 9.436 2.683 10.288 1.00 64.75 392 PHE A O 1
ATOM 2994 N N . GLY A 1 393 ? 10.505 3.420 8.454 1.00 68.06 393 GLY A N 1
ATOM 2995 C CA . GLY A 1 393 ? 9.858 4.735 8.405 1.00 68.06 393 GLY A CA 1
ATOM 2996 C C . GLY A 1 393 ? 8.935 4.907 7.193 1.00 68.06 393 GLY A C 1
ATOM 2997 O O . GLY A 1 393 ? 8.501 3.931 6.582 1.00 68.06 393 GLY A O 1
ATOM 2998 N N . GLY A 1 394 ? 8.653 6.163 6.830 1.00 75.44 394 GLY A N 1
ATOM 2999 C CA . GLY A 1 394 ? 7.979 6.527 5.576 1.00 75.44 394 GLY A CA 1
ATOM 3000 C C . GLY A 1 394 ? 6.601 5.885 5.352 1.00 75.44 394 GLY A C 1
ATOM 3001 O O . GLY A 1 394 ? 5.847 5.615 6.291 1.00 75.44 394 GLY A O 1
ATOM 3002 N N . GLN A 1 395 ? 6.269 5.655 4.080 1.00 74.38 395 GLN A N 1
ATOM 3003 C CA . GLN A 1 395 ? 5.056 4.949 3.650 1.00 74.38 395 GLN A CA 1
ATOM 3004 C C . GLN A 1 395 ? 5.056 3.464 4.042 1.00 74.38 395 GLN A C 1
ATOM 3006 O O . GLN A 1 395 ? 3.997 2.916 4.336 1.00 74.38 395 GLN A O 1
ATOM 3011 N N . ALA A 1 396 ? 6.223 2.822 4.106 1.00 72.69 396 ALA A N 1
ATOM 3012 C CA . ALA A 1 396 ? 6.394 1.438 4.536 1.00 72.69 396 ALA A CA 1
ATOM 3013 C C . ALA A 1 396 ? 5.772 1.216 5.923 1.00 72.69 396 ALA A C 1
ATOM 3015 O O . ALA A 1 396 ? 4.886 0.372 6.074 1.00 72.69 396 ALA A O 1
ATOM 3016 N N . LEU A 1 397 ? 6.138 2.043 6.909 1.00 76.81 397 LEU A N 1
ATOM 3017 C CA . LEU A 1 397 ? 5.559 1.985 8.252 1.00 76.81 397 LEU A CA 1
ATOM 3018 C C . LEU A 1 397 ? 4.031 2.147 8.237 1.00 76.81 397 LEU A C 1
ATOM 3020 O O . LEU A 1 397 ? 3.330 1.396 8.910 1.00 76.81 397 LEU A O 1
ATOM 3024 N N . GLN A 1 398 ? 3.513 3.091 7.447 1.00 81.62 398 GLN A N 1
ATOM 3025 C CA . GLN A 1 398 ? 2.073 3.357 7.340 1.00 81.62 398 GLN A CA 1
ATOM 3026 C C . GLN A 1 398 ? 1.321 2.173 6.717 1.00 81.62 398 GLN A C 1
ATOM 3028 O O . GLN A 1 398 ? 0.260 1.790 7.207 1.00 81.62 398 GLN A O 1
ATOM 3033 N N . ASN A 1 399 ? 1.881 1.542 5.685 1.00 79.12 399 ASN A N 1
ATOM 3034 C CA . ASN A 1 399 ? 1.293 0.369 5.040 1.00 79.12 399 ASN A CA 1
ATOM 3035 C C . ASN A 1 399 ? 1.310 -0.849 5.979 1.00 79.12 399 ASN A C 1
ATOM 3037 O O . ASN A 1 399 ? 0.302 -1.541 6.114 1.00 79.12 399 ASN A O 1
ATOM 3041 N N . TYR A 1 400 ? 2.415 -1.077 6.694 1.00 82.88 400 TYR A N 1
ATOM 3042 C CA . TYR A 1 400 ? 2.529 -2.155 7.680 1.00 82.88 400 TYR A CA 1
ATOM 3043 C C . TYR A 1 400 ? 1.565 -1.968 8.864 1.00 82.88 400 TYR A C 1
ATOM 3045 O O . TYR A 1 400 ? 0.837 -2.896 9.218 1.00 82.88 400 TYR A O 1
ATOM 3053 N N . GLN A 1 401 ? 1.469 -0.753 9.417 1.00 84.88 401 GLN A N 1
ATOM 3054 C CA . GLN A 1 401 ? 0.475 -0.400 10.440 1.00 84.88 401 GLN A CA 1
ATOM 3055 C C . GLN A 1 401 ? -0.965 -0.557 9.925 1.00 84.88 401 GLN A C 1
ATOM 3057 O O . GLN A 1 401 ? -1.835 -1.012 10.665 1.00 84.88 401 GLN A O 1
ATOM 3062 N N . THR A 1 402 ? -1.217 -0.246 8.650 1.00 88.38 402 THR A N 1
ATOM 3063 C CA . THR A 1 402 ? -2.527 -0.448 8.008 1.00 88.38 402 THR A CA 1
ATOM 3064 C C . THR A 1 402 ? -2.893 -1.933 7.951 1.00 88.38 402 THR A C 1
ATOM 3066 O O . THR A 1 402 ? -4.006 -2.301 8.321 1.00 88.38 402 THR A O 1
ATOM 3069 N N . LEU A 1 403 ? -1.953 -2.808 7.573 1.00 89.25 403 LEU A N 1
ATOM 3070 C CA . LEU A 1 403 ? -2.159 -4.261 7.574 1.00 89.25 403 LEU A CA 1
ATOM 3071 C C . LEU A 1 403 ? -2.346 -4.832 8.992 1.00 89.25 403 LEU A C 1
ATOM 3073 O O . LEU A 1 403 ? -3.198 -5.696 9.195 1.00 89.25 403 LEU A O 1
ATOM 3077 N N . GLN A 1 404 ? -1.613 -4.326 9.991 1.00 90.38 404 GLN A N 1
ATOM 3078 C CA . GLN A 1 404 ? -1.857 -4.662 11.402 1.00 90.38 404 GLN A CA 1
ATOM 3079 C C . GLN A 1 404 ? -3.257 -4.223 11.863 1.00 90.38 404 GLN A C 1
ATOM 3081 O O . GLN A 1 404 ? -3.934 -4.975 12.565 1.00 90.38 404 GLN A O 1
ATOM 3086 N N . GLY A 1 405 ? -3.714 -3.041 11.437 1.00 92.38 405 GLY A N 1
ATOM 3087 C CA . GLY A 1 405 ? -5.069 -2.545 11.685 1.00 92.38 405 GLY A CA 1
ATOM 3088 C C . GLY A 1 405 ? -6.142 -3.437 11.059 1.00 92.38 405 GLY A C 1
ATOM 3089 O O . GLY A 1 405 ? -7.073 -3.835 11.751 1.00 92.38 405 GLY A O 1
ATOM 3090 N N . ILE A 1 406 ? -5.972 -3.827 9.791 1.00 90.81 406 ILE A N 1
ATOM 3091 C CA . ILE A 1 406 ? -6.853 -4.768 9.073 1.00 90.81 406 ILE A CA 1
ATOM 3092 C C . ILE A 1 406 ? -6.942 -6.119 9.798 1.00 90.81 406 ILE A C 1
ATOM 3094 O O . ILE A 1 406 ? -8.039 -6.664 9.936 1.00 90.81 406 ILE A O 1
ATOM 3098 N N . ALA A 1 407 ? -5.812 -6.646 10.285 1.00 93.44 407 ALA A N 1
ATOM 3099 C CA . ALA A 1 407 ? -5.779 -7.884 11.062 1.00 93.44 407 ALA A CA 1
ATOM 3100 C C . ALA A 1 407 ? -6.562 -7.738 12.377 1.00 93.44 407 ALA A C 1
ATOM 3102 O O . ALA A 1 407 ? -7.495 -8.505 12.626 1.00 93.44 407 ALA A O 1
ATOM 3103 N N . LYS A 1 408 ? -6.252 -6.704 13.176 1.00 93.44 408 LYS A N 1
ATOM 3104 C CA . LYS A 1 408 ? -6.917 -6.449 14.463 1.00 93.44 408 LYS A CA 1
ATOM 3105 C C . LYS A 1 408 ? -8.424 -6.237 14.294 1.00 93.44 408 LYS A C 1
ATOM 3107 O O . LYS A 1 408 ? -9.201 -6.858 15.016 1.00 93.44 408 LYS A O 1
ATOM 3112 N N . ALA A 1 409 ? -8.835 -5.428 13.318 1.00 94.81 409 ALA A N 1
ATOM 3113 C CA . ALA A 1 409 ? -10.237 -5.122 13.035 1.00 94.81 409 ALA A CA 1
ATOM 3114 C C . ALA A 1 409 ? -11.056 -6.355 12.603 1.00 94.81 409 ALA A C 1
ATOM 3116 O O . ALA A 1 409 ? -12.284 -6.320 12.635 1.00 94.81 409 ALA A O 1
ATOM 3117 N N . ASN A 1 410 ? -10.394 -7.453 12.225 1.00 94.38 410 ASN A N 1
ATOM 3118 C CA . ASN A 1 410 ? -11.017 -8.723 11.852 1.00 94.38 410 ASN A CA 1
ATOM 3119 C C . ASN A 1 410 ? -10.748 -9.869 12.849 1.00 94.38 410 ASN A C 1
ATOM 3121 O O . ASN A 1 410 ? -11.206 -10.984 12.621 1.00 94.38 410 ASN A O 1
ATOM 3125 N N . GLY A 1 411 ? -10.081 -9.593 13.978 1.00 91.88 411 GLY A N 1
ATOM 3126 C CA . GLY A 1 411 ? -9.853 -10.562 15.059 1.00 91.88 411 GLY A CA 1
ATOM 3127 C C . GLY A 1 411 ? -8.634 -11.471 14.870 1.00 91.88 411 GLY A C 1
ATOM 3128 O O . GLY A 1 411 ? -8.616 -12.570 15.423 1.00 91.88 411 GLY A O 1
ATOM 3129 N N . PHE A 1 412 ? -7.632 -11.031 14.101 1.00 93.50 412 PHE A N 1
ATOM 3130 C CA . PHE A 1 412 ? -6.453 -11.814 13.709 1.00 93.50 412 PHE A CA 1
ATOM 3131 C C . PHE A 1 412 ? -5.121 -11.134 14.052 1.00 93.50 412 PHE A C 1
ATOM 3133 O O . PHE A 1 412 ? -5.046 -9.911 14.186 1.00 93.50 412 PHE A O 1
ATOM 3140 N N . ALA A 1 413 ? -4.036 -11.914 14.100 1.00 91.38 413 ALA A N 1
ATOM 3141 C CA . ALA A 1 413 ? -2.687 -11.373 13.980 1.00 91.38 413 ALA A CA 1
ATOM 3142 C C . ALA A 1 413 ? -2.285 -11.263 12.498 1.00 91.38 413 ALA A C 1
ATOM 3144 O O . ALA A 1 413 ? -2.793 -11.979 11.636 1.00 91.38 413 ALA A O 1
ATOM 3145 N N . LEU A 1 414 ? -1.315 -10.395 12.188 1.00 88.56 414 LEU A N 1
ATOM 3146 C CA . LEU A 1 414 ? -0.870 -10.141 10.808 1.00 88.56 414 LEU A CA 1
ATOM 3147 C C . LEU A 1 414 ? -0.443 -11.418 10.054 1.00 88.56 414 LEU A C 1
ATOM 3149 O O . LEU A 1 414 ? -0.708 -11.546 8.862 1.00 88.56 414 LEU A O 1
ATOM 3153 N N . LYS A 1 415 ? 0.164 -12.383 10.758 1.00 88.19 415 LYS A N 1
ATOM 3154 C CA . LYS A 1 415 ? 0.559 -13.691 10.206 1.00 88.19 415 LYS A CA 1
ATOM 3155 C C . LYS A 1 415 ? -0.617 -14.532 9.690 1.00 88.19 415 LYS A C 1
ATOM 3157 O O . LYS A 1 415 ? -0.425 -15.334 8.786 1.00 88.19 415 LYS A O 1
ATOM 3162 N N . ASP A 1 416 ? -1.813 -14.361 10.252 1.00 89.88 416 ASP A N 1
ATOM 3163 C CA . ASP A 1 416 ? -2.974 -15.209 9.954 1.00 89.88 416 ASP A CA 1
ATOM 3164 C C . ASP A 1 416 ? -3.670 -14.765 8.660 1.00 89.88 416 ASP A C 1
ATOM 3166 O O . ASP A 1 416 ? -4.221 -15.587 7.934 1.00 89.88 416 ASP A O 1
ATOM 3170 N N . ILE A 1 417 ? -3.578 -13.468 8.338 1.00 86.69 417 ILE A N 1
ATOM 3171 C CA . ILE A 1 417 ? -4.072 -12.882 7.081 1.00 86.69 417 ILE A CA 1
ATOM 3172 C C . ILE A 1 417 ? -3.003 -12.832 5.972 1.00 86.69 417 ILE A C 1
ATOM 3174 O O . ILE A 1 417 ? -3.315 -12.475 4.840 1.00 86.69 417 ILE A O 1
ATOM 3178 N N . LEU A 1 418 ? -1.752 -13.206 6.277 1.00 85.88 418 LEU A N 1
ATOM 3179 C CA . LEU A 1 418 ? -0.627 -13.294 5.332 1.00 85.88 418 LEU A CA 1
ATOM 3180 C C . LEU A 1 418 ? 0.150 -14.629 5.459 1.00 85.88 418 LEU A C 1
ATOM 3182 O O . LEU A 1 418 ? 1.379 -14.616 5.557 1.00 85.88 418 LEU A O 1
ATOM 3186 N N . PRO A 1 419 ? -0.519 -15.801 5.422 1.00 76.69 419 PRO A N 1
ATOM 3187 C CA . PRO A 1 419 ? 0.100 -17.095 5.741 1.00 76.69 419 PRO A CA 1
ATOM 3188 C C . PRO A 1 419 ? 1.212 -17.527 4.769 1.00 76.69 419 PRO A C 1
ATOM 3190 O O . PRO A 1 419 ? 2.055 -18.345 5.124 1.00 76.69 419 PRO A O 1
ATOM 3193 N N . ASN A 1 420 ? 1.233 -16.973 3.552 1.00 72.62 420 ASN A N 1
ATOM 3194 C CA . ASN A 1 420 ? 2.241 -17.275 2.530 1.00 72.62 420 ASN A CA 1
ATOM 3195 C C . ASN A 1 420 ? 3.490 -16.372 2.618 1.00 72.62 420 ASN A C 1
ATOM 3197 O O . ASN A 1 420 ? 4.462 -16.608 1.900 1.00 72.62 420 ASN A O 1
ATOM 3201 N N . VAL A 1 421 ? 3.487 -15.334 3.464 1.00 69.50 421 VAL A N 1
ATOM 3202 C CA . VAL A 1 421 ? 4.600 -14.379 3.573 1.00 69.50 421 VAL A CA 1
ATOM 3203 C C . VAL A 1 421 ? 5.628 -14.904 4.575 1.00 69.50 421 VAL A C 1
ATOM 3205 O O . VAL A 1 421 ? 5.496 -14.739 5.786 1.00 69.50 421 VAL A O 1
ATOM 3208 N N . SER A 1 422 ? 6.666 -15.566 4.064 1.00 62.66 422 SER A N 1
ATOM 3209 C CA . SER A 1 422 ? 7.693 -16.202 4.891 1.00 62.66 422 SER A CA 1
ATOM 3210 C C . SER A 1 422 ? 8.909 -15.305 5.127 1.00 62.66 422 SER A C 1
ATOM 3212 O O . SER A 1 422 ? 9.608 -14.903 4.195 1.00 62.66 422 SER A O 1
ATOM 3214 N N . ALA A 1 423 ? 9.221 -15.093 6.407 1.00 60.56 423 ALA A N 1
ATOM 3215 C CA . ALA A 1 423 ? 10.469 -14.492 6.877 1.00 60.56 423 ALA A CA 1
ATOM 3216 C C . ALA A 1 423 ? 11.726 -15.208 6.331 1.00 60.56 423 ALA A C 1
ATOM 3218 O O . ALA A 1 423 ? 12.740 -14.565 6.061 1.00 60.56 423 ALA A O 1
ATOM 3219 N N . ILE A 1 424 ? 11.639 -16.530 6.120 1.00 52.53 424 ILE A N 1
ATOM 3220 C CA . ILE A 1 424 ? 12.746 -17.367 5.638 1.00 52.53 424 ILE A CA 1
ATOM 3221 C C . ILE A 1 424 ? 13.072 -17.024 4.179 1.00 52.53 424 ILE A C 1
ATOM 3223 O O . ILE A 1 424 ? 14.224 -16.739 3.865 1.00 52.53 424 ILE A O 1
ATOM 3227 N N . THR A 1 425 ? 12.066 -16.984 3.299 1.00 52.34 425 THR A N 1
ATOM 3228 C CA . THR A 1 425 ? 12.264 -16.677 1.870 1.00 52.34 425 THR A CA 1
ATOM 3229 C C . THR A 1 425 ? 12.689 -15.224 1.651 1.00 52.34 425 THR A C 1
ATOM 3231 O O . THR A 1 425 ? 13.457 -14.935 0.743 1.00 52.34 425 THR A O 1
ATOM 3234 N N . ALA A 1 426 ? 12.250 -14.305 2.518 1.00 52.41 426 ALA A N 1
ATOM 3235 C CA . ALA A 1 426 ? 12.695 -12.913 2.496 1.00 52.41 426 ALA A CA 1
ATOM 3236 C C . ALA A 1 426 ? 14.097 -12.690 3.108 1.00 52.41 426 ALA A C 1
ATOM 3238 O O . ALA A 1 426 ? 14.630 -11.583 3.002 1.00 52.41 426 ALA A O 1
ATOM 3239 N N . GLY A 1 427 ? 14.704 -13.691 3.757 1.00 52.34 427 GLY A N 1
ATOM 3240 C CA . GLY A 1 427 ? 15.999 -13.544 4.429 1.00 52.34 427 GLY A CA 1
ATOM 3241 C C . GLY A 1 427 ? 15.980 -12.502 5.556 1.00 52.34 427 GLY A C 1
ATOM 3242 O O . GLY A 1 427 ? 16.880 -11.668 5.639 1.00 52.34 427 GLY A O 1
ATOM 3243 N N . GLY A 1 428 ? 14.932 -12.501 6.385 1.00 68.12 428 GLY A N 1
ATOM 3244 C CA . GLY A 1 428 ? 14.729 -11.499 7.433 1.00 68.12 428 GLY A CA 1
ATOM 3245 C C . GLY A 1 428 ? 13.647 -11.901 8.433 1.00 68.12 428 GLY A C 1
ATOM 3246 O O . GLY A 1 428 ? 13.560 -13.060 8.830 1.00 68.12 428 GLY A O 1
ATOM 3247 N N . ASP A 1 429 ? 12.815 -10.942 8.839 1.00 76.12 429 ASP A N 1
ATOM 3248 C CA . ASP A 1 429 ? 11.618 -11.169 9.655 1.00 76.12 429 ASP A CA 1
ATOM 3249 C C . ASP A 1 429 ? 10.320 -10.924 8.861 1.00 76.12 429 ASP A C 1
ATOM 3251 O O . ASP A 1 429 ? 10.346 -10.513 7.698 1.00 76.12 429 ASP A O 1
ATOM 3255 N N . LEU A 1 430 ? 9.165 -11.202 9.480 1.00 76.00 430 LEU A N 1
ATOM 3256 C CA . LEU A 1 430 ? 7.854 -11.024 8.841 1.00 76.00 430 LEU A CA 1
ATOM 3257 C C . LEU A 1 430 ? 7.590 -9.558 8.459 1.00 76.00 430 LEU A C 1
ATOM 3259 O O . LEU A 1 430 ? 7.017 -9.305 7.407 1.00 76.00 430 LEU A O 1
ATOM 3263 N N . GLU A 1 431 ? 8.029 -8.597 9.276 1.00 75.06 431 GLU A N 1
ATOM 3264 C CA . GLU A 1 431 ? 7.905 -7.164 8.976 1.00 75.06 431 GLU A CA 1
ATOM 3265 C C . GLU A 1 431 ? 8.656 -6.816 7.682 1.00 75.06 431 GLU A C 1
ATOM 3267 O O . GLU A 1 431 ? 8.076 -6.248 6.758 1.00 75.06 431 GLU A O 1
ATOM 3272 N N . THR A 1 432 ? 9.912 -7.254 7.567 1.00 74.50 432 THR A N 1
ATOM 3273 C CA . THR A 1 432 ? 10.730 -7.088 6.358 1.00 74.50 432 THR A CA 1
ATOM 3274 C C . THR A 1 432 ? 10.077 -7.758 5.146 1.00 74.50 432 THR A C 1
ATOM 3276 O O . THR A 1 432 ? 9.975 -7.142 4.087 1.00 74.50 432 THR A O 1
ATOM 3279 N N . ALA A 1 433 ? 9.598 -8.997 5.296 1.00 76.38 433 ALA A N 1
ATOM 3280 C CA . ALA A 1 433 ? 8.966 -9.762 4.220 1.00 76.38 433 ALA A CA 1
ATOM 3281 C C . ALA A 1 433 ? 7.693 -9.082 3.680 1.00 76.38 433 ALA A C 1
ATOM 3283 O O . ALA A 1 433 ? 7.535 -8.936 2.467 1.00 76.38 433 ALA A O 1
ATOM 3284 N N . VAL A 1 434 ? 6.821 -8.608 4.577 1.00 77.94 434 VAL A N 1
ATOM 3285 C CA . VAL A 1 434 ? 5.592 -7.879 4.224 1.00 77.94 434 VAL A CA 1
ATOM 3286 C C . VAL A 1 434 ? 5.914 -6.559 3.517 1.00 77.94 434 VAL A C 1
ATOM 3288 O O . VAL A 1 434 ? 5.240 -6.194 2.556 1.00 77.94 434 VAL A O 1
ATOM 3291 N N . LEU A 1 435 ? 6.964 -5.853 3.940 1.00 75.88 435 LEU A N 1
ATOM 3292 C CA . LEU A 1 435 ? 7.356 -4.585 3.325 1.00 75.88 435 LEU A CA 1
ATOM 3293 C C . LEU A 1 435 ? 7.982 -4.730 1.938 1.00 75.88 435 LEU A C 1
ATOM 3295 O O . LEU A 1 435 ? 7.754 -3.858 1.102 1.00 75.88 435 LEU A O 1
ATOM 3299 N N . ARG A 1 436 ? 8.713 -5.821 1.662 1.00 72.69 436 ARG A N 1
ATOM 3300 C CA . ARG A 1 436 ? 9.156 -6.117 0.288 1.00 72.69 436 ARG A CA 1
ATOM 3301 C C . ARG A 1 436 ? 7.949 -6.338 -0.620 1.00 72.69 436 ARG A C 1
ATOM 3303 O O . ARG A 1 436 ? 7.796 -5.601 -1.588 1.00 72.69 436 ARG A O 1
ATOM 3310 N N . GLY A 1 437 ? 7.036 -7.226 -0.216 1.00 71.38 437 GLY A N 1
ATOM 3311 C CA . GLY A 1 437 ? 5.852 -7.555 -1.011 1.00 71.38 437 GLY A CA 1
ATOM 3312 C C . GLY A 1 437 ? 4.904 -6.375 -1.264 1.00 71.38 437 GLY A C 1
ATOM 3313 O O . GLY A 1 437 ? 4.287 -6.271 -2.321 1.00 71.38 437 GLY A O 1
ATOM 3314 N N . LEU A 1 438 ? 4.816 -5.430 -0.324 1.00 74.25 438 LEU A N 1
ATOM 3315 C CA . LEU A 1 438 ? 4.084 -4.168 -0.510 1.00 74.25 438 LEU A CA 1
ATOM 3316 C C . LEU A 1 438 ? 4.738 -3.215 -1.525 1.00 74.25 438 LEU A C 1
ATOM 3318 O O . LEU A 1 438 ? 4.052 -2.369 -2.094 1.00 74.25 438 LEU A O 1
ATOM 3322 N N . ALA A 1 439 ? 6.056 -3.298 -1.704 1.00 68.06 439 ALA A N 1
ATOM 3323 C CA . ALA A 1 439 ? 6.833 -2.384 -2.535 1.00 68.06 439 ALA A CA 1
ATOM 3324 C C . ALA A 1 439 ? 7.110 -2.939 -3.945 1.00 68.06 439 ALA A C 1
ATOM 3326 O O . ALA A 1 439 ? 7.183 -2.149 -4.886 1.00 68.06 439 ALA A O 1
ATOM 3327 N N . ASP A 1 440 ? 7.214 -4.265 -4.099 1.00 63.91 440 ASP A N 1
ATOM 3328 C CA . ASP A 1 440 ? 7.213 -4.952 -5.402 1.00 63.91 440 ASP A CA 1
ATOM 3329 C C . ASP A 1 440 ? 5.797 -5.186 -5.972 1.00 63.91 440 ASP A C 1
ATOM 3331 O O . ASP A 1 440 ? 5.642 -5.372 -7.178 1.00 63.91 440 ASP A O 1
ATOM 3335 N N . GLY A 1 441 ? 4.756 -5.097 -5.134 1.00 65.62 441 GLY A N 1
ATOM 3336 C CA . GLY A 1 441 ? 3.350 -5.202 -5.533 1.00 65.62 441 GLY A CA 1
ATOM 3337 C C . GLY A 1 441 ? 2.744 -6.606 -5.419 1.00 65.62 441 GLY A C 1
ATOM 3338 O O . GLY A 1 441 ? 1.570 -6.779 -5.744 1.00 65.62 441 GLY A O 1
ATOM 3339 N N . SER A 1 442 ? 3.487 -7.601 -4.923 1.00 67.88 442 SER A N 1
ATOM 3340 C CA . SER A 1 442 ? 2.953 -8.940 -4.623 1.00 67.88 442 SER A CA 1
ATOM 3341 C C . SER A 1 442 ? 1.962 -8.969 -3.445 1.00 67.88 442 SER A C 1
ATOM 3343 O O . SER A 1 442 ? 1.198 -9.928 -3.311 1.00 67.88 442 SER A O 1
ATOM 3345 N N . ILE A 1 443 ? 1.917 -7.915 -2.619 1.00 75.38 443 ILE A N 1
ATOM 3346 C CA . ILE A 1 443 ? 0.929 -7.711 -1.548 1.00 75.38 443 ILE A CA 1
ATOM 3347 C C . ILE A 1 443 ? 0.102 -6.448 -1.835 1.00 75.38 443 ILE A C 1
ATOM 3349 O O . ILE A 1 443 ? 0.578 -5.328 -1.666 1.00 75.38 443 ILE A O 1
ATOM 3353 N N . ASP A 1 444 ? -1.175 -6.622 -2.189 1.00 78.12 444 ASP A N 1
ATOM 3354 C CA . ASP A 1 444 ? -2.157 -5.531 -2.280 1.00 78.12 444 ASP A CA 1
ATOM 3355 C C . ASP A 1 444 ? -2.973 -5.419 -0.975 1.00 78.12 444 ASP A C 1
ATOM 3357 O O . ASP A 1 444 ? -3.622 -6.373 -0.538 1.00 78.12 444 ASP A O 1
ATOM 3361 N N . ILE A 1 445 ? -2.972 -4.233 -0.356 1.00 80.69 445 ILE A N 1
ATOM 3362 C CA . ILE A 1 445 ? -3.642 -3.966 0.933 1.00 80.69 445 ILE A CA 1
ATOM 3363 C C . ILE A 1 445 ? -5.163 -4.206 0.859 1.00 80.69 445 ILE A C 1
ATOM 3365 O O . ILE A 1 445 ? -5.759 -4.708 1.812 1.00 80.69 445 ILE A O 1
ATOM 3369 N N . ASN A 1 446 ? -5.803 -3.888 -0.269 1.00 82.31 446 ASN A N 1
ATOM 3370 C CA . ASN A 1 446 ? -7.241 -4.076 -0.476 1.00 82.31 446 ASN A CA 1
ATOM 3371 C C . ASN A 1 446 ? -7.580 -5.563 -0.629 1.00 82.31 446 ASN A C 1
ATOM 3373 O O . ASN A 1 446 ? -8.580 -6.028 -0.081 1.00 82.31 446 ASN A O 1
ATOM 3377 N N . ARG A 1 447 ? -6.733 -6.317 -1.343 1.00 81.94 447 ARG A N 1
ATOM 3378 C CA . ARG A 1 447 ? -6.854 -7.774 -1.479 1.00 81.94 447 ARG A CA 1
ATOM 3379 C C . ARG A 1 447 ? -6.738 -8.453 -0.115 1.00 81.94 447 ARG A C 1
ATOM 3381 O O . ARG A 1 447 ? -7.592 -9.273 0.216 1.00 81.94 447 ARG A O 1
ATOM 3388 N N . VAL A 1 448 ? -5.762 -8.044 0.697 1.00 85.31 448 VAL A N 1
ATOM 3389 C CA . VAL A 1 448 ? -5.567 -8.548 2.067 1.00 85.31 448 VAL A CA 1
ATOM 3390 C C . VAL A 1 448 ? -6.730 -8.159 2.988 1.00 85.31 448 VAL A C 1
ATOM 3392 O O . VAL A 1 448 ? -7.176 -8.989 3.774 1.00 85.31 448 VAL A O 1
ATOM 3395 N N . ALA A 1 449 ? -7.301 -6.956 2.860 1.00 85.75 449 ALA A N 1
ATOM 3396 C CA . ALA A 1 449 ? -8.517 -6.576 3.589 1.00 85.75 449 ALA A CA 1
ATOM 3397 C C . ALA A 1 449 ? -9.738 -7.439 3.215 1.00 85.75 449 ALA A C 1
ATOM 3399 O O . ALA A 1 449 ? -10.549 -7.779 4.077 1.00 85.75 449 ALA A O 1
ATOM 3400 N N . GLN A 1 450 ? -9.868 -7.835 1.946 1.00 85.75 450 GLN A N 1
ATOM 3401 C CA . GLN A 1 450 ? -10.911 -8.770 1.509 1.00 85.75 450 GLN A CA 1
ATOM 3402 C C . GLN A 1 450 ? -10.674 -10.187 2.052 1.00 85.75 450 GLN A C 1
ATOM 3404 O O . GLN A 1 450 ? -11.622 -10.811 2.528 1.00 85.75 450 GLN A O 1
ATOM 3409 N N . ASP A 1 451 ? -9.431 -10.681 2.039 1.00 86.12 451 ASP A N 1
ATOM 3410 C CA . ASP A 1 451 ? -9.093 -11.991 2.614 1.00 86.12 451 ASP A CA 1
ATOM 3411 C C . ASP A 1 451 ? -9.286 -12.024 4.135 1.00 86.12 451 ASP A C 1
ATOM 3413 O O . ASP A 1 451 ? -9.859 -12.983 4.648 1.00 86.12 451 ASP A O 1
ATOM 3417 N N . ALA A 1 452 ? -8.919 -10.957 4.852 1.00 91.06 452 ALA A N 1
ATOM 3418 C CA . ALA A 1 452 ? -9.163 -10.821 6.287 1.00 91.06 452 ALA A CA 1
ATOM 3419 C C . ALA A 1 452 ? -10.661 -10.915 6.626 1.00 91.06 452 ALA A C 1
ATOM 3421 O O . ALA A 1 452 ? -11.038 -11.651 7.536 1.00 91.06 452 ALA A O 1
ATOM 3422 N N . ARG A 1 453 ? -11.535 -10.250 5.857 1.00 94.00 453 ARG A N 1
ATOM 3423 C CA . ARG A 1 453 ? -13.000 -10.338 6.029 1.00 94.00 453 ARG A CA 1
ATOM 3424 C C . ARG A 1 453 ? -13.558 -11.708 5.643 1.00 94.00 453 ARG A C 1
ATOM 3426 O O . ARG A 1 453 ? -14.452 -12.215 6.316 1.00 94.00 453 ARG A O 1
ATOM 3433 N N . MET A 1 454 ? -13.025 -12.336 4.593 1.00 90.88 454 MET A N 1
ATOM 3434 C CA . MET A 1 454 ? -13.411 -13.692 4.180 1.00 90.88 454 MET A CA 1
ATOM 3435 C C . MET A 1 454 ? -13.002 -14.752 5.217 1.00 90.88 454 MET A C 1
ATOM 3437 O O . MET A 1 454 ? -13.748 -15.705 5.442 1.00 90.88 454 MET A O 1
ATOM 3441 N N . LEU A 1 455 ? -11.853 -14.573 5.874 1.00 91.44 455 LEU A N 1
ATOM 3442 C CA . LEU A 1 455 ? -11.399 -15.398 6.992 1.00 91.44 455 LEU A CA 1
ATOM 3443 C C . LEU A 1 45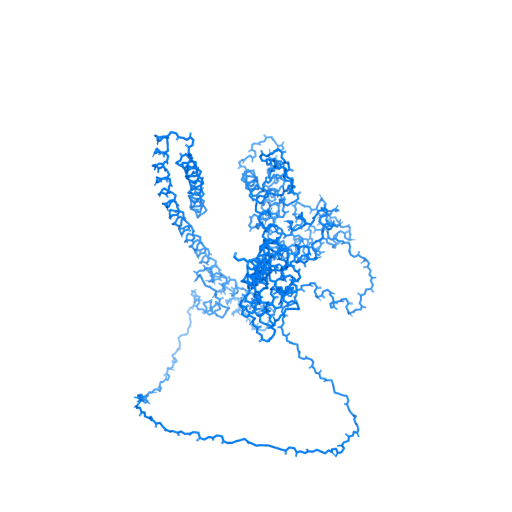5 ? -12.247 -15.132 8.247 1.00 91.44 455 LEU A C 1
ATOM 3445 O O . LEU A 1 455 ? -12.736 -16.077 8.862 1.00 91.44 455 LEU A O 1
ATOM 3449 N N . ALA A 1 456 ? -12.520 -13.862 8.574 1.00 93.12 456 ALA A N 1
ATOM 3450 C CA . ALA A 1 456 ? -13.378 -13.471 9.698 1.00 93.12 456 ALA A CA 1
ATOM 3451 C C . ALA A 1 456 ? -14.809 -13.997 9.562 1.00 93.12 456 ALA A C 1
ATOM 3453 O O . ALA A 1 456 ? -15.452 -14.266 10.569 1.00 93.12 456 ALA A O 1
ATOM 3454 N N . ALA A 1 457 ? -15.302 -14.169 8.331 1.00 92.06 457 ALA A N 1
ATOM 3455 C CA . ALA A 1 457 ? -16.621 -14.715 8.023 1.00 92.06 457 ALA A CA 1
ATOM 3456 C C . ALA A 1 457 ? -16.753 -16.229 8.293 1.00 92.06 457 ALA A C 1
ATOM 3458 O O . ALA A 1 457 ? -17.852 -16.778 8.159 1.00 92.06 457 ALA A O 1
ATOM 3459 N N . GLN A 1 458 ? -15.672 -16.929 8.648 1.00 90.06 458 GLN A N 1
ATOM 3460 C CA . GLN A 1 458 ? -15.718 -18.350 8.989 1.00 90.06 458 GLN A CA 1
ATOM 3461 C C . GLN A 1 458 ? -16.255 -18.544 10.415 1.00 90.06 458 GLN A C 1
ATOM 3463 O O . GLN A 1 458 ? -15.821 -17.891 11.362 1.00 90.06 458 GLN A O 1
ATOM 3468 N N . GLY A 1 459 ? -17.245 -19.428 10.569 1.00 86.44 459 GLY A N 1
ATOM 3469 C CA . GLY A 1 459 ? -17.909 -19.666 11.858 1.00 86.44 459 GLY A CA 1
ATOM 3470 C C . GLY A 1 459 ? -18.740 -18.488 12.391 1.00 86.44 459 GLY A C 1
ATOM 3471 O O . GLY A 1 459 ? -19.078 -18.487 13.570 1.00 86.44 459 GLY A O 1
ATOM 3472 N N . GLN A 1 460 ? -19.055 -17.491 11.557 1.00 91.19 460 GLN A N 1
ATOM 3473 C CA . GLN A 1 460 ? -19.928 -16.368 11.921 1.00 91.19 460 GLN A CA 1
ATOM 3474 C C . GLN A 1 460 ? -21.378 -16.578 11.455 1.00 91.19 460 GLN A C 1
ATOM 3476 O O . GLN A 1 460 ? -21.590 -17.232 10.428 1.00 91.19 460 GLN A O 1
ATOM 3481 N N . PRO A 1 461 ? -22.370 -15.959 12.125 1.00 90.88 461 PRO A N 1
ATOM 3482 C CA . PRO A 1 461 ? -23.757 -15.942 11.668 1.00 90.88 461 PRO A CA 1
ATOM 3483 C C . PRO A 1 461 ? -23.918 -15.363 10.259 1.00 90.88 461 PRO A C 1
ATOM 3485 O O . PRO A 1 461 ? -23.193 -14.450 9.852 1.00 90.88 461 PRO A O 1
ATOM 3488 N N . GLN A 1 462 ? -24.926 -15.826 9.521 1.00 89.88 462 GLN A N 1
ATOM 3489 C CA . GLN A 1 462 ? -25.159 -15.434 8.128 1.00 89.88 462 GLN A CA 1
ATOM 3490 C C . GLN A 1 462 ? -25.340 -13.913 7.937 1.00 89.88 462 GLN A C 1
ATOM 3492 O O . GLN A 1 462 ? -24.948 -13.379 6.898 1.00 89.88 462 GLN A O 1
ATOM 3497 N N . TYR A 1 463 ? -25.870 -13.204 8.940 1.00 89.50 463 TYR A N 1
ATOM 3498 C CA . TYR A 1 463 ? -25.976 -11.739 8.937 1.00 89.50 463 TYR A CA 1
ATOM 3499 C C . TYR A 1 463 ? -24.603 -11.045 9.008 1.00 89.50 463 TYR A C 1
ATOM 3501 O O . TYR A 1 463 ? -24.283 -10.232 8.140 1.00 89.50 463 TYR A O 1
ATOM 3509 N N . VAL A 1 464 ? -23.748 -11.441 9.961 1.00 91.75 464 VAL A N 1
ATOM 3510 C CA . VAL A 1 464 ? -22.361 -10.951 10.096 1.00 91.75 464 VAL A CA 1
ATOM 3511 C C . VAL A 1 464 ? -21.581 -11.205 8.806 1.00 91.75 464 VAL A C 1
ATOM 3513 O O . VAL A 1 464 ? -20.932 -10.302 8.283 1.00 91.75 464 VAL A O 1
ATOM 3516 N N . ARG A 1 465 ? -21.711 -12.407 8.228 1.00 92.38 465 ARG A N 1
ATOM 3517 C CA . ARG A 1 465 ? -21.090 -12.767 6.939 1.00 92.38 465 ARG A CA 1
ATOM 3518 C C . ARG A 1 465 ? -21.568 -11.871 5.792 1.00 92.38 465 ARG A C 1
ATOM 3520 O O . ARG A 1 465 ? -20.768 -11.503 4.934 1.00 92.38 465 ARG A O 1
ATOM 3527 N N . GLY A 1 466 ? -22.843 -11.479 5.797 1.00 90.19 466 GLY A N 1
ATOM 3528 C CA . GLY A 1 466 ? -23.409 -10.523 4.846 1.00 90.19 466 GLY A CA 1
ATOM 3529 C C . GLY A 1 466 ? -22.836 -9.107 4.978 1.00 90.19 466 GLY A C 1
ATOM 3530 O O . GLY A 1 466 ? -22.622 -8.454 3.959 1.00 90.19 466 GLY A O 1
ATOM 3531 N N . LEU A 1 467 ? -22.554 -8.639 6.198 1.00 88.56 467 LEU A N 1
ATOM 3532 C CA . LEU A 1 467 ? -21.920 -7.336 6.448 1.00 88.56 467 LEU A CA 1
ATOM 3533 C C . LEU A 1 467 ? -20.420 -7.346 6.106 1.00 88.56 467 LEU A C 1
ATOM 3535 O O . LEU A 1 467 ? -19.943 -6.433 5.432 1.00 88.56 467 LEU A O 1
ATOM 3539 N N . LEU A 1 468 ? -19.693 -8.409 6.469 1.00 90.62 468 LEU A N 1
ATOM 3540 C CA . LEU A 1 468 ? -18.294 -8.610 6.062 1.00 90.62 468 LEU A CA 1
ATOM 3541 C C . LEU A 1 468 ? -18.157 -8.620 4.526 1.00 90.62 468 LEU A C 1
ATOM 3543 O O . LEU A 1 468 ? -17.274 -7.969 3.969 1.00 90.62 468 LEU A O 1
ATOM 3547 N N . GLY A 1 469 ? -19.091 -9.278 3.826 1.00 88.31 469 GLY A N 1
ATOM 3548 C CA . GLY A 1 469 ? -19.176 -9.271 2.360 1.00 88.31 469 GLY A CA 1
ATOM 3549 C C . GLY A 1 469 ? -19.540 -7.915 1.733 1.00 88.31 469 GLY A C 1
ATOM 3550 O O . GLY A 1 469 ? -19.250 -7.696 0.560 1.00 88.31 469 GLY A O 1
ATOM 3551 N N . GLN A 1 470 ? -20.124 -6.988 2.501 1.00 85.25 470 GLN A N 1
ATOM 3552 C CA . GLN A 1 470 ? -20.353 -5.592 2.095 1.00 85.25 470 GLN A CA 1
ATOM 3553 C C . GLN A 1 470 ? -19.136 -4.685 2.358 1.00 85.25 470 GLN A C 1
ATOM 3555 O O . GLN A 1 470 ? -19.158 -3.513 1.986 1.00 85.25 470 GLN A O 1
ATOM 3560 N N . GLY A 1 471 ? -18.065 -5.212 2.963 1.00 84.56 471 GLY A N 1
ATOM 3561 C CA . GLY A 1 471 ? -16.833 -4.474 3.242 1.00 84.56 471 GLY A CA 1
ATOM 3562 C C . GLY A 1 471 ? -16.757 -3.832 4.628 1.00 84.56 471 GLY A C 1
ATOM 3563 O O . GLY A 1 471 ? -15.834 -3.055 4.862 1.00 84.56 471 GLY A O 1
ATOM 3564 N N . TYR A 1 472 ? -17.676 -4.157 5.543 1.00 90.56 472 TYR A N 1
ATOM 3565 C CA . TYR A 1 472 ? -17.485 -3.874 6.968 1.00 90.56 472 TYR A CA 1
ATOM 3566 C C . TYR A 1 472 ? -16.429 -4.821 7.559 1.00 90.56 472 TYR A C 1
ATOM 3568 O O . TYR A 1 472 ? -16.279 -5.951 7.101 1.00 90.56 472 TYR A O 1
ATOM 3576 N N . ASP A 1 473 ? -15.721 -4.375 8.594 1.00 93.81 473 ASP A N 1
ATOM 3577 C CA . ASP A 1 473 ? -14.809 -5.206 9.388 1.00 93.81 473 ASP A CA 1
ATOM 3578 C C . ASP A 1 473 ? -15.504 -5.730 10.653 1.00 93.81 473 ASP A C 1
ATOM 3580 O O . ASP A 1 473 ? -16.462 -5.123 11.144 1.00 93.81 473 ASP A O 1
ATOM 3584 N N . LEU A 1 474 ? -15.023 -6.849 11.204 1.00 93.75 474 LEU A N 1
ATOM 3585 C CA . LEU A 1 474 ? -15.651 -7.515 12.354 1.00 93.75 474 LEU A CA 1
ATOM 3586 C C . LEU A 1 474 ? -15.779 -6.592 13.583 1.00 93.75 474 LEU A C 1
ATOM 3588 O O . LEU A 1 474 ? -16.801 -6.600 14.270 1.00 93.75 474 LEU A O 1
ATOM 3592 N N . GLU A 1 475 ? -14.776 -5.742 13.812 1.00 94.69 475 GLU A N 1
ATOM 3593 C CA . GLU A 1 475 ? -14.761 -4.694 14.835 1.00 94.69 475 GLU A CA 1
ATOM 3594 C C . GLU A 1 475 ? -15.915 -3.701 14.676 1.00 94.69 475 GLU A C 1
ATOM 3596 O O . GLU A 1 475 ? -16.550 -3.346 15.667 1.00 94.69 475 GLU A O 1
ATOM 3601 N N . ALA A 1 476 ? -16.227 -3.281 13.446 1.00 94.38 476 ALA A N 1
ATOM 3602 C CA . ALA A 1 476 ? -17.313 -2.340 13.180 1.00 94.38 476 ALA A CA 1
ATOM 3603 C C . ALA A 1 476 ? -18.694 -2.978 13.409 1.00 94.38 476 ALA A C 1
ATOM 3605 O O . ALA A 1 476 ? -19.604 -2.308 13.892 1.00 94.38 476 ALA A O 1
ATOM 3606 N N . ILE A 1 477 ? -18.834 -4.274 13.107 1.00 93.38 477 ILE A N 1
ATOM 3607 C CA . ILE A 1 477 ? -20.074 -5.039 13.312 1.00 93.38 477 ILE A CA 1
ATOM 3608 C C . ILE A 1 477 ? -20.347 -5.237 14.811 1.00 93.38 477 ILE A C 1
ATOM 3610 O O . ILE A 1 477 ? -21.460 -5.003 15.278 1.00 93.38 477 ILE A O 1
ATOM 3614 N N . TYR A 1 478 ? -19.328 -5.616 15.589 1.00 94.81 478 TYR A N 1
ATOM 3615 C CA . TYR A 1 478 ? -19.475 -5.875 17.026 1.00 94.81 478 TYR A CA 1
ATOM 3616 C C . TYR A 1 478 ? -19.288 -4.637 17.924 1.00 94.81 478 TYR A C 1
ATOM 3618 O O . TYR A 1 478 ? -19.536 -4.727 19.127 1.00 94.81 478 TYR A O 1
ATOM 3626 N N . ALA A 1 479 ? -18.920 -3.472 17.378 1.00 95.00 479 ALA A N 1
ATOM 3627 C CA . ALA A 1 479 ? -18.676 -2.227 18.119 1.00 95.00 479 ALA A CA 1
ATOM 3628 C C . ALA A 1 479 ? -19.717 -1.865 19.210 1.00 95.00 479 ALA A C 1
ATOM 3630 O O . ALA A 1 479 ? -19.294 -1.619 20.345 1.00 95.00 479 ALA A O 1
ATOM 3631 N N . PRO A 1 480 ? -21.048 -1.838 18.955 1.00 94.25 480 PRO A N 1
ATOM 3632 C CA . PRO A 1 480 ? -22.022 -1.450 19.983 1.00 94.25 480 PRO A CA 1
ATOM 3633 C C . PRO A 1 480 ? -22.109 -2.472 21.128 1.00 94.25 480 PRO A C 1
ATOM 3635 O O . PRO A 1 480 ? -22.270 -2.098 22.294 1.00 94.25 480 PRO A O 1
ATOM 3638 N N . TYR A 1 481 ? -21.929 -3.758 20.820 1.00 96.00 481 TYR A N 1
ATOM 3639 C CA . TYR A 1 481 ? -21.874 -4.830 21.811 1.00 96.00 481 TYR A CA 1
ATOM 3640 C C . TYR A 1 481 ? -20.577 -4.761 22.614 1.00 96.00 481 TYR A C 1
ATOM 3642 O O . TYR A 1 481 ? -20.623 -4.756 23.841 1.00 96.00 481 TYR A O 1
ATOM 3650 N N . ARG A 1 482 ? -19.428 -4.578 21.954 1.00 95.88 482 ARG A N 1
ATOM 3651 C CA . ARG A 1 482 ? -18.124 -4.425 22.612 1.00 95.88 482 ARG A CA 1
ATOM 3652 C C . ARG A 1 482 ? -18.103 -3.226 23.565 1.00 95.88 482 ARG A C 1
ATOM 3654 O O . ARG A 1 482 ? -17.601 -3.349 24.677 1.00 95.88 482 ARG A O 1
ATOM 3661 N N . GLN A 1 483 ? -18.718 -2.102 23.187 1.00 95.94 483 GLN A N 1
ATOM 3662 C CA . GLN A 1 483 ? -18.862 -0.937 24.067 1.00 95.94 483 GLN A CA 1
ATOM 3663 C C . GLN A 1 483 ? -19.801 -1.206 25.258 1.00 95.94 483 GLN A C 1
ATOM 3665 O O . GLN A 1 483 ? -19.514 -0.790 26.381 1.00 95.94 483 GLN A O 1
ATOM 3670 N N . THR A 1 484 ? -20.902 -1.931 25.041 1.00 96.31 484 THR A N 1
ATOM 3671 C CA . THR A 1 484 ? -21.835 -2.332 26.114 1.00 96.31 484 THR A CA 1
ATOM 3672 C C . THR A 1 484 ? -21.176 -3.303 27.098 1.00 96.31 484 THR A C 1
ATOM 3674 O O . THR A 1 484 ? -21.359 -3.181 28.309 1.00 96.31 484 THR A O 1
ATOM 3677 N N . MET A 1 485 ? -20.359 -4.224 26.585 1.00 96.94 485 MET A N 1
ATOM 3678 C CA . MET A 1 485 ? -19.555 -5.177 27.345 1.00 96.94 485 MET A CA 1
ATOM 3679 C C . MET A 1 485 ? -18.478 -4.476 28.172 1.00 96.94 485 MET A C 1
ATOM 3681 O O . MET A 1 485 ? -18.438 -4.667 29.383 1.00 96.94 485 MET A O 1
ATOM 3685 N N . ALA A 1 486 ? -17.693 -3.590 27.556 1.00 96.88 486 ALA A N 1
ATOM 3686 C CA . ALA A 1 486 ? -16.718 -2.740 28.236 1.00 96.88 486 ALA A CA 1
ATOM 3687 C C . ALA A 1 486 ? -17.349 -1.947 29.392 1.00 96.88 486 ALA A C 1
ATOM 3689 O O . ALA A 1 486 ? -16.880 -2.015 30.524 1.00 96.88 486 ALA A O 1
ATOM 3690 N N . SER A 1 487 ? -18.476 -1.274 29.135 1.00 95.62 487 SER A N 1
ATOM 3691 C CA . SER A 1 487 ? -19.194 -0.490 30.148 1.00 95.62 487 SER A CA 1
ATOM 3692 C C . SER A 1 487 ? -19.862 -1.326 31.246 1.00 95.62 487 SER A C 1
ATOM 3694 O O . SER A 1 487 ? -20.177 -0.767 32.294 1.00 95.62 487 SER A O 1
ATOM 3696 N N . THR A 1 488 ? -20.149 -2.611 31.016 1.00 95.38 488 THR A N 1
ATOM 3697 C CA . THR A 1 488 ? -20.843 -3.473 31.996 1.00 95.38 488 THR A CA 1
ATOM 3698 C C . THR A 1 488 ? -19.868 -4.332 32.800 1.00 95.38 488 THR A C 1
ATOM 3700 O O . THR A 1 488 ? -20.170 -4.667 33.938 1.00 95.38 488 THR A O 1
ATOM 3703 N N . LEU A 1 489 ? -18.706 -4.666 32.231 1.00 95.94 489 LEU A N 1
ATOM 3704 C CA . LEU A 1 489 ? -17.640 -5.441 32.874 1.00 95.94 489 LEU A CA 1
ATOM 3705 C C . LEU A 1 489 ? -16.459 -4.570 33.350 1.00 95.94 489 LEU A C 1
ATOM 3707 O O . LEU A 1 489 ? -15.467 -5.113 33.824 1.00 95.94 489 LEU A O 1
ATOM 3711 N N . GLU A 1 490 ? -16.562 -3.242 33.218 1.00 94.81 490 GLU A N 1
ATOM 3712 C CA . GLU A 1 490 ? -15.531 -2.250 33.584 1.00 94.81 490 GLU A CA 1
ATOM 3713 C C . GLU A 1 490 ? -14.165 -2.503 32.901 1.00 94.81 490 GLU A C 1
ATOM 3715 O O . GLU A 1 490 ? -13.099 -2.335 33.491 1.00 94.81 490 GLU A O 1
ATOM 3720 N N . LEU A 1 491 ? -14.204 -2.904 31.623 1.00 93.94 491 LEU A N 1
ATOM 3721 C CA . LEU A 1 491 ? -13.031 -3.221 30.795 1.00 93.94 491 LEU A CA 1
ATOM 3722 C C . LEU A 1 491 ? -12.734 -2.114 29.769 1.00 93.94 491 LEU A C 1
ATOM 3724 O O . LEU A 1 491 ? -13.638 -1.412 29.319 1.00 93.94 491 LEU A O 1
ATOM 3728 N N . ASP A 1 492 ? -11.481 -2.014 29.317 1.00 90.44 492 ASP A N 1
ATOM 3729 C CA . ASP A 1 492 ? -11.118 -1.231 28.125 1.00 90.44 492 ASP A CA 1
ATOM 3730 C C . ASP A 1 492 ? -11.697 -1.907 26.858 1.00 90.44 492 ASP A C 1
ATOM 3732 O O . ASP A 1 492 ? -11.363 -3.068 26.592 1.00 90.44 492 ASP A O 1
ATOM 3736 N N . PRO A 1 493 ? -12.516 -1.210 26.035 1.00 88.81 493 PRO A N 1
ATOM 3737 C CA . PRO A 1 493 ? -13.049 -1.749 24.781 1.00 88.81 493 PRO A CA 1
ATOM 3738 C C . PRO A 1 493 ? -11.985 -2.316 23.831 1.00 88.81 493 PRO A C 1
ATOM 3740 O O . PRO A 1 493 ? -12.298 -3.181 23.018 1.00 88.81 493 PRO A O 1
ATOM 3743 N N . ASN A 1 494 ? -10.739 -1.839 23.913 1.00 87.38 494 ASN A N 1
ATOM 3744 C CA . ASN A 1 494 ? -9.636 -2.254 23.046 1.00 87.38 494 ASN A CA 1
ATOM 3745 C C . ASN A 1 494 ? -8.971 -3.575 23.464 1.00 87.38 494 ASN A C 1
ATOM 3747 O O . ASN A 1 494 ? -8.196 -4.107 22.664 1.00 87.38 494 ASN A O 1
ATOM 3751 N N . GLN A 1 495 ? -9.258 -4.074 24.676 1.00 88.62 495 GLN A N 1
ATOM 3752 C CA . GLN A 1 495 ? -8.764 -5.350 25.223 1.00 88.62 495 GLN A CA 1
ATOM 3753 C C . GLN A 1 495 ? -9.777 -6.495 25.069 1.00 88.62 495 GLN A C 1
ATOM 3755 O O . GLN A 1 495 ? -9.449 -7.647 25.343 1.00 88.62 495 GLN A O 1
ATOM 3760 N N . ILE A 1 496 ? -11.014 -6.197 24.658 1.00 92.75 496 ILE A N 1
ATOM 3761 C CA . ILE A 1 496 ? -12.036 -7.217 24.409 1.00 92.75 496 ILE A CA 1
ATOM 3762 C C . ILE A 1 496 ? -11.774 -7.839 23.035 1.00 92.75 496 ILE A C 1
ATOM 3764 O O . ILE A 1 496 ? -11.894 -7.169 22.006 1.00 92.75 496 ILE A O 1
ATOM 3768 N N . ASP A 1 497 ? -11.435 -9.126 23.033 1.00 92.00 497 ASP A N 1
ATOM 3769 C CA . ASP A 1 497 ? -11.247 -9.918 21.820 1.00 92.00 497 ASP A CA 1
ATOM 3770 C C . ASP A 1 497 ? -12.567 -10.036 21.032 1.00 92.00 497 ASP A C 1
ATOM 3772 O O . ASP A 1 497 ? -13.627 -10.320 21.590 1.00 92.00 497 ASP A O 1
ATOM 3776 N N . LEU A 1 498 ? -12.500 -9.869 19.709 1.00 92.25 498 LEU A N 1
ATOM 3777 C CA . LEU A 1 498 ? -13.620 -10.100 18.783 1.00 92.25 498 LEU A CA 1
ATOM 3778 C C . LEU A 1 498 ? -13.991 -11.596 18.681 1.00 92.25 498 LEU A C 1
ATOM 3780 O O . LEU A 1 498 ? -15.018 -11.970 18.108 1.00 92.25 498 LEU A O 1
ATOM 3784 N N . ASN A 1 499 ? -13.155 -12.463 19.253 1.00 89.62 499 ASN A N 1
ATOM 3785 C CA . ASN A 1 499 ? -13.379 -13.892 19.409 1.00 89.62 499 ASN A CA 1
ATOM 3786 C C . ASN A 1 499 ? -13.978 -14.283 20.773 1.00 89.62 499 ASN A C 1
ATOM 3788 O O . ASN A 1 499 ? -14.271 -15.461 20.977 1.00 89.62 499 ASN A O 1
ATOM 3792 N N . ASP A 1 500 ? -14.211 -13.329 21.685 1.00 92.81 500 ASP A N 1
ATOM 3793 C CA . ASP A 1 500 ? -14.850 -13.590 22.980 1.00 92.81 500 ASP A CA 1
ATOM 3794 C C . ASP A 1 500 ? -16.243 -14.220 22.793 1.00 92.81 500 ASP A C 1
ATOM 3796 O O . ASP A 1 500 ? -17.092 -13.706 22.060 1.00 92.81 500 ASP A O 1
ATOM 3800 N N . ASN A 1 501 ? -16.488 -15.350 23.461 1.00 91.56 501 ASN A N 1
ATOM 3801 C CA . ASN A 1 501 ? -17.730 -16.106 23.314 1.00 91.56 501 ASN A CA 1
ATOM 3802 C C . ASN A 1 501 ? -18.961 -15.326 23.811 1.00 91.56 501 ASN A C 1
ATOM 3804 O O . ASN A 1 501 ? -20.021 -15.404 23.191 1.00 91.56 501 ASN A O 1
ATOM 3808 N N . THR A 1 502 ? -18.831 -14.544 24.888 1.00 93.25 502 THR A N 1
ATOM 3809 C CA . THR A 1 502 ? -19.909 -13.674 25.375 1.00 93.25 502 THR A CA 1
ATOM 3810 C C . THR A 1 502 ? -20.199 -12.578 24.354 1.00 93.25 502 THR A C 1
ATOM 3812 O O . THR A 1 502 ? -21.363 -12.367 24.028 1.00 93.25 502 THR A O 1
ATOM 3815 N N . LEU A 1 503 ? -19.173 -11.948 23.768 1.00 94.25 503 LEU A N 1
ATOM 3816 C CA . LEU A 1 503 ? -19.365 -10.955 22.702 1.00 94.25 503 LEU A CA 1
ATOM 3817 C C . LEU A 1 503 ? -20.029 -11.563 21.456 1.00 94.25 503 LEU A C 1
ATOM 3819 O O . LEU A 1 503 ? -20.978 -10.989 20.923 1.00 94.25 503 LEU A O 1
ATOM 3823 N N . ARG A 1 504 ? -19.571 -12.738 21.005 1.00 91.06 504 ARG A N 1
ATOM 3824 C CA . ARG A 1 504 ? -20.104 -13.405 19.807 1.00 91.06 504 ARG A CA 1
ATOM 3825 C C . ARG A 1 504 ? -21.572 -13.809 19.950 1.00 91.06 504 ARG A C 1
ATOM 3827 O O . ARG A 1 504 ? -22.303 -13.672 18.973 1.00 91.06 504 ARG A O 1
ATOM 3834 N N . MET A 1 505 ? -22.029 -14.203 21.146 1.00 90.62 505 MET A N 1
ATOM 3835 C CA . MET A 1 505 ? -23.446 -14.513 21.417 1.00 90.62 505 MET A CA 1
ATOM 3836 C C . MET A 1 505 ? -24.414 -13.339 21.176 1.00 90.62 505 MET A C 1
ATOM 3838 O O . MET A 1 505 ? -25.617 -13.572 21.074 1.00 90.62 505 MET A O 1
ATOM 3842 N N . ALA A 1 506 ? -23.927 -12.097 21.066 1.00 92.81 506 ALA A N 1
ATOM 3843 C CA . ALA A 1 506 ? -24.765 -10.929 20.796 1.00 92.81 506 ALA A CA 1
ATOM 3844 C C . ALA A 1 506 ? -25.456 -10.949 19.419 1.00 92.81 506 ALA A C 1
ATOM 3846 O O . ALA A 1 506 ? -26.501 -10.323 19.250 1.00 92.81 506 ALA A O 1
ATOM 3847 N N . ILE A 1 507 ? -24.892 -11.661 18.438 1.00 91.38 507 ILE A N 1
ATOM 3848 C CA . ILE A 1 507 ? -25.448 -11.791 17.085 1.00 91.38 507 ILE A CA 1
ATOM 3849 C C . ILE A 1 507 ? -25.562 -13.278 16.755 1.00 91.38 507 ILE A C 1
ATOM 3851 O O . ILE A 1 507 ? -24.621 -14.041 16.962 1.00 91.38 507 ILE A O 1
ATOM 3855 N N . THR A 1 508 ? -26.709 -13.710 16.230 1.00 84.75 508 THR A N 1
ATOM 3856 C CA . THR A 1 508 ? -26.979 -15.126 15.932 1.00 84.75 508 THR A CA 1
ATOM 3857 C C . THR A 1 508 ? -27.679 -15.293 14.584 1.00 84.75 508 THR A C 1
ATOM 3859 O O . THR A 1 508 ? -28.232 -14.340 14.040 1.00 84.75 508 THR A O 1
ATOM 3862 N N . ASP A 1 509 ? -27.756 -16.520 14.058 1.00 78.69 509 ASP A N 1
ATOM 3863 C CA . ASP A 1 509 ? -28.566 -16.815 12.860 1.00 78.69 509 ASP A CA 1
ATOM 3864 C C . ASP A 1 509 ? -30.081 -16.616 13.073 1.00 78.69 509 ASP A C 1
ATOM 3866 O O . ASP A 1 509 ? -30.853 -16.641 12.117 1.00 78.69 509 ASP A O 1
ATOM 3870 N N . LYS A 1 510 ? -30.520 -16.399 14.322 1.00 74.00 510 LYS A N 1
ATOM 3871 C CA . LYS A 1 510 ? -31.899 -16.024 14.676 1.00 74.00 510 LYS A CA 1
ATOM 3872 C C . LYS A 1 510 ? -32.102 -14.502 14.740 1.00 74.00 510 LYS A C 1
ATOM 3874 O O . LYS A 1 510 ? -33.217 -14.063 15.008 1.00 74.00 510 LYS A O 1
ATOM 3879 N N . GLY A 1 511 ? -31.049 -13.722 14.493 1.00 75.19 511 GLY A N 1
ATOM 3880 C CA . GLY A 1 511 ? -31.026 -12.265 14.573 1.00 75.19 511 GLY A CA 1
ATOM 3881 C C . GLY A 1 511 ? -30.133 -11.725 15.692 1.00 75.19 511 GLY A C 1
ATOM 3882 O O . GLY A 1 511 ? -29.499 -12.474 16.446 1.00 75.19 511 GLY A O 1
ATOM 3883 N N . ASP A 1 512 ? -30.110 -10.399 15.766 1.00 84.81 512 ASP A N 1
ATOM 3884 C CA . ASP A 1 512 ? -29.364 -9.605 16.738 1.00 84.81 512 ASP A CA 1
ATOM 3885 C C . ASP A 1 512 ? -30.069 -9.580 18.100 1.00 84.81 512 ASP A C 1
ATOM 3887 O O . ASP A 1 512 ? -31.279 -9.350 18.194 1.00 84.81 512 ASP A O 1
ATOM 3891 N N . MET A 1 513 ? -29.306 -9.761 19.176 1.00 89.06 513 MET A N 1
ATOM 3892 C CA . MET A 1 513 ? -29.775 -9.505 20.534 1.00 89.06 513 MET A CA 1
ATOM 3893 C C . MET A 1 513 ? -29.821 -7.992 20.765 1.00 89.06 513 MET A C 1
ATOM 3895 O O . MET A 1 513 ? -28.861 -7.291 20.471 1.00 89.06 513 MET A O 1
ATOM 3899 N N . ASN A 1 514 ? -30.901 -7.450 21.328 1.00 93.25 514 ASN A N 1
ATOM 3900 C CA . ASN A 1 514 ? -30.907 -6.024 21.667 1.00 93.25 514 ASN A CA 1
ATOM 3901 C C . ASN A 1 514 ? -29.923 -5.729 22.824 1.00 93.25 514 ASN A C 1
ATOM 3903 O O . ASN A 1 514 ? -29.636 -6.589 23.659 1.00 93.25 514 ASN A O 1
ATOM 3907 N N . LEU A 1 515 ? -29.425 -4.489 22.904 1.00 93.88 515 LEU A N 1
ATOM 3908 C CA . LEU A 1 515 ? -28.393 -4.105 23.881 1.00 93.88 515 LEU A CA 1
ATOM 3909 C C . LEU A 1 515 ? -28.835 -4.240 25.352 1.00 93.88 515 LEU A C 1
ATOM 3911 O O . LEU A 1 515 ? -27.981 -4.362 26.229 1.00 93.88 515 LEU A O 1
ATOM 3915 N N . TYR A 1 516 ? -30.142 -4.238 25.639 1.00 94.12 516 TYR A N 1
ATOM 3916 C CA . TYR A 1 516 ? -30.664 -4.442 26.993 1.00 94.12 516 TYR A CA 1
ATOM 3917 C C . TYR A 1 516 ? -30.563 -5.913 27.414 1.00 94.12 516 TYR A C 1
ATOM 3919 O O . TYR A 1 516 ? -29.997 -6.207 28.469 1.00 94.12 516 TYR A O 1
ATOM 3927 N N . ASP A 1 517 ? -31.029 -6.840 26.573 1.00 94.31 517 ASP A N 1
ATOM 3928 C CA . ASP A 1 517 ? -30.892 -8.277 26.826 1.00 94.31 517 ASP A CA 1
ATOM 3929 C C . ASP A 1 517 ? -29.419 -8.703 26.823 1.00 94.31 517 ASP A C 1
ATOM 3931 O O . ASP A 1 517 ? -29.007 -9.499 27.667 1.00 94.31 517 ASP A O 1
ATOM 3935 N N . PHE A 1 518 ? -28.585 -8.084 25.980 1.00 96.50 518 PHE A N 1
ATOM 3936 C CA . PHE A 1 518 ? -27.140 -8.299 26.014 1.00 96.50 518 PHE A CA 1
ATOM 3937 C C . PHE A 1 518 ? -26.511 -7.812 27.329 1.00 96.50 518 PHE A C 1
ATOM 3939 O O . PHE A 1 518 ? -25.754 -8.547 27.961 1.00 96.50 518 PHE A O 1
ATOM 3946 N N . LYS A 1 519 ? -26.884 -6.623 27.826 1.00 94.81 519 LYS A N 1
ATOM 3947 C CA . LYS A 1 519 ? -26.459 -6.143 29.155 1.00 94.81 519 LYS A CA 1
ATOM 3948 C C . LYS A 1 519 ? -26.957 -7.041 30.298 1.00 94.81 519 LYS A C 1
ATOM 3950 O O . LYS A 1 519 ? -26.274 -7.183 31.312 1.00 94.81 519 LYS A O 1
ATOM 3955 N N . LYS A 1 520 ? -28.121 -7.676 30.142 1.00 94.19 520 LYS A N 1
ATOM 3956 C CA . LYS A 1 520 ? -28.654 -8.658 31.096 1.00 94.19 520 LYS A CA 1
ATOM 3957 C C . LYS A 1 520 ? -27.864 -9.973 31.072 1.00 94.19 520 LYS A C 1
ATOM 3959 O O . LYS A 1 520 ? -27.564 -10.491 32.143 1.00 94.19 520 LYS A O 1
ATOM 3964 N N . ALA A 1 521 ? -27.472 -10.465 29.896 1.00 94.56 521 ALA A N 1
ATOM 3965 C CA . ALA A 1 521 ? -26.579 -11.617 29.757 1.00 94.56 521 ALA A CA 1
ATOM 3966 C C . ALA A 1 521 ? -25.176 -11.329 30.326 1.00 94.56 521 ALA A C 1
ATOM 3968 O O . ALA A 1 521 ? -24.607 -12.162 31.022 1.00 94.56 521 ALA A O 1
ATOM 3969 N N . LEU A 1 522 ? -24.648 -10.116 30.127 1.00 96.00 522 LEU A N 1
ATOM 3970 C CA . LEU A 1 522 ? -23.360 -9.684 30.685 1.00 96.00 522 LEU A CA 1
ATOM 3971 C C . LEU A 1 522 ? -23.321 -9.679 32.221 1.00 96.00 522 LEU A C 1
ATOM 3973 O O . LEU A 1 522 ? -22.274 -9.958 32.793 1.00 96.00 522 LEU A O 1
ATOM 3977 N N . ARG A 1 523 ? -24.448 -9.434 32.904 1.00 94.00 523 ARG A N 1
ATOM 3978 C CA . ARG A 1 523 ? -24.560 -9.592 34.371 1.00 94.00 523 ARG A CA 1
ATOM 3979 C C . ARG A 1 523 ? -24.485 -11.051 34.847 1.00 94.00 523 ARG A C 1
ATOM 3981 O O . ARG A 1 523 ? -24.341 -11.292 36.040 1.00 94.00 523 ARG A O 1
ATOM 3988 N N . GLN A 1 524 ? -24.600 -12.014 33.933 1.00 93.75 524 GLN A N 1
ATOM 3989 C CA . GLN A 1 524 ? -24.433 -13.450 34.185 1.00 93.75 524 GLN A CA 1
ATOM 3990 C C . GLN A 1 524 ? -23.039 -13.955 33.764 1.00 93.75 524 GLN A C 1
ATOM 3992 O O . GLN A 1 524 ? -22.734 -15.130 33.952 1.00 93.75 524 GLN A O 1
ATOM 3997 N N . ASP A 1 525 ? -22.181 -13.089 33.210 1.00 94.81 525 ASP A N 1
ATOM 3998 C CA . ASP A 1 525 ? -20.787 -13.411 32.911 1.00 94.81 525 ASP A CA 1
ATOM 3999 C C . ASP A 1 525 ? -19.965 -13.444 34.212 1.00 94.81 525 ASP A C 1
ATOM 4001 O O . ASP A 1 525 ? -20.036 -12.525 35.033 1.00 94.81 525 ASP A O 1
ATOM 4005 N N . ASN A 1 526 ? -19.138 -14.479 34.390 1.00 93.62 526 ASN A N 1
ATOM 4006 C CA . ASN A 1 526 ? -18.300 -14.673 35.582 1.00 93.62 526 ASN A CA 1
ATOM 4007 C C . ASN A 1 526 ? -17.336 -13.505 35.871 1.00 93.62 526 ASN A C 1
ATOM 4009 O O . ASN A 1 526 ? -16.802 -13.420 36.977 1.00 93.62 526 ASN A O 1
ATOM 4013 N N . ARG A 1 527 ? -17.095 -12.608 34.907 1.00 94.69 527 ARG A N 1
ATOM 4014 C CA . ARG A 1 527 ? -16.311 -11.379 35.099 1.00 94.69 527 ARG A CA 1
ATOM 4015 C C . ARG A 1 527 ? -17.074 -10.295 35.863 1.00 94.69 527 ARG A C 1
ATOM 4017 O O . ARG A 1 527 ? -16.444 -9.506 36.564 1.00 94.69 527 ARG A O 1
ATOM 4024 N N . TRP A 1 528 ? -18.406 -10.256 35.767 1.00 95.06 528 TRP A N 1
ATOM 4025 C CA . TRP A 1 528 ? -19.216 -9.155 36.300 1.00 95.06 528 TRP A CA 1
ATOM 4026 C C . TRP A 1 528 ? -19.071 -8.985 37.817 1.00 95.06 528 TRP A C 1
ATOM 4028 O O . TRP A 1 528 ? -18.937 -7.859 38.287 1.00 95.06 528 TRP A O 1
ATOM 4038 N N . GLN A 1 529 ? -18.981 -10.082 38.576 1.00 91.75 529 GLN A N 1
ATOM 4039 C CA . GLN A 1 529 ? -18.824 -10.071 40.042 1.00 91.75 529 GLN A CA 1
ATOM 4040 C C . GLN A 1 529 ? -17.604 -9.276 40.558 1.00 91.75 529 GLN A C 1
ATOM 4042 O O . GLN A 1 529 ? -17.567 -8.887 41.724 1.00 91.75 529 GLN A O 1
ATOM 4047 N N . TYR A 1 530 ? -16.598 -9.029 39.710 1.00 93.25 530 TYR A N 1
ATOM 4048 C CA . TYR A 1 530 ? -15.394 -8.282 40.080 1.00 93.25 530 TYR A CA 1
ATOM 4049 C C . TYR A 1 530 ? -15.514 -6.766 39.856 1.00 93.25 530 TYR A C 1
ATOM 4051 O O . TYR A 1 530 ? -14.652 -6.024 40.333 1.00 93.25 530 TYR A O 1
ATOM 4059 N N . THR A 1 531 ? -16.573 -6.297 39.191 1.00 95.06 531 THR A N 1
ATOM 4060 C CA . THR A 1 531 ? -16.841 -4.869 38.939 1.00 95.06 531 THR A CA 1
ATOM 4061 C C . THR A 1 531 ? -17.182 -4.099 40.218 1.00 95.06 531 THR A C 1
ATOM 4063 O O . THR A 1 531 ? -17.607 -4.681 41.220 1.00 95.06 531 THR A O 1
ATOM 4066 N N . GLY A 1 532 ? -17.003 -2.779 40.202 1.00 92.19 532 GLY A N 1
ATOM 4067 C CA . GLY A 1 532 ? -17.557 -1.866 41.198 1.00 92.19 532 GLY A CA 1
ATOM 4068 C C . GLY A 1 532 ? -19.083 -1.934 41.221 1.00 92.19 532 GLY A C 1
ATOM 4069 O O . GLY A 1 532 ? -19.659 -2.123 42.291 1.00 92.19 532 GLY A O 1
ATOM 4070 N N . ALA A 1 533 ? -19.723 -1.907 40.048 1.00 89.38 533 ALA A N 1
ATOM 4071 C CA . ALA A 1 533 ? -21.180 -1.991 39.923 1.00 89.38 533 ALA A CA 1
ATOM 4072 C C . ALA A 1 533 ? -21.785 -3.247 40.589 1.00 89.38 533 ALA A C 1
ATOM 4074 O O . ALA A 1 533 ? -22.789 -3.145 41.290 1.00 89.38 533 ALA A O 1
ATOM 4075 N N . ALA A 1 534 ? -21.170 -4.426 40.431 1.00 91.38 534 ALA A N 1
ATOM 4076 C CA . ALA A 1 534 ? -21.634 -5.650 41.093 1.00 91.38 534 ALA A CA 1
ATOM 4077 C C . ALA A 1 534 ? -21.459 -5.602 42.616 1.00 91.38 534 ALA A C 1
ATOM 4079 O O . ALA A 1 534 ? -22.343 -6.036 43.355 1.00 91.38 534 ALA A O 1
ATOM 4080 N N . LYS A 1 535 ? -20.337 -5.054 43.100 1.00 90.69 535 LYS A N 1
ATOM 4081 C CA . LYS A 1 535 ? -20.080 -4.889 44.540 1.00 90.69 535 LYS A CA 1
ATOM 4082 C C . LYS A 1 535 ? -21.070 -3.919 45.173 1.00 90.69 535 LYS A C 1
ATOM 4084 O O . LYS A 1 535 ? -21.523 -4.177 46.283 1.00 90.69 535 LYS A O 1
ATOM 4089 N N . GLU A 1 536 ? -21.430 -2.845 44.475 1.00 91.50 536 GLU A N 1
ATOM 4090 C CA . GLU A 1 536 ? -22.461 -1.898 44.904 1.00 91.50 536 GLU A CA 1
ATOM 4091 C C . GLU A 1 536 ? -23.856 -2.547 44.912 1.00 91.50 536 GLU A C 1
ATOM 4093 O O . GLU A 1 536 ? -24.561 -2.460 45.914 1.00 91.50 536 GLU A O 1
ATOM 4098 N N . GLU A 1 537 ? -24.237 -3.269 43.852 1.00 89.00 537 GLU A N 1
ATOM 4099 C CA . GLU A 1 537 ? -25.537 -3.954 43.757 1.00 89.00 537 GLU A CA 1
ATOM 4100 C C . GLU A 1 537 ? -25.698 -5.028 44.856 1.00 89.00 537 GLU A C 1
ATOM 4102 O O . GLU A 1 537 ? -26.735 -5.084 45.520 1.00 89.00 537 GLU A O 1
ATOM 4107 N N . VAL A 1 538 ? -24.644 -5.806 45.141 1.00 87.38 538 VAL A N 1
ATOM 4108 C CA . VAL A 1 538 ? -24.613 -6.779 46.250 1.00 87.38 538 VAL A CA 1
ATOM 4109 C C . VAL A 1 538 ? -24.584 -6.096 47.622 1.00 87.38 538 VAL A C 1
ATOM 4111 O O . VAL A 1 538 ? -25.279 -6.548 48.531 1.00 87.38 538 VAL A O 1
ATOM 4114 N N . SER A 1 539 ? -23.835 -5.002 47.793 1.00 85.94 539 SER A N 1
ATOM 4115 C CA . SER A 1 539 ? -23.788 -4.267 49.069 1.00 85.94 539 SER A CA 1
ATOM 4116 C C . SER A 1 539 ? -25.137 -3.636 49.398 1.00 85.94 539 SER A C 1
ATOM 4118 O O . SER A 1 539 ? -25.611 -3.777 50.519 1.00 85.94 539 SER A O 1
ATOM 4120 N N . ASN A 1 540 ? -25.802 -3.017 48.422 1.00 88.56 540 ASN A N 1
ATOM 4121 C CA . ASN A 1 540 ? -27.137 -2.444 48.596 1.00 88.56 540 ASN A CA 1
ATOM 4122 C C . ASN A 1 540 ? -28.191 -3.525 48.885 1.00 88.56 540 ASN A C 1
ATOM 4124 O O . ASN A 1 540 ? -29.073 -3.310 49.716 1.00 88.56 540 ASN A O 1
ATOM 4128 N N . ALA A 1 541 ? -28.078 -4.710 48.273 1.00 85.62 541 ALA A N 1
ATOM 4129 C CA . ALA A 1 541 ? -28.918 -5.855 48.622 1.00 85.62 541 ALA A CA 1
ATOM 4130 C C . ALA A 1 541 ? -28.669 -6.342 50.064 1.00 85.62 541 ALA A C 1
ATOM 4132 O O . ALA A 1 541 ? -29.625 -6.576 50.800 1.00 85.62 541 ALA A O 1
ATOM 4133 N N . ALA A 1 542 ? -27.408 -6.446 50.496 1.00 79.81 542 ALA A N 1
ATOM 4134 C CA . ALA A 1 542 ? -27.052 -6.852 51.857 1.00 79.81 542 ALA A CA 1
ATOM 4135 C C . ALA A 1 542 ? -27.491 -5.823 52.916 1.00 79.81 542 ALA A C 1
ATOM 4137 O O . ALA A 1 542 ? -28.063 -6.209 53.933 1.00 79.81 542 ALA A O 1
ATOM 4138 N N . LEU A 1 543 ? -27.292 -4.525 52.660 1.00 86.00 543 LEU A N 1
ATOM 4139 C CA . LEU A 1 543 ? -27.770 -3.428 53.509 1.00 86.00 543 LEU A CA 1
ATOM 4140 C C . LEU A 1 543 ? -29.297 -3.449 53.627 1.00 86.00 543 LEU A C 1
ATOM 4142 O O . LEU A 1 543 ? -29.819 -3.375 54.737 1.00 86.00 543 LEU A O 1
ATOM 4146 N N . LYS A 1 544 ? -30.018 -3.639 52.513 1.00 86.50 544 LYS A N 1
ATOM 4147 C CA . LYS A 1 544 ? -31.475 -3.788 52.559 1.00 86.50 544 LYS A CA 1
ATOM 4148 C C . LYS A 1 544 ? -31.893 -5.002 53.393 1.00 86.50 544 LYS A C 1
ATOM 4150 O O . LYS A 1 544 ? -32.796 -4.879 54.207 1.00 86.50 544 LYS A O 1
ATOM 4155 N N . VAL A 1 545 ? -31.237 -6.153 53.240 1.00 84.19 545 VAL A N 1
ATOM 4156 C CA . VAL A 1 545 ? -31.526 -7.336 54.071 1.00 84.19 545 VAL A CA 1
ATOM 4157 C C . VAL A 1 545 ? -31.268 -7.040 55.556 1.00 84.19 545 VAL A C 1
ATOM 4159 O O . VAL A 1 545 ? -32.084 -7.410 56.394 1.00 84.19 545 VAL A O 1
ATOM 4162 N N . LEU A 1 546 ? -30.197 -6.321 55.905 1.00 79.44 546 LEU A N 1
ATOM 4163 C CA . LEU A 1 546 ? -29.928 -5.904 57.289 1.00 79.44 546 LEU A CA 1
ATOM 4164 C C . LEU A 1 546 ? -30.988 -4.931 57.838 1.00 79.44 546 LEU A C 1
ATOM 4166 O O . LEU A 1 546 ? -31.330 -5.030 59.016 1.00 79.44 546 LEU A O 1
ATOM 4170 N N . GLN A 1 547 ? -31.541 -4.048 57.003 1.00 86.00 547 GLN A N 1
ATOM 4171 C CA . GLN A 1 547 ? -32.676 -3.179 57.347 1.00 86.00 547 GLN A CA 1
ATOM 4172 C C . GLN A 1 547 ? -33.983 -3.974 57.510 1.00 86.00 547 GLN A C 1
ATOM 4174 O O . GLN A 1 547 ? -34.658 -3.834 58.527 1.00 86.00 547 GLN A O 1
ATOM 4179 N N . ASP A 1 548 ? -34.307 -4.865 56.566 1.00 85.00 548 ASP A N 1
ATOM 4180 C CA . ASP A 1 548 ? -35.500 -5.726 56.596 1.00 85.00 548 ASP A CA 1
ATOM 4181 C C . ASP A 1 548 ? -35.489 -6.685 57.816 1.00 85.00 548 ASP A C 1
ATOM 4183 O O . ASP A 1 548 ? -36.549 -7.058 58.320 1.00 85.00 548 ASP A O 1
ATOM 4187 N N . PHE A 1 549 ? -34.305 -7.050 58.333 1.00 85.25 549 PHE A N 1
ATOM 4188 C CA . PHE A 1 549 ? -34.121 -7.800 59.590 1.00 85.25 549 PHE A CA 1
ATOM 4189 C C . PHE A 1 549 ? -33.929 -6.922 60.849 1.00 85.25 549 PHE A C 1
ATOM 4191 O O . PHE A 1 549 ? -33.777 -7.464 61.944 1.00 85.25 549 PHE A O 1
ATOM 4198 N N . GLY A 1 550 ? -33.946 -5.589 60.737 1.00 79.88 550 GLY A N 1
ATOM 4199 C CA . GLY A 1 550 ? -33.873 -4.665 61.879 1.00 79.88 550 GLY A CA 1
ATOM 4200 C C . GLY A 1 550 ? -32.488 -4.493 62.525 1.00 79.88 550 GLY A C 1
ATOM 4201 O O . GLY A 1 550 ? -32.397 -3.980 63.638 1.00 79.88 550 GLY A O 1
ATOM 4202 N N . PHE A 1 551 ? -31.407 -4.898 61.851 1.00 76.38 551 PHE A N 1
ATOM 4203 C CA . PHE A 1 551 ? -30.021 -4.698 62.308 1.00 76.38 551 PHE A CA 1
ATOM 4204 C C . PHE A 1 551 ? -29.434 -3.330 61.918 1.00 76.38 551 PHE A C 1
ATOM 4206 O O . PHE A 1 551 ? -28.355 -2.967 62.387 1.00 76.38 551 PHE A O 1
ATOM 4213 N N . GLN A 1 552 ? -30.129 -2.572 61.070 1.00 62.94 552 GLN A N 1
ATOM 4214 C CA . GLN A 1 552 ? -29.764 -1.220 60.648 1.00 62.94 552 GLN A CA 1
ATOM 4215 C C . GLN A 1 552 ? -31.030 -0.364 60.516 1.00 62.94 552 GLN A C 1
ATOM 4217 O O . GLN A 1 552 ? -32.056 -0.863 60.053 1.00 62.94 552 GLN A O 1
ATOM 4222 N N . GLY A 1 553 ? -30.948 0.908 60.912 1.00 56.00 553 GLY A N 1
ATOM 4223 C CA . GLY A 1 553 ? -32.024 1.905 60.827 1.00 56.00 553 GLY A CA 1
ATOM 4224 C C . GLY A 1 553 ? -31.525 3.228 60.267 1.00 56.00 553 GLY A C 1
ATOM 4225 O O . GLY A 1 553 ? -30.286 3.407 60.242 1.00 56.00 553 GLY A O 1
#

Foldseek 3Di:
DLVVVLVVLVVQLVVLVVVLVVLVVLLVVLVCQLPDPVHDPVSNVVSVVSNVVSVVSNVVSVVVNVVSVVVSVVSVLVVLLVVLVVQLVVLLVVLVVLVVVLVPDPDCPDPSVVVSVVVNLVSLVSNQSSCCSNVVHRGDSVRSVVVSVVSDDPDDDDDDDDDDDDDDDDDDDDDDDDDDDDDDDDDDDDDDDDDDDDDDDDDDDDDDDDDDDDDDPVVVVVVVVVVDDDDDDDQDDLVRLVVVCPPQFLADPLVLVVQVVLVVLSSVCSVVVHDNVVSVVVSCVDPVCVVCVVQLVVLVVQVVVLVVCVVVVHDSCPGPLNVQLVVQLVVLQVCLCQLWNDHDDSVLSSSLSVNCRNNVPPVPQLSSLLSSLVRRAFDWDQDPVRDTDTGTDHVLVVLLVLLCVLQQLLQHGSCVLVVPQDCVVQVHDSSSSVSSCVSNVVDDSVVSSLSSLVVSLPPAAPVSNVVSVVSHTLCRVLVVLLVLLCVQLVHDSSPDGSPDPLSRVQAHNVGGNDSVVSSVVSCVDPSNCVDPVNVVVVVVVVVVVCVVVPVHD

Sequence (553 aa):
MAEAGFNRLKGNVDRIERAISTAKRSLNTNKKFAEGVDYSEELRAKSLRNYKLDQKELEKLQEDLKQANTVLKKFVAEERSKKGQEKAKLIEGKYAKLQEALGLQLDPTSAAAKKIKDDMDALVDDYKGALTSINKRAVNKIEARAELTKTKVPGFESGTSTGKKPSVVAGPKPEVKPGALTKTPLPNTGGKTKPGPGTPGATVETPAVTPGGGITDSQNAARLIAEGKAPTGVKTPLDTLLAKTEFWYDLPDYIFNLDTKLGELLVEAVAGGWDNEKFLAKAKLTPWWQKNADSVRTKIVNREKYNDLLKAGEDVKNTEYGMYLGKQVRSIKAQAKDLADVTLTDAQAQSIAQKIYDGNLEDDPLAINSLIVPFIGKTTSIVGNGLSTTGFGGQALQNYQTLQGIAKANGFALKDILPNVSAITAGGDLETAVLRGLADGSIDINRVAQDARMLAAQGQPQYVRGLLGQGYDLEAIYAPYRQTMASTLELDPNQIDLNDNTLRMAITDKGDMNLYDFKKALRQDNRWQYTGAAKEEVSNAALKVLQDFGFQG